Protein AF-A0A6J4Q8V3-F1 (afdb_monomer)

Foldseek 3Di:
DDLDQDPLLVCCLVPFAQEDEDPDALFKFKFDDVVVQWIKIWGFHADLQAGQAIHIDIGHDSLLSSLLRQLRVCRHGDGNFSSLLCDLQNSCVSSVHDHGPPSSVSNVRNNRRVLRRLQSNVQVVVVVLQDDPCLFDCLDDPPPDAQEEEQEFLLALLSLLFQLVSVVVPYLYAYEYEQAAADDAVDPFSNHPVSLSNSSNSCSVSSGGYHYYYCNVVNCVQQVVCCLVCLLVLHHDDSLLRCLARPDLSVRSVVCRSSVHQAYEYSAQWAWDDDVPDQIDIGGAPAPVRGPVVSNVNHDSSSSVRYDHPCSDDDPVVSLVSCVVVVRPNSPPDDDDDDSVCNVNPVVVVSVVVDPFDKAFEAEPVRHTQGIDRHSSVAHFQDQPPPPGDDPDGKTFQDGDSVRRYTYIYDPVSNDDPDD

InterPro domains:
  IPR002871 NIF system FeS cluster assembly, NifU, N-terminal [PF01592] (5-125)
  IPR002871 NIF system FeS cluster assembly, NifU, N-terminal [cd06664] (5-117)
  IPR004506 tRNA-specific 2-thiouridylase MnmA-like [TIGR00420] (148-414)
  IPR004506 tRNA-specific 2-thiouridylase MnmA-like [cd01998] (149-414)
  IPR014729 Rossmann-like alpha/beta/alpha sandwich fold [G3DSA:3.40.50.620] (140-353)
  IPR023382 tRNA-specific 2-thiouridylase MnmA-like, central domain superfamily [G3DSA:2.30.30.280] (355-415)
  IPR046884 tRNA-specific 2-thiouridylase MnmA-like, central domain [PF20259] (349-411)

pLDDT: mean 89.04, std 12.76, range [35.31, 98.5]

Nearest PDB structures (foldseek):
  2hma-assembly1_A-2  TM=9.034E-01  e=2.120E-25  Streptococcus pneumoniae
  2deu-assembly2_B  TM=9.086E-01  e=7.817E-23  Escherichia coli
  2der-assembly1_A  TM=9.042E-01  e=7.526E-22  Escherichia coli
  2der-assembly2_B  TM=8.588E-01  e=1.237E-21  Escherichia coli
  7c8o-assembly1_A  TM=9.042E-01  e=1.609E-09  Methanothrix thermoacetophila

Structure (mmCIF, N/CA/C/O backbone):
data_AF-A0A6J4Q8V3-F1
#
_entry.id   AF-A0A6J4Q8V3-F1
#
loop_
_atom_site.group_PDB
_atom_site.id
_atom_site.type_symbol
_atom_site.label_atom_id
_atom_site.label_alt_id
_atom_site.label_comp_id
_atom_site.label_asym_id
_atom_site.label_entity_id
_atom_site.label_seq_id
_atom_site.pdbx_PDB_ins_code
_atom_site.Cartn_x
_atom_site.Cartn_y
_atom_site.Cartn_z
_atom_site.occupancy
_atom_site.B_iso_or_equiv
_atom_site.auth_seq_id
_atom_site.auth_comp_id
_atom_site.auth_asym_id
_atom_site.auth_atom_id
_atom_site.pdbx_PDB_model_num
ATOM 1 N N . MET A 1 1 ? 41.429 -2.401 -12.225 1.00 41.97 1 MET A N 1
ATOM 2 C CA . MET A 1 1 ? 40.366 -2.819 -13.163 1.00 41.97 1 MET A CA 1
ATOM 3 C C . MET A 1 1 ? 39.833 -1.542 -13.776 1.00 41.97 1 MET A C 1
ATOM 5 O O . MET A 1 1 ? 39.645 -0.592 -13.038 1.00 41.97 1 MET A O 1
ATOM 9 N N . THR A 1 2 ? 39.798 -1.443 -15.099 1.00 47.50 2 THR A N 1
ATOM 10 C CA . THR A 1 2 ? 39.631 -0.178 -15.829 1.00 47.50 2 THR A CA 1
ATOM 11 C C . THR A 1 2 ? 38.280 0.477 -15.530 1.00 47.50 2 THR A C 1
ATOM 13 O O . THR A 1 2 ? 37.250 -0.107 -15.848 1.00 47.50 2 THR A O 1
ATOM 16 N N . ASP A 1 3 ? 38.299 1.712 -15.013 1.00 60.28 3 ASP A N 1
ATOM 17 C CA . ASP A 1 3 ? 37.157 2.637 -14.811 1.00 60.28 3 ASP A CA 1
ATOM 18 C C . ASP A 1 3 ? 36.464 3.072 -16.125 1.00 60.28 3 ASP A C 1
ATOM 20 O O . ASP A 1 3 ? 35.878 4.150 -16.236 1.00 60.28 3 ASP A O 1
ATOM 24 N N . SER A 1 4 ? 36.565 2.263 -17.177 1.00 78.62 4 SER A N 1
ATOM 25 C CA . SER A 1 4 ? 36.030 2.580 -18.492 1.00 78.62 4 SER A CA 1
ATOM 26 C C . SER A 1 4 ? 34.570 2.173 -18.565 1.00 78.62 4 SER A C 1
ATOM 28 O O . SER A 1 4 ? 34.221 1.019 -18.321 1.00 78.62 4 SER A O 1
ATOM 30 N N . TYR A 1 5 ? 33.724 3.097 -19.010 1.00 86.81 5 TYR A N 1
ATOM 31 C CA . TYR A 1 5 ? 32.396 2.740 -19.485 1.00 86.81 5 TYR A CA 1
ATOM 32 C C . TYR A 1 5 ? 32.496 1.753 -20.650 1.00 86.81 5 TYR A C 1
ATOM 34 O O . TYR A 1 5 ? 33.409 1.829 -21.478 1.00 86.81 5 TYR A O 1
ATOM 42 N N . ASN A 1 6 ? 31.547 0.824 -20.710 1.00 89.12 6 ASN A N 1
ATOM 43 C CA . ASN A 1 6 ? 31.413 -0.068 -21.851 1.00 89.12 6 ASN A CA 1
ATOM 44 C C . ASN A 1 6 ? 30.869 0.694 -23.081 1.00 89.12 6 ASN A C 1
ATOM 46 O O . ASN A 1 6 ? 30.419 1.842 -23.000 1.00 89.12 6 ASN A O 1
ATOM 50 N N . GLN A 1 7 ? 30.910 0.045 -24.244 1.00 92.94 7 GLN A N 1
ATOM 51 C CA . GLN A 1 7 ? 30.561 0.687 -25.511 1.00 92.94 7 GLN A CA 1
ATOM 52 C C . GLN A 1 7 ? 29.092 1.135 -25.578 1.00 92.94 7 GLN A C 1
ATOM 54 O O . GLN A 1 7 ? 28.804 2.180 -26.157 1.00 92.94 7 GLN A O 1
ATOM 59 N N . GLN A 1 8 ? 28.174 0.384 -24.966 1.00 94.00 8 GLN A N 1
ATOM 60 C CA . GLN A 1 8 ? 26.748 0.723 -24.949 1.00 94.00 8 GLN A CA 1
ATOM 61 C C . GLN A 1 8 ? 26.463 1.945 -24.070 1.00 94.00 8 GLN A C 1
ATOM 63 O O . GLN A 1 8 ? 25.718 2.830 -24.487 1.00 94.00 8 GLN A O 1
ATOM 68 N N . VAL A 1 9 ? 27.113 2.069 -22.908 1.00 94.38 9 VAL A N 1
ATOM 69 C CA . VAL A 1 9 ? 27.034 3.284 -22.085 1.00 94.38 9 VAL A CA 1
ATOM 70 C C . VAL A 1 9 ? 27.553 4.497 -22.858 1.00 94.38 9 VAL A C 1
ATOM 72 O O . VAL A 1 9 ? 26.900 5.539 -22.857 1.00 94.38 9 VAL A O 1
ATOM 75 N N . ILE A 1 10 ? 28.686 4.371 -23.559 1.00 94.44 10 ILE A N 1
ATOM 76 C CA . ILE A 1 10 ? 29.242 5.464 -24.375 1.00 94.44 10 ILE A CA 1
ATOM 77 C C . ILE A 1 10 ? 28.278 5.847 -25.506 1.00 94.44 10 ILE A C 1
ATOM 79 O O . ILE A 1 10 ? 28.047 7.033 -25.735 1.00 94.44 10 ILE A O 1
ATOM 83 N N . ASP A 1 11 ? 27.678 4.875 -26.189 1.00 96.44 11 ASP A N 1
ATOM 84 C CA . ASP A 1 11 ? 26.718 5.140 -27.262 1.00 96.44 11 ASP A CA 1
ATOM 85 C C . ASP A 1 11 ? 25.469 5.879 -26.751 1.00 96.44 11 ASP A C 1
ATOM 87 O O . ASP A 1 11 ? 25.066 6.894 -27.326 1.00 96.44 11 ASP A O 1
ATOM 91 N N . HIS A 1 12 ? 24.895 5.443 -25.627 1.00 96.56 12 HIS A N 1
ATOM 92 C CA . HIS A 1 12 ? 23.759 6.124 -25.004 1.00 96.56 12 HIS A CA 1
ATOM 93 C C . HIS A 1 12 ? 24.111 7.504 -24.432 1.00 96.56 12 HIS A C 1
ATOM 95 O O . HIS A 1 12 ? 23.225 8.357 -24.361 1.00 96.56 12 HIS A O 1
ATOM 101 N N . LEU A 1 13 ? 25.370 7.733 -24.048 1.00 93.81 13 LEU A N 1
ATOM 102 C CA . LEU A 1 13 ? 25.872 9.024 -23.576 1.00 93.81 13 LEU A CA 1
ATOM 103 C C . LEU A 1 13 ? 26.074 10.023 -24.723 1.00 93.81 13 LEU A C 1
ATOM 105 O O . LEU A 1 13 ? 25.655 11.172 -24.615 1.00 93.81 13 LEU A O 1
ATOM 109 N N . VAL A 1 14 ? 26.726 9.598 -25.809 1.00 95.12 14 VAL A N 1
ATOM 110 C CA . VAL A 1 14 ? 27.097 10.473 -26.937 1.00 95.12 14 VAL A CA 1
ATOM 111 C C . VAL A 1 14 ? 25.917 10.705 -27.880 1.00 95.12 14 VAL A C 1
ATOM 113 O O . VAL A 1 14 ? 25.798 11.776 -28.474 1.00 95.12 14 VAL A O 1
ATOM 116 N N . ARG A 1 15 ? 25.026 9.718 -28.024 1.00 95.56 15 ARG A N 1
ATOM 117 C CA . ARG A 1 15 ? 23.832 9.789 -28.876 1.00 95.56 15 ARG A CA 1
ATOM 118 C C . ARG A 1 15 ? 22.581 9.474 -28.056 1.00 95.56 15 ARG A C 1
ATOM 120 O O . ARG A 1 15 ? 21.967 8.434 -28.266 1.00 95.56 15 ARG A O 1
ATOM 127 N N . PRO A 1 16 ? 22.184 10.309 -27.089 1.00 95.94 16 PRO A N 1
ATOM 128 C CA . PRO A 1 16 ? 21.067 9.977 -26.215 1.00 95.94 16 PRO A CA 1
ATOM 129 C C . PRO A 1 16 ? 19.729 9.919 -26.978 1.00 95.94 16 PRO A C 1
ATOM 131 O O . PRO A 1 16 ? 19.450 10.747 -27.846 1.00 95.94 16 PRO A O 1
ATOM 134 N N . ARG A 1 17 ? 18.888 8.926 -26.663 1.00 96.69 17 ARG A N 1
ATOM 135 C CA . ARG A 1 17 ? 17.588 8.687 -27.312 1.00 96.69 17 ARG A CA 1
ATOM 136 C C . ARG A 1 17 ? 16.480 9.324 -26.496 1.00 96.69 17 ARG A C 1
ATOM 138 O O . ARG A 1 17 ? 16.480 9.208 -25.284 1.00 96.69 17 ARG A O 1
ATOM 145 N N . ASN A 1 18 ? 15.480 9.910 -27.154 1.00 97.19 18 ASN A N 1
ATOM 146 C CA . ASN A 1 18 ? 14.270 10.438 -26.507 1.00 97.19 18 ASN A CA 1
ATOM 147 C C . ASN A 1 18 ? 14.508 11.571 -25.476 1.00 97.19 18 ASN A C 1
ATOM 149 O O . ASN A 1 18 ? 13.700 11.752 -24.563 1.00 97.19 18 ASN A O 1
ATOM 153 N N . VAL A 1 19 ? 15.583 12.350 -25.614 1.00 96.94 19 VAL A N 1
ATOM 154 C CA . VAL A 1 19 ? 15.839 13.518 -24.751 1.00 96.94 19 VAL A CA 1
ATOM 155 C C . VAL A 1 19 ? 14.747 14.576 -24.931 1.00 96.94 19 VAL A C 1
ATOM 157 O O . VAL A 1 19 ? 14.299 14.830 -26.049 1.00 96.94 19 VAL A O 1
ATOM 160 N N . GLY A 1 20 ? 14.342 15.215 -23.835 1.00 96.12 20 GLY A N 1
ATOM 161 C CA . GLY A 1 20 ? 13.434 16.359 -23.833 1.00 96.12 20 GLY A CA 1
ATOM 162 C C . GLY A 1 20 ? 12.235 16.162 -22.916 1.00 96.12 20 GLY A C 1
ATOM 163 O O . GLY A 1 20 ? 12.258 15.352 -21.992 1.00 96.12 20 GLY A O 1
ATOM 164 N N . GLU A 1 21 ? 11.174 16.916 -23.179 1.00 96.81 21 GLU A N 1
ATOM 165 C CA . GLU A 1 21 ? 9.900 16.809 -22.470 1.00 96.81 21 GLU A CA 1
ATOM 166 C C . GLU A 1 21 ? 8.749 16.770 -23.468 1.00 96.81 21 GLU A C 1
ATOM 168 O O . GLU A 1 21 ? 8.836 17.331 -24.559 1.00 96.81 21 GLU A O 1
ATOM 173 N N . LEU A 1 22 ? 7.676 16.077 -23.096 1.00 96.94 22 LEU A N 1
ATOM 174 C CA . LEU A 1 22 ? 6.410 16.164 -23.812 1.00 96.94 22 LEU A CA 1
ATOM 175 C C . LEU A 1 22 ? 5.692 17.462 -23.431 1.00 96.94 22 LEU A C 1
ATOM 177 O O . LEU A 1 22 ? 5.713 17.857 -22.269 1.00 96.94 22 LEU A O 1
ATOM 181 N N . GLU A 1 23 ? 4.998 18.076 -24.388 1.00 93.81 23 GLU A N 1
ATOM 182 C CA . GLU A 1 23 ? 4.176 19.270 -24.140 1.00 93.81 23 GLU A CA 1
ATOM 183 C C . GLU A 1 23 ? 2.930 18.948 -23.304 1.00 93.81 23 GLU A C 1
ATOM 185 O O . GLU A 1 23 ? 2.570 19.682 -22.389 1.00 93.81 23 GLU A O 1
ATOM 190 N N . THR A 1 24 ? 2.282 17.815 -23.593 1.00 94.81 24 THR A N 1
ATOM 191 C CA . THR A 1 24 ? 1.051 17.367 -22.923 1.00 94.81 24 THR A CA 1
ATOM 192 C C . THR A 1 24 ? 1.205 15.945 -22.370 1.00 94.81 24 THR A C 1
ATOM 194 O O . THR A 1 24 ? 0.586 14.998 -22.872 1.00 94.81 24 THR A O 1
ATOM 197 N N . PRO A 1 25 ? 2.071 15.743 -21.358 1.00 96.94 25 PRO A N 1
ATOM 198 C CA . PRO A 1 25 ? 2.232 14.445 -20.723 1.00 96.94 25 PRO A CA 1
ATOM 199 C C . PRO A 1 25 ? 1.025 14.119 -19.843 1.00 96.94 25 PRO A C 1
ATOM 201 O O . PRO A 1 25 ? 0.468 14.985 -19.168 1.00 96.94 25 PRO A O 1
ATOM 204 N N . ASN A 1 26 ? 0.664 12.839 -19.782 1.00 96.31 26 ASN A N 1
ATOM 205 C CA . ASN A 1 26 ? -0.317 12.336 -18.817 1.00 96.31 26 ASN A CA 1
ATOM 206 C C . ASN A 1 26 ? 0.325 11.489 -17.704 1.00 96.31 26 ASN A C 1
ATOM 208 O O . ASN A 1 26 ? -0.390 10.970 -16.852 1.00 96.31 26 ASN A O 1
ATOM 212 N N . GLY A 1 27 ? 1.659 11.416 -17.665 1.00 97.00 27 GLY A N 1
ATOM 213 C CA . GLY A 1 27 ? 2.468 10.934 -16.547 1.00 97.00 27 GLY A CA 1
ATOM 214 C C . GLY A 1 27 ? 3.758 11.752 -16.445 1.00 97.00 27 GLY A C 1
ATOM 215 O O . GLY A 1 27 ? 4.402 12.024 -17.457 1.00 97.00 27 GLY A O 1
ATOM 216 N N . VAL A 1 28 ? 4.119 12.184 -15.237 1.00 97.62 28 VAL A N 1
ATOM 217 C CA . VAL A 1 28 ? 5.312 13.003 -14.975 1.00 97.62 28 VAL A CA 1
ATOM 218 C C . VAL A 1 28 ? 5.935 12.532 -13.673 1.00 97.62 28 VAL A C 1
ATOM 220 O O . VAL A 1 28 ? 5.229 12.391 -12.678 1.00 97.62 28 VAL A O 1
ATOM 223 N N . GLY A 1 29 ? 7.236 12.268 -13.674 1.00 96.31 29 GLY A N 1
ATOM 224 C CA . GLY A 1 29 ? 7.935 11.763 -12.500 1.00 96.31 29 GLY A CA 1
ATOM 225 C C . GLY A 1 29 ? 9.352 12.288 -12.414 1.00 96.31 29 GLY A C 1
ATOM 226 O O . GLY A 1 29 ? 10.024 12.444 -13.431 1.00 96.31 29 GLY A O 1
ATOM 227 N N . GLU A 1 30 ? 9.790 12.565 -11.192 1.00 95.00 30 GLU A N 1
ATOM 228 C CA . GLU A 1 30 ? 11.101 13.138 -10.909 1.00 95.00 30 GLU A CA 1
ATOM 229 C C . GLU A 1 30 ? 11.740 12.460 -9.697 1.00 95.00 30 GLU A C 1
ATOM 231 O O . GLU A 1 30 ? 11.082 12.192 -8.685 1.00 95.00 30 GLU A O 1
ATOM 236 N N . SER A 1 31 ? 13.027 12.156 -9.797 1.00 92.44 31 SER A N 1
ATOM 237 C CA . SER A 1 31 ? 13.816 11.597 -8.706 1.00 92.44 31 SER A CA 1
ATOM 238 C C . SER A 1 31 ? 15.180 12.263 -8.629 1.00 92.44 31 SER A C 1
ATOM 240 O O . SER A 1 31 ? 15.708 12.704 -9.648 1.00 92.44 31 SER A O 1
ATOM 242 N N . GLY A 1 32 ? 15.737 12.315 -7.421 1.00 85.94 32 GLY A N 1
ATOM 243 C CA . GLY A 1 32 ? 16.961 13.044 -7.105 1.00 85.94 32 GLY A CA 1
ATOM 244 C C . GLY A 1 32 ? 16.719 14.266 -6.229 1.00 85.94 32 GLY A C 1
ATOM 245 O O . GLY A 1 32 ? 15.592 14.538 -5.808 1.00 85.94 32 GLY A O 1
ATOM 246 N N . ASP A 1 33 ? 17.802 14.975 -5.943 1.00 72.19 33 ASP A N 1
ATOM 247 C CA . ASP A 1 33 ? 17.806 16.244 -5.223 1.00 72.19 33 ASP A CA 1
ATOM 248 C C . ASP A 1 33 ? 18.763 17.194 -5.949 1.00 72.19 33 ASP A C 1
ATOM 250 O O . ASP A 1 33 ? 19.909 16.842 -6.238 1.00 72.19 33 ASP A O 1
ATOM 254 N N . ALA A 1 34 ? 18.312 18.412 -6.242 1.00 61.84 34 ALA A N 1
ATOM 255 C CA . ALA A 1 34 ? 19.165 19.424 -6.858 1.00 61.84 34 ALA A CA 1
ATOM 256 C C . ALA A 1 34 ? 20.403 19.731 -5.991 1.00 61.84 34 ALA A C 1
ATOM 258 O O . ALA A 1 34 ? 21.446 20.098 -6.527 1.00 61.84 34 ALA A O 1
ATOM 259 N N . ALA A 1 35 ? 20.314 19.523 -4.671 1.00 58.47 35 ALA A N 1
ATOM 260 C CA . ALA A 1 35 ? 21.432 19.665 -3.745 1.00 58.47 35 ALA A CA 1
ATOM 261 C C . ALA A 1 35 ? 22.488 18.551 -3.879 1.00 58.47 35 ALA A C 1
ATOM 263 O O . ALA A 1 35 ? 23.656 18.797 -3.581 1.00 58.47 35 ALA A O 1
ATOM 264 N N . CYS A 1 36 ? 22.113 17.343 -4.327 1.00 58.34 36 CYS A N 1
ATOM 265 C CA . CYS A 1 36 ? 23.044 16.223 -4.520 1.00 58.34 36 CYS A CA 1
ATOM 266 C C . CYS A 1 36 ? 23.595 16.116 -5.954 1.00 58.34 36 CYS A C 1
ATOM 268 O O . CYS A 1 36 ? 24.473 15.296 -6.203 1.00 58.34 36 CYS A O 1
ATOM 270 N N . GLY A 1 37 ? 23.111 16.953 -6.880 1.00 69.12 37 GLY A N 1
ATOM 271 C CA . GLY A 1 37 ? 23.668 17.142 -8.226 1.00 69.12 37 GLY A CA 1
ATOM 272 C C . GLY A 1 37 ? 23.125 16.213 -9.317 1.00 69.12 37 GLY A C 1
ATOM 273 O O . GLY A 1 37 ? 23.319 16.511 -10.494 1.00 69.12 37 GLY A O 1
ATOM 274 N N . ASP A 1 38 ? 22.413 15.144 -8.950 1.00 82.88 38 ASP A N 1
ATOM 275 C CA . ASP A 1 38 ? 21.788 14.201 -9.880 1.00 82.88 38 ASP A CA 1
ATOM 276 C C . ASP A 1 38 ? 20.254 14.253 -9.765 1.00 82.88 38 ASP A C 1
ATOM 278 O O . ASP A 1 38 ? 19.676 13.902 -8.734 1.00 82.88 38 ASP A O 1
ATOM 282 N N . VAL A 1 39 ? 19.583 14.655 -10.845 1.00 90.62 39 VAL A N 1
ATOM 283 C CA . VAL A 1 39 ? 18.122 14.703 -10.981 1.00 90.62 39 VAL A CA 1
ATOM 284 C C . VAL A 1 39 ? 17.720 14.056 -12.301 1.00 90.62 39 VAL A C 1
ATOM 286 O O . VAL A 1 39 ? 18.217 14.422 -13.367 1.00 90.62 39 VAL A O 1
ATOM 289 N N . ALA A 1 40 ? 16.783 13.114 -12.244 1.00 94.75 40 ALA A N 1
ATOM 290 C CA . ALA A 1 40 ? 16.171 12.490 -13.408 1.00 94.75 40 ALA A CA 1
ATOM 291 C C . ALA A 1 40 ? 14.682 12.813 -13.458 1.00 94.75 40 ALA A C 1
ATOM 293 O O . ALA A 1 40 ? 13.971 12.687 -12.461 1.00 94.75 40 ALA A O 1
ATOM 294 N N . ARG A 1 41 ? 14.195 13.167 -14.643 1.00 96.69 41 ARG A N 1
ATOM 295 C CA . ARG A 1 41 ? 12.800 13.500 -14.899 1.00 96.69 41 ARG A CA 1
ATOM 296 C C . ARG A 1 41 ? 12.301 12.775 -16.138 1.00 96.69 41 ARG A C 1
ATOM 298 O O . ARG A 1 41 ? 12.945 12.818 -17.184 1.00 96.69 41 ARG A O 1
ATOM 305 N N . TYR A 1 42 ? 11.134 12.153 -16.025 1.00 98.12 42 TYR A N 1
ATOM 306 C CA . TYR A 1 42 ? 10.421 11.514 -17.126 1.00 98.12 42 TYR A CA 1
ATOM 307 C C . TYR A 1 42 ? 9.075 12.186 -17.357 1.00 98.12 42 TYR A C 1
ATOM 309 O O . TYR A 1 42 ? 8.324 12.458 -16.419 1.00 98.12 42 TYR A O 1
ATOM 317 N N . THR A 1 43 ? 8.748 12.389 -18.629 1.00 98.50 43 THR A N 1
ATOM 318 C CA . THR A 1 43 ? 7.414 12.770 -19.094 1.00 98.50 43 THR A CA 1
ATOM 319 C C . THR A 1 43 ? 6.934 11.708 -20.076 1.00 98.50 43 THR A C 1
ATOM 321 O O . THR A 1 43 ? 7.662 11.312 -20.989 1.00 98.50 43 THR A O 1
ATOM 324 N N . VAL A 1 44 ? 5.729 11.184 -19.856 1.00 98.38 44 VAL A N 1
ATOM 325 C CA . VAL A 1 44 ? 5.194 10.051 -20.620 1.00 98.38 44 VAL A CA 1
ATOM 326 C C . VAL A 1 44 ? 3.781 10.319 -21.128 1.00 98.38 44 VAL A C 1
ATOM 328 O O . VAL A 1 44 ? 3.005 11.057 -20.508 1.00 98.38 44 VAL A O 1
ATOM 331 N N . ARG A 1 45 ? 3.452 9.688 -22.259 1.00 98.12 45 ARG A N 1
ATOM 332 C CA . ARG A 1 45 ? 2.095 9.578 -22.799 1.00 98.12 45 ARG A CA 1
ATOM 333 C C . ARG A 1 45 ? 1.673 8.118 -22.770 1.00 98.12 45 ARG A C 1
ATOM 335 O O . ARG A 1 45 ? 2.265 7.274 -23.444 1.00 98.12 45 ARG A O 1
ATOM 342 N N . ILE A 1 46 ? 0.670 7.838 -21.950 1.00 96.88 46 ILE A N 1
ATOM 343 C CA . ILE A 1 46 ? 0.104 6.512 -21.732 1.00 96.88 46 ILE A CA 1
ATOM 344 C C . ILE A 1 46 ? -1.288 6.458 -22.350 1.00 96.88 46 ILE A C 1
ATOM 346 O O . ILE A 1 46 ? -2.157 7.241 -21.971 1.00 96.88 46 ILE A O 1
ATOM 350 N N . GLU A 1 47 ? -1.499 5.522 -23.270 1.00 95.19 47 GLU A N 1
ATOM 351 C CA . GLU A 1 47 ? -2.776 5.296 -23.958 1.00 95.19 47 GLU A CA 1
ATOM 352 C C . GLU A 1 47 ? -2.971 3.788 -24.138 1.00 95.19 47 GLU A C 1
ATOM 354 O O . GLU A 1 47 ? -2.015 3.080 -24.465 1.00 95.19 47 GLU A O 1
ATOM 359 N N . ASP A 1 48 ? -4.183 3.286 -23.894 1.00 91.75 48 ASP A N 1
ATOM 360 C CA . ASP A 1 48 ? -4.540 1.861 -24.005 1.00 91.75 48 ASP A CA 1
ATOM 361 C C . ASP A 1 48 ? -3.580 0.916 -23.258 1.00 91.75 48 ASP A C 1
ATOM 363 O O . ASP A 1 48 ? -3.138 -0.111 -23.782 1.00 91.75 48 ASP A O 1
ATOM 367 N N . ASN A 1 49 ? -3.202 1.283 -22.028 1.00 92.69 49 ASN A N 1
ATOM 368 C CA . ASN A 1 49 ? -2.208 0.565 -21.223 1.00 92.69 49 ASN A CA 1
ATOM 369 C C . ASN A 1 49 ? -0.839 0.403 -21.903 1.00 92.69 49 ASN A C 1
ATOM 371 O O . ASN A 1 49 ? -0.141 -0.582 -21.645 1.00 92.69 49 ASN A O 1
ATOM 375 N N . ARG A 1 50 ? -0.425 1.352 -22.751 1.00 97.12 50 ARG A N 1
ATOM 376 C CA . ARG A 1 50 ? 0.899 1.380 -23.389 1.00 97.12 50 ARG A CA 1
ATOM 377 C C . ARG A 1 50 ? 1.595 2.719 -23.202 1.00 97.12 50 ARG A C 1
ATOM 379 O O . ARG A 1 50 ? 0.962 3.764 -23.302 1.00 97.12 50 ARG A O 1
ATOM 386 N N . LEU A 1 51 ? 2.914 2.689 -23.012 1.00 97.19 51 LEU A N 1
ATOM 387 C CA . LEU A 1 51 ? 3.766 3.884 -23.030 1.00 97.19 51 LEU A CA 1
ATOM 388 C C . LEU A 1 51 ? 4.033 4.309 -24.478 1.00 97.19 51 LEU A C 1
ATOM 390 O O . LEU A 1 51 ? 5.046 3.929 -25.062 1.00 97.19 51 LEU A O 1
ATOM 394 N N . ARG A 1 52 ? 3.118 5.066 -25.089 1.00 97.38 52 ARG A N 1
ATOM 395 C CA . ARG A 1 52 ? 3.233 5.508 -26.491 1.00 97.38 52 ARG A CA 1
ATOM 396 C C . ARG A 1 52 ? 4.456 6.386 -26.709 1.00 97.38 52 ARG A C 1
ATOM 398 O O . ARG A 1 52 ? 5.214 6.190 -27.661 1.00 97.38 52 ARG A O 1
ATOM 405 N N . GLU A 1 53 ? 4.669 7.314 -25.787 1.00 97.69 53 GLU A N 1
ATOM 406 C CA . GLU A 1 53 ? 5.801 8.224 -25.823 1.00 97.69 53 GLU A CA 1
ATOM 407 C C . GLU A 1 53 ? 6.444 8.338 -24.453 1.00 97.69 53 GLU A C 1
ATOM 409 O O . GLU A 1 53 ? 5.777 8.372 -23.419 1.00 97.69 53 GLU A O 1
ATOM 414 N N . VAL A 1 54 ? 7.768 8.408 -24.479 1.00 98.19 54 VAL A N 1
ATOM 415 C CA . VAL A 1 54 ? 8.621 8.579 -23.313 1.00 98.19 54 VAL A CA 1
ATOM 416 C C . VAL A 1 54 ? 9.638 9.639 -23.696 1.00 98.19 54 VAL A C 1
ATOM 418 O O . VAL A 1 54 ? 10.255 9.557 -24.764 1.00 98.19 54 VAL A O 1
ATOM 421 N N . ARG A 1 55 ? 9.768 10.663 -22.861 1.00 98.31 55 ARG A N 1
ATOM 422 C CA . ARG A 1 55 ? 10.817 11.673 -22.941 1.00 98.31 55 ARG A CA 1
ATOM 423 C C . ARG A 1 55 ? 11.452 11.831 -21.576 1.00 98.31 55 ARG A C 1
ATOM 425 O O . ARG A 1 55 ? 10.766 11.694 -20.559 1.00 98.31 55 ARG A O 1
ATOM 432 N N . TYR A 1 56 ? 12.747 12.102 -21.560 1.00 97.31 56 TYR A N 1
ATOM 433 C CA . TYR A 1 56 ? 13.485 12.244 -20.316 1.00 97.31 56 TYR A CA 1
ATOM 434 C C . TYR A 1 56 ? 14.431 13.445 -20.347 1.00 97.31 56 TYR A C 1
ATOM 436 O O . TYR A 1 56 ? 14.965 13.827 -21.392 1.00 97.31 56 TYR A O 1
ATOM 444 N N . LYS A 1 57 ? 14.657 14.017 -19.168 1.00 95.50 57 LYS A N 1
ATOM 445 C CA . LYS A 1 57 ? 15.732 14.966 -18.889 1.00 95.50 57 LYS A CA 1
ATOM 446 C C . LYS A 1 57 ? 16.490 14.472 -17.673 1.00 95.50 57 LYS A C 1
ATOM 448 O O . LYS A 1 57 ? 15.888 14.068 -16.682 1.00 95.50 57 LYS A O 1
ATOM 453 N N . VAL A 1 58 ? 17.808 14.509 -17.757 1.00 91.94 58 VAL A N 1
ATOM 454 C CA . VAL A 1 58 ? 18.694 14.181 -16.646 1.00 91.94 58 VAL A CA 1
ATOM 455 C C . VAL A 1 58 ? 19.700 15.307 -16.511 1.00 91.94 58 VAL A C 1
ATOM 457 O O . VAL A 1 58 ? 20.328 15.699 -17.493 1.00 91.94 58 VAL A O 1
ATOM 460 N N . TYR A 1 59 ? 19.850 15.795 -15.290 1.00 87.00 59 TYR A N 1
ATOM 461 C CA . TYR A 1 59 ? 20.923 16.683 -14.875 1.00 87.00 59 TYR A CA 1
ATOM 462 C C . TYR A 1 59 ? 21.769 15.875 -13.911 1.00 87.00 59 TYR A C 1
ATOM 464 O O . TYR A 1 59 ? 21.292 15.559 -12.830 1.00 87.00 59 TYR A O 1
ATOM 472 N N . GLY A 1 60 ? 22.949 15.433 -14.331 1.00 81.94 60 GLY A N 1
ATOM 473 C CA . GLY A 1 60 ? 23.702 14.480 -13.535 1.00 81.94 60 GLY A CA 1
ATOM 474 C C . GLY A 1 60 ? 24.906 13.887 -14.248 1.00 81.94 60 GLY A C 1
ATOM 475 O O . GLY A 1 60 ? 25.301 14.342 -15.324 1.00 81.94 60 GLY A O 1
ATOM 476 N N . CYS A 1 61 ? 25.495 12.856 -13.650 1.00 87.50 61 CYS A N 1
ATOM 477 C CA . CYS A 1 61 ? 26.683 12.203 -14.179 1.00 87.50 61 CYS A CA 1
ATOM 478 C C . CYS A 1 61 ? 26.428 11.487 -15.522 1.00 87.50 61 CYS A C 1
ATOM 480 O O . CYS A 1 61 ? 25.297 11.176 -15.901 1.00 87.50 61 CYS A O 1
ATOM 482 N N . ALA A 1 62 ? 27.510 11.175 -16.244 1.00 90.62 62 ALA A N 1
ATOM 483 C CA . ALA A 1 62 ? 27.450 10.484 -17.535 1.00 90.62 62 ALA A CA 1
ATOM 484 C C . ALA A 1 62 ? 26.650 9.166 -17.481 1.00 90.62 62 ALA A C 1
ATOM 486 O O . ALA A 1 62 ? 25.872 8.871 -18.390 1.00 90.62 62 ALA A O 1
ATOM 487 N N . ALA A 1 63 ? 26.779 8.411 -16.385 1.00 91.69 63 ALA A N 1
ATOM 488 C CA . ALA A 1 63 ? 26.010 7.192 -16.166 1.00 91.69 63 ALA A CA 1
ATOM 489 C C . ALA A 1 63 ? 24.497 7.462 -16.076 1.00 91.69 63 ALA A C 1
ATOM 491 O O . ALA A 1 63 ? 23.718 6.702 -16.645 1.00 91.69 63 ALA A O 1
ATOM 492 N N . CYS A 1 64 ? 24.069 8.560 -15.440 1.00 92.06 64 CYS A N 1
ATOM 493 C CA . CYS A 1 64 ? 22.658 8.954 -15.361 1.00 92.06 64 CYS A CA 1
ATOM 494 C C . CYS A 1 64 ? 22.084 9.285 -16.748 1.00 92.06 64 CYS A C 1
ATOM 496 O O . CYS A 1 64 ? 20.969 8.871 -17.069 1.00 92.06 64 CYS A O 1
ATOM 498 N N . ILE A 1 65 ? 22.843 9.997 -17.590 1.00 94.25 65 ILE A N 1
ATOM 499 C CA . ILE A 1 65 ? 22.412 10.344 -18.956 1.00 94.25 65 ILE A CA 1
ATOM 500 C C . ILE A 1 65 ? 22.234 9.077 -19.797 1.00 94.25 65 ILE A C 1
ATOM 502 O O . ILE A 1 65 ? 21.192 8.911 -20.441 1.00 94.25 65 ILE A O 1
ATOM 506 N N . ALA A 1 66 ? 23.222 8.178 -19.760 1.00 96.06 66 ALA A N 1
ATOM 507 C CA . ALA A 1 66 ? 23.187 6.922 -20.499 1.00 96.06 66 ALA A CA 1
ATOM 508 C C . ALA A 1 66 ? 22.068 5.993 -20.003 1.00 96.06 66 ALA A C 1
ATOM 510 O O . ALA A 1 66 ? 21.298 5.474 -20.808 1.00 96.06 66 ALA A O 1
ATOM 511 N N . ALA A 1 67 ? 21.915 5.845 -18.684 1.00 96.69 67 ALA A N 1
ATOM 512 C CA . ALA A 1 67 ? 20.845 5.054 -18.083 1.00 96.69 67 ALA A CA 1
ATOM 513 C C . ALA A 1 67 ? 19.457 5.609 -18.428 1.00 96.69 67 ALA A C 1
ATOM 515 O O . ALA A 1 67 ? 18.544 4.840 -18.721 1.00 96.69 67 ALA A O 1
ATOM 516 N N . GLY A 1 68 ? 19.294 6.936 -18.448 1.00 97.06 68 GLY A N 1
ATOM 517 C CA . GLY A 1 68 ? 18.036 7.563 -18.845 1.00 97.06 68 GLY A CA 1
ATOM 518 C C . GLY A 1 68 ? 17.690 7.312 -20.317 1.00 97.06 68 GLY A C 1
ATOM 519 O O . GLY A 1 68 ? 16.562 6.947 -20.650 1.00 97.06 68 GLY A O 1
ATOM 520 N N . SER A 1 69 ? 18.694 7.419 -21.189 1.00 98.00 69 SER A N 1
ATOM 521 C CA . SER A 1 69 ? 18.589 7.107 -22.617 1.00 98.00 69 SER A CA 1
ATOM 522 C C . SER A 1 69 ? 18.149 5.653 -22.827 1.00 98.00 69 SER A C 1
ATOM 524 O O . SER A 1 69 ? 17.114 5.411 -23.451 1.00 98.00 69 SER A O 1
ATOM 526 N N . ALA A 1 70 ? 18.873 4.701 -22.230 1.00 98.19 70 ALA A N 1
ATOM 527 C CA . ALA A 1 70 ? 18.605 3.269 -22.349 1.00 98.19 70 ALA A CA 1
ATOM 528 C C . ALA A 1 70 ? 17.233 2.878 -21.786 1.00 98.19 70 ALA A C 1
ATOM 530 O O . ALA A 1 70 ? 16.460 2.194 -22.458 1.00 98.19 70 ALA A O 1
ATOM 531 N N . LEU A 1 71 ? 16.871 3.372 -20.597 1.00 98.44 71 LEU A N 1
ATOM 532 C CA . LEU A 1 71 ? 15.566 3.088 -20.003 1.00 98.44 71 LEU A CA 1
ATOM 533 C C . LEU A 1 71 ? 14.425 3.618 -20.880 1.00 98.44 71 LEU A C 1
ATOM 535 O O . LEU A 1 71 ? 13.439 2.911 -21.092 1.00 98.44 71 LEU A O 1
ATOM 539 N N . SER A 1 72 ? 14.560 4.831 -21.428 1.00 98.25 72 SER A N 1
ATOM 540 C CA . SER A 1 72 ? 13.533 5.415 -22.296 1.00 98.25 72 SER A CA 1
ATOM 541 C C . SER A 1 72 ? 13.276 4.576 -23.555 1.00 98.25 72 SER A C 1
ATOM 543 O O . SER A 1 72 ? 12.128 4.441 -23.977 1.00 98.25 72 SER A O 1
ATOM 545 N N . GLU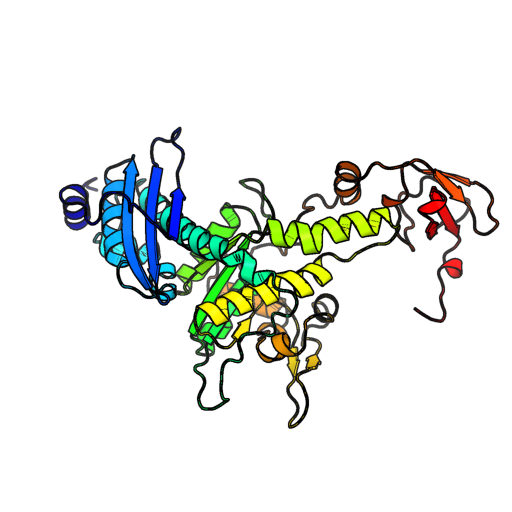 A 1 73 ? 14.325 3.993 -24.137 1.00 97.69 73 GLU A N 1
ATOM 546 C CA . GLU A 1 73 ? 14.233 3.101 -25.292 1.00 97.69 73 GLU A CA 1
ATOM 547 C C . GLU A 1 73 ? 13.638 1.747 -24.906 1.00 97.69 73 GLU A C 1
ATOM 549 O O . GLU A 1 73 ? 12.725 1.271 -25.580 1.00 97.69 73 GLU A O 1
ATOM 554 N N . LEU A 1 74 ? 14.074 1.175 -23.777 1.00 97.38 74 LEU A N 1
ATOM 555 C CA . LEU A 1 74 ? 13.551 -0.089 -23.268 1.00 97.38 74 LEU A CA 1
ATOM 556 C C . LEU A 1 74 ? 12.036 -0.054 -23.078 1.00 97.38 74 LEU A C 1
ATOM 558 O O . LEU A 1 74 ? 11.370 -1.029 -23.415 1.00 97.38 74 LEU A O 1
ATOM 562 N N . VAL A 1 75 ? 11.482 1.025 -22.519 1.00 98.25 75 VAL A N 1
ATOM 563 C CA . VAL A 1 75 ? 10.069 1.053 -22.103 1.00 98.25 75 VAL A CA 1
ATOM 564 C C . VAL A 1 75 ? 9.110 1.614 -23.151 1.00 98.25 75 VAL A C 1
ATOM 566 O O . VAL A 1 75 ? 7.903 1.371 -23.062 1.00 98.25 75 VAL A O 1
ATOM 569 N N . ARG A 1 76 ? 9.606 2.344 -24.155 1.00 97.75 76 ARG A N 1
ATOM 570 C CA . ARG A 1 76 ? 8.760 2.950 -25.190 1.00 97.75 76 ARG A CA 1
ATOM 571 C C . ARG A 1 76 ? 8.025 1.873 -25.999 1.00 97.75 76 ARG A C 1
ATOM 573 O O . ARG A 1 76 ? 8.603 0.892 -26.444 1.00 97.75 76 ARG A O 1
ATOM 580 N N . GLY A 1 77 ? 6.721 2.059 -26.186 1.00 97.12 77 GLY A N 1
ATOM 581 C CA . GLY A 1 77 ? 5.821 1.150 -26.905 1.00 97.12 77 GLY A CA 1
ATOM 582 C C . GLY A 1 77 ? 5.337 -0.069 -26.104 1.00 97.12 77 GLY A C 1
ATOM 583 O O . GLY A 1 77 ? 4.357 -0.713 -26.505 1.00 97.12 77 GLY A O 1
ATOM 584 N N . ARG A 1 78 ? 5.966 -0.375 -24.961 1.00 97.94 78 ARG A N 1
ATOM 585 C CA . ARG A 1 78 ? 5.597 -1.517 -24.111 1.00 97.94 78 ARG A CA 1
ATOM 586 C C . ARG A 1 78 ? 4.256 -1.315 -23.417 1.00 97.94 78 ARG A C 1
ATOM 588 O O . ARG A 1 78 ? 3.808 -0.182 -23.207 1.00 97.94 78 ARG A O 1
ATOM 595 N N . ARG A 1 79 ? 3.619 -2.425 -23.031 1.00 97.31 79 ARG A N 1
ATOM 596 C CA . ARG A 1 79 ? 2.465 -2.373 -22.123 1.00 97.31 79 ARG A CA 1
ATOM 597 C C . ARG A 1 79 ? 2.912 -1.919 -20.733 1.00 97.31 79 ARG A C 1
ATOM 599 O O . ARG A 1 79 ? 4.048 -2.170 -20.339 1.00 97.31 79 ARG A O 1
ATOM 606 N N . LEU A 1 80 ? 2.019 -1.297 -19.965 1.00 96.88 80 LEU A N 1
ATOM 607 C CA . LEU A 1 80 ? 2.355 -0.776 -18.635 1.00 96.88 80 LEU A CA 1
ATOM 608 C C . LEU A 1 80 ? 2.961 -1.835 -17.702 1.00 96.88 80 LEU A C 1
ATOM 610 O O . LEU A 1 80 ? 4.002 -1.536 -17.121 1.00 96.88 80 LEU A O 1
ATOM 614 N N . PRO A 1 81 ? 2.415 -3.065 -17.576 1.00 97.38 81 PRO A N 1
ATOM 615 C CA . PRO A 1 81 ? 3.061 -4.090 -16.759 1.00 97.38 81 PRO A CA 1
ATOM 616 C C . PRO A 1 81 ? 4.464 -4.444 -17.271 1.00 97.38 81 PRO A C 1
ATOM 618 O O . PRO A 1 81 ? 5.399 -4.557 -16.497 1.00 97.38 81 PRO A O 1
ATOM 621 N N . GLU A 1 82 ? 4.673 -4.544 -18.582 1.00 97.81 82 GLU A N 1
ATOM 622 C CA . GLU A 1 82 ? 5.996 -4.861 -19.139 1.00 97.81 82 GLU A CA 1
ATOM 623 C C . GLU A 1 82 ? 7.031 -3.767 -18.847 1.00 97.81 82 GLU A C 1
ATOM 625 O O . GLU A 1 82 ? 8.193 -4.081 -18.596 1.00 97.81 82 GLU A O 1
ATOM 630 N N . ALA A 1 83 ? 6.615 -2.499 -18.871 1.00 97.88 83 ALA A N 1
ATOM 631 C CA . ALA A 1 83 ? 7.463 -1.366 -18.522 1.00 97.88 83 ALA A CA 1
ATOM 632 C C . ALA A 1 83 ? 7.746 -1.295 -17.014 1.00 97.88 83 ALA A C 1
ATOM 634 O O . ALA A 1 83 ? 8.889 -1.107 -16.615 1.00 97.88 83 ALA A O 1
ATOM 635 N N . ALA A 1 84 ? 6.729 -1.515 -16.178 1.00 97.88 84 ALA A N 1
ATOM 636 C CA . ALA A 1 84 ? 6.844 -1.520 -14.718 1.00 97.88 84 ALA A CA 1
ATOM 637 C C . ALA A 1 84 ? 7.625 -2.726 -14.156 1.00 97.88 84 ALA A C 1
ATOM 639 O O . ALA A 1 84 ? 7.959 -2.747 -12.970 1.00 97.88 84 ALA A O 1
ATOM 640 N N . ARG A 1 85 ? 7.891 -3.744 -14.986 1.00 98.00 85 ARG A N 1
ATOM 641 C CA . ARG A 1 85 ? 8.745 -4.900 -14.666 1.00 98.00 85 ARG A CA 1
ATOM 642 C C . ARG A 1 85 ? 10.229 -4.628 -14.887 1.00 98.00 85 ARG A C 1
ATOM 644 O O . ARG A 1 85 ? 11.030 -5.367 -14.331 1.00 98.00 85 ARG A O 1
ATOM 651 N N . VAL A 1 86 ? 10.587 -3.628 -15.702 1.00 98.00 86 VAL A N 1
ATOM 652 C CA . VAL A 1 86 ? 11.992 -3.346 -16.032 1.00 98.00 86 VAL A CA 1
ATOM 653 C C . VAL A 1 86 ? 12.756 -3.071 -14.742 1.00 98.00 86 VAL A C 1
ATOM 655 O O . VAL A 1 86 ? 12.503 -2.088 -14.046 1.00 98.00 86 VAL A O 1
ATOM 658 N N . SER A 1 87 ? 13.665 -3.984 -14.424 1.00 96.56 87 SER A N 1
ATOM 659 C CA . SER A 1 87 ? 14.455 -3.977 -13.203 1.00 96.56 87 SER A CA 1
ATOM 660 C C . SER A 1 87 ? 15.788 -3.260 -13.403 1.00 96.56 87 SER A C 1
ATOM 662 O O . SER A 1 87 ? 16.192 -2.931 -14.523 1.00 96.56 87 SER A O 1
ATOM 664 N N . LYS A 1 88 ? 16.523 -3.069 -12.302 1.00 95.00 88 LYS A N 1
ATOM 665 C CA . LYS A 1 88 ? 17.914 -2.607 -12.353 1.00 95.00 88 LYS A CA 1
ATOM 666 C C . LYS A 1 88 ? 18.778 -3.523 -13.231 1.00 95.00 88 LYS A C 1
ATOM 668 O O . LYS A 1 88 ? 19.518 -3.018 -14.065 1.00 95.00 88 LYS A O 1
ATOM 673 N N . ALA A 1 89 ? 18.608 -4.840 -13.100 1.00 94.94 89 ALA A N 1
ATOM 674 C CA . ALA A 1 89 ? 19.363 -5.832 -13.862 1.00 94.94 89 ALA A CA 1
ATOM 675 C C . ALA A 1 89 ? 19.049 -5.788 -15.369 1.00 94.94 89 ALA A C 1
ATOM 677 O O . ALA A 1 89 ? 19.954 -5.918 -16.189 1.00 94.94 89 ALA A O 1
ATOM 678 N N . ASP A 1 90 ? 17.786 -5.554 -15.748 1.00 96.75 90 ASP A N 1
ATOM 679 C CA . ASP A 1 90 ? 17.407 -5.387 -17.160 1.00 96.75 90 ASP A CA 1
ATOM 680 C C . ASP A 1 90 ? 18.060 -4.136 -17.764 1.00 96.75 90 ASP A C 1
ATOM 682 O O . ASP A 1 90 ? 18.559 -4.164 -18.890 1.00 96.75 90 ASP A O 1
ATOM 686 N N . LEU A 1 91 ? 18.076 -3.034 -17.005 1.00 96.81 91 LEU A N 1
ATOM 687 C CA . LEU A 1 91 ? 18.697 -1.786 -17.434 1.00 96.81 91 LEU A CA 1
ATOM 688 C C . LEU A 1 91 ? 20.224 -1.924 -17.533 1.00 96.81 91 LEU A C 1
ATOM 690 O O . LEU A 1 91 ? 20.800 -1.524 -18.541 1.00 96.81 91 LEU A O 1
ATOM 694 N N . GLU A 1 92 ? 20.873 -2.554 -16.552 1.00 95.81 92 GLU A N 1
ATOM 695 C CA . GLU A 1 92 ? 22.301 -2.910 -16.611 1.00 95.81 92 GLU A CA 1
ATOM 696 C C . GLU A 1 92 ? 22.613 -3.772 -17.836 1.00 95.81 92 GLU A C 1
ATOM 698 O O . GLU A 1 92 ? 23.536 -3.477 -18.592 1.00 95.81 92 GLU A O 1
ATOM 703 N N . SER A 1 93 ? 21.803 -4.799 -18.098 1.00 96.19 93 SER A N 1
ATOM 704 C CA . SER A 1 93 ? 21.974 -5.651 -19.275 1.00 96.19 93 SER A CA 1
ATOM 705 C C . SER A 1 93 ? 21.833 -4.866 -20.581 1.00 96.19 93 SER A C 1
ATOM 707 O O . SER A 1 93 ? 22.643 -5.058 -21.487 1.00 96.19 93 SER A O 1
ATOM 709 N N . SER A 1 94 ? 20.874 -3.937 -20.674 1.00 96.19 94 SER A N 1
ATOM 710 C CA . SER A 1 94 ? 20.712 -3.079 -21.859 1.00 96.19 94 SER A CA 1
ATOM 711 C C . SER A 1 94 ? 21.887 -2.131 -22.090 1.00 96.19 94 SER A C 1
ATOM 713 O O . SER A 1 94 ? 22.191 -1.777 -23.227 1.00 96.19 94 SER A O 1
ATOM 715 N N . LEU A 1 95 ? 22.570 -1.762 -21.008 1.00 96.38 95 LEU A N 1
ATOM 716 C CA . LEU A 1 95 ? 23.781 -0.964 -21.030 1.00 96.38 95 LEU A CA 1
ATOM 717 C C . LEU A 1 95 ? 25.033 -1.811 -21.251 1.00 96.38 95 LEU A C 1
ATOM 719 O O . LEU A 1 95 ? 26.105 -1.233 -21.260 1.00 96.38 95 LEU A O 1
ATOM 723 N N . GLY A 1 96 ? 24.945 -3.131 -21.427 1.00 94.62 96 GLY A N 1
ATOM 724 C CA . GLY A 1 96 ? 26.103 -3.989 -21.706 1.00 94.62 96 GLY A CA 1
ATOM 725 C C . GLY A 1 96 ? 26.819 -4.540 -20.488 1.00 94.62 96 GLY A C 1
ATOM 726 O O . GLY A 1 96 ? 27.973 -4.956 -20.598 1.00 94.62 96 GLY A O 1
ATOM 727 N N . GLY A 1 97 ? 26.162 -4.532 -19.330 1.00 93.12 97 GLY A N 1
ATOM 728 C CA . GLY A 1 97 ? 26.688 -5.073 -18.083 1.00 93.12 97 GLY A CA 1
ATOM 729 C C . GLY A 1 97 ? 26.720 -4.046 -16.948 1.00 93.12 97 GLY A C 1
ATOM 730 O O . GLY A 1 97 ? 26.117 -2.975 -17.055 1.00 93.12 97 GLY A O 1
ATOM 731 N N . PRO A 1 98 ? 27.398 -4.378 -15.836 1.00 91.50 98 PRO A N 1
ATOM 732 C CA . PRO A 1 98 ? 27.456 -3.507 -14.671 1.00 91.50 98 PRO A CA 1
ATOM 733 C C . PRO A 1 98 ? 28.142 -2.179 -15.002 1.00 91.50 98 PRO A C 1
ATOM 735 O O . PRO A 1 98 ? 29.088 -2.116 -15.793 1.00 91.50 98 PRO A O 1
ATOM 738 N N . LEU A 1 99 ? 27.658 -1.112 -14.370 1.00 89.31 99 LEU A N 1
ATOM 739 C CA . LEU A 1 99 ? 28.316 0.190 -14.401 1.00 89.31 99 LEU A CA 1
ATOM 740 C C . LEU A 1 99 ? 29.608 0.167 -13.561 1.00 89.31 99 LEU A C 1
ATOM 742 O O . LEU A 1 99 ? 29.746 -0.698 -12.695 1.00 89.31 99 LEU A O 1
ATOM 746 N N . PRO A 1 100 ? 30.540 1.117 -13.780 1.00 88.62 100 PRO A N 1
ATOM 747 C CA . PRO A 1 100 ? 31.691 1.295 -12.899 1.00 88.62 100 PRO A CA 1
ATOM 748 C C . PRO A 1 100 ? 31.277 1.477 -11.434 1.00 88.62 100 PRO A C 1
ATOM 750 O O . PRO A 1 100 ? 30.203 2.018 -11.148 1.00 88.62 100 PRO A O 1
ATOM 753 N N . GLU A 1 101 ? 32.154 1.062 -10.523 1.00 85.62 101 GLU A N 1
ATOM 754 C CA . GLU A 1 101 ? 31.909 1.086 -9.080 1.00 85.62 101 GLU A CA 1
ATOM 755 C C . GLU A 1 101 ? 31.473 2.485 -8.602 1.00 85.62 101 GLU A C 1
ATOM 757 O O . GLU A 1 101 ? 32.053 3.513 -8.965 1.00 85.62 101 GLU A O 1
ATOM 762 N N . GLY A 1 102 ? 30.396 2.538 -7.815 1.00 83.19 102 GLY A N 1
ATOM 763 C CA . GLY A 1 102 ? 29.834 3.778 -7.275 1.00 83.19 102 GLY A CA 1
ATOM 764 C C . GLY A 1 102 ? 28.896 4.531 -8.228 1.00 83.19 102 GLY A C 1
ATOM 765 O O . GLY A 1 102 ? 28.348 5.575 -7.855 1.00 83.19 102 GLY A O 1
ATOM 766 N N . LYS A 1 103 ? 28.666 4.035 -9.453 1.00 87.06 103 LYS A N 1
ATOM 767 C CA . LYS A 1 103 ? 27.732 4.629 -10.434 1.00 87.06 103 LYS A CA 1
ATOM 768 C C . LYS A 1 103 ? 26.377 3.930 -10.507 1.00 87.06 103 LYS A C 1
ATOM 770 O O . LYS A 1 103 ? 25.508 4.354 -11.264 1.00 87.06 103 LYS A O 1
ATOM 775 N N . GLU A 1 104 ? 26.139 2.915 -9.688 1.00 86.50 104 GLU A N 1
ATOM 776 C CA . GLU A 1 104 ? 24.906 2.125 -9.689 1.00 86.50 104 GLU A CA 1
ATOM 777 C C . GLU A 1 104 ? 23.670 2.934 -9.277 1.00 86.50 104 GLU A C 1
ATOM 779 O O . GLU A 1 104 ? 22.549 2.604 -9.672 1.00 86.50 104 GLU A O 1
ATOM 784 N N . HIS A 1 105 ? 23.867 4.007 -8.504 1.00 87.88 105 HIS A N 1
ATOM 785 C CA . HIS A 1 105 ? 22.800 4.921 -8.094 1.00 87.88 105 HIS A CA 1
ATOM 786 C C . HIS A 1 105 ? 22.070 5.540 -9.300 1.00 87.88 105 HIS A C 1
ATOM 788 O O . HIS A 1 105 ? 20.872 5.805 -9.207 1.00 87.88 105 HIS A O 1
ATOM 794 N N . ALA A 1 106 ? 22.755 5.700 -10.441 1.00 91.12 106 ALA A N 1
ATOM 795 C CA . ALA A 1 106 ? 22.190 6.235 -11.677 1.00 91.12 106 ALA A CA 1
ATOM 796 C C . ALA A 1 106 ? 20.977 5.428 -12.160 1.00 91.12 106 ALA A C 1
ATOM 798 O O . ALA A 1 106 ? 19.977 5.994 -12.598 1.00 91.12 106 ALA A O 1
ATOM 799 N N . LEU A 1 107 ? 21.045 4.101 -12.033 1.00 93.88 107 LEU A N 1
ATOM 800 C CA . LEU A 1 107 ? 19.992 3.179 -12.457 1.00 93.88 107 LEU A CA 1
ATOM 801 C C . LEU A 1 107 ? 18.761 3.326 -11.563 1.00 93.88 107 LEU A C 1
ATOM 803 O O . LEU A 1 107 ? 17.639 3.459 -12.051 1.00 93.88 107 LEU A O 1
ATOM 807 N N . THR A 1 108 ? 18.986 3.357 -10.248 1.00 91.56 108 THR A N 1
ATOM 808 C CA . THR A 1 108 ? 17.931 3.562 -9.250 1.00 91.56 108 THR A CA 1
ATOM 809 C C . THR A 1 108 ? 17.229 4.897 -9.466 1.00 91.56 108 THR A C 1
ATOM 811 O O . THR A 1 108 ? 16.001 4.947 -9.430 1.00 91.56 108 THR A O 1
ATOM 814 N N . LEU A 1 109 ? 17.995 5.958 -9.735 1.00 92.56 109 LEU A N 1
ATOM 815 C CA . LEU A 1 109 ? 17.488 7.307 -9.963 1.00 92.56 109 LEU A CA 1
ATOM 816 C C . LEU A 1 109 ? 16.525 7.363 -11.158 1.00 92.56 109 LEU A C 1
ATOM 818 O O . LEU A 1 109 ? 15.396 7.841 -11.026 1.00 92.56 109 LEU A O 1
ATOM 822 N N . VAL A 1 110 ? 16.941 6.848 -12.321 1.00 95.62 110 VAL A N 1
ATOM 823 C CA . VAL A 1 110 ? 16.116 6.911 -13.539 1.00 95.62 110 VAL A CA 1
ATOM 824 C C . VAL A 1 110 ? 14.903 5.983 -13.468 1.00 95.62 110 VAL A C 1
ATOM 826 O O . VAL A 1 110 ? 13.819 6.377 -13.902 1.00 95.62 110 VAL A O 1
ATOM 829 N N . LEU A 1 111 ? 15.046 4.793 -12.871 1.00 96.25 111 LEU A N 1
ATOM 830 C CA . LEU A 1 111 ? 13.924 3.880 -12.633 1.00 96.25 111 LEU A CA 1
ATOM 831 C C . LEU A 1 111 ? 12.901 4.511 -11.691 1.00 96.25 111 LEU A C 1
ATOM 833 O O . LEU A 1 111 ? 11.699 4.450 -11.946 1.00 96.25 111 LEU A O 1
ATOM 837 N N . ASP A 1 112 ? 13.359 5.158 -10.623 1.00 94.94 112 ASP A N 1
ATOM 838 C CA . ASP A 1 112 ? 12.463 5.816 -9.684 1.00 94.94 112 ASP A CA 1
ATOM 839 C C . ASP A 1 112 ? 11.691 6.976 -10.323 1.00 94.94 112 ASP A C 1
ATOM 841 O O . ASP A 1 112 ? 10.478 7.086 -10.137 1.00 94.94 112 ASP A O 1
ATOM 845 N N . ALA A 1 113 ? 12.355 7.788 -11.148 1.00 96.12 113 ALA A N 1
ATOM 846 C CA . ALA A 1 113 ? 11.694 8.848 -11.902 1.00 96.12 113 ALA A CA 1
ATOM 847 C C . ALA A 1 113 ? 10.630 8.295 -12.873 1.00 96.12 113 ALA A C 1
ATOM 849 O O . ALA A 1 113 ? 9.523 8.835 -12.937 1.00 96.12 113 ALA A O 1
ATOM 850 N N . LEU A 1 114 ? 10.905 7.183 -13.569 1.00 97.88 114 LEU A N 1
ATOM 851 C CA . LEU A 1 114 ? 9.910 6.514 -14.415 1.00 97.88 114 LEU A CA 1
ATOM 852 C C . LEU A 1 114 ? 8.722 5.990 -13.593 1.00 97.88 114 LEU A C 1
ATOM 854 O O . LEU A 1 114 ? 7.573 6.260 -13.939 1.00 97.88 114 LEU A O 1
ATOM 858 N N . HIS A 1 115 ? 8.966 5.274 -12.492 1.00 97.38 115 HIS A N 1
ATOM 859 C CA . HIS A 1 115 ? 7.892 4.737 -11.647 1.00 97.38 115 HIS A CA 1
ATOM 860 C C . HIS A 1 115 ? 7.029 5.846 -11.032 1.00 97.38 115 HIS A C 1
ATOM 862 O O . HIS A 1 115 ? 5.812 5.687 -10.944 1.00 97.38 115 HIS A O 1
ATOM 868 N N . LYS A 1 116 ? 7.614 6.997 -10.683 1.00 96.12 116 LYS A N 1
ATOM 869 C CA . LYS A 1 116 ? 6.854 8.186 -10.272 1.00 96.12 116 LYS A CA 1
ATOM 870 C C . LYS A 1 116 ? 6.000 8.760 -11.401 1.00 96.12 116 LYS A C 1
ATOM 872 O O . LYS A 1 116 ? 4.904 9.245 -11.136 1.00 96.12 116 LYS A O 1
ATOM 877 N N . ALA A 1 117 ? 6.445 8.666 -12.656 1.00 97.62 117 ALA A N 1
ATOM 878 C CA . ALA A 1 117 ? 5.640 9.079 -13.803 1.00 97.62 117 ALA A CA 1
ATOM 879 C C . ALA A 1 117 ? 4.422 8.165 -14.000 1.00 97.62 117 ALA A C 1
ATOM 881 O O . ALA A 1 117 ? 3.326 8.659 -14.280 1.00 97.62 117 ALA A O 1
ATOM 882 N N . LEU A 1 118 ? 4.597 6.855 -13.786 1.00 97.06 118 LEU A N 1
ATOM 883 C CA . LEU A 1 118 ? 3.504 5.878 -13.767 1.00 97.06 118 LEU A CA 1
ATOM 884 C C . LEU A 1 118 ? 2.545 6.130 -12.593 1.00 97.06 118 LEU A C 1
ATOM 886 O O . LEU A 1 118 ? 1.332 6.129 -12.779 1.00 97.06 118 LEU A O 1
ATOM 890 N N . GLU A 1 119 ? 3.075 6.401 -11.398 1.00 95.06 119 GLU A N 1
ATOM 891 C CA . GLU A 1 119 ? 2.275 6.784 -10.230 1.00 95.06 119 GLU A CA 1
ATOM 892 C C . GLU A 1 119 ? 1.444 8.049 -10.518 1.00 95.06 119 GLU A C 1
ATOM 894 O O . GLU A 1 119 ? 0.241 8.075 -10.260 1.00 95.06 119 GLU A O 1
ATOM 899 N N . HIS A 1 120 ? 2.053 9.091 -11.090 1.00 94.88 120 HIS A N 1
ATOM 900 C CA . HIS A 1 120 ? 1.351 10.325 -11.442 1.00 94.88 120 HIS A CA 1
ATOM 901 C C . HIS A 1 120 ? 0.205 10.077 -12.429 1.00 94.88 120 HIS A C 1
ATOM 903 O O . HIS A 1 120 ? -0.871 10.649 -12.261 1.00 94.88 120 HIS A O 1
ATOM 909 N N . HIS A 1 121 ? 0.404 9.206 -13.421 1.00 94.81 121 HIS A N 1
ATOM 910 C CA . HIS A 1 121 ? -0.654 8.824 -14.357 1.00 94.81 121 HIS A CA 1
ATOM 911 C C . HIS A 1 121 ? -1.875 8.239 -13.641 1.00 94.81 121 HIS A C 1
ATOM 913 O O . HIS A 1 121 ? -2.996 8.700 -13.860 1.00 94.81 121 HIS A O 1
ATOM 919 N N . TRP A 1 122 ? -1.658 7.285 -12.734 1.00 91.62 122 TRP A N 1
ATOM 920 C CA . TRP A 1 122 ? -2.749 6.675 -11.976 1.00 91.62 122 TRP A CA 1
ATOM 921 C C . TRP A 1 122 ? -3.433 7.653 -11.024 1.00 91.62 122 TRP A C 1
ATOM 923 O O . TRP A 1 122 ? -4.656 7.646 -10.906 1.00 91.62 122 TRP A O 1
ATOM 933 N N . ASN A 1 123 ? -2.671 8.546 -10.392 1.00 86.19 123 ASN A N 1
ATOM 934 C CA . ASN A 1 123 ? -3.224 9.535 -9.467 1.00 86.19 123 ASN A CA 1
ATOM 935 C C . ASN A 1 123 ? -4.196 10.503 -10.155 1.00 86.19 123 ASN A C 1
ATOM 937 O O . ASN A 1 123 ? -5.169 10.932 -9.542 1.00 86.19 123 ASN A O 1
ATOM 941 N N . ARG A 1 124 ? -3.992 10.812 -11.442 1.00 84.50 124 ARG A N 1
ATOM 942 C CA . ARG A 1 124 ? -4.935 11.637 -12.221 1.00 84.50 124 ARG A CA 1
ATOM 943 C C . ARG A 1 124 ? -6.295 10.968 -12.414 1.00 84.50 124 ARG A C 1
ATOM 945 O O . ARG A 1 124 ? -7.284 11.659 -12.627 1.00 84.50 124 ARG A O 1
ATOM 952 N N . GLN A 1 125 ? -6.339 9.642 -12.336 1.00 77.75 125 GLN A N 1
ATOM 953 C CA . GLN A 1 125 ? -7.558 8.840 -12.422 1.00 77.75 125 GLN A CA 1
ATOM 954 C C . GLN A 1 125 ? -8.095 8.457 -11.034 1.00 77.75 125 GLN A C 1
ATOM 956 O O . GLN A 1 125 ? -9.109 7.771 -10.938 1.00 77.75 125 GLN A O 1
ATOM 961 N N . ALA A 1 126 ? -7.462 8.916 -9.945 1.00 69.75 126 ALA A N 1
ATOM 962 C CA . ALA A 1 126 ? -7.847 8.550 -8.583 1.00 69.75 126 ALA A CA 1
ATOM 963 C C . ALA A 1 126 ? -9.282 8.954 -8.227 1.00 69.75 126 ALA A C 1
ATOM 965 O O . ALA A 1 126 ? -9.909 8.276 -7.419 1.00 69.75 126 ALA A O 1
ATOM 966 N N . GLY A 1 127 ? -9.831 9.997 -8.865 1.00 64.94 127 GLY A N 1
ATOM 967 C CA . GLY A 1 127 ? -11.236 10.392 -8.723 1.00 64.94 127 GLY A CA 1
ATOM 968 C C . GLY A 1 127 ? -12.226 9.269 -9.049 1.00 64.94 127 GLY A C 1
ATOM 969 O O . GLY A 1 127 ? -13.275 9.175 -8.418 1.00 64.94 127 GLY A O 1
ATOM 970 N N . GLU A 1 128 ? -11.877 8.359 -9.955 1.00 67.25 128 GLU A N 1
ATOM 971 C CA . GLU A 1 128 ? -12.729 7.219 -10.298 1.00 67.25 128 GLU A CA 1
ATOM 972 C C . GLU A 1 128 ? -12.728 6.124 -9.227 1.00 67.25 128 GLU A C 1
ATOM 974 O O . GLU A 1 128 ? -13.702 5.388 -9.096 1.00 67.25 128 GLU A O 1
ATOM 979 N N . MET A 1 129 ? -11.684 6.064 -8.393 1.00 70.44 129 MET A N 1
ATOM 980 C CA . MET A 1 129 ? -11.650 5.187 -7.217 1.00 70.44 129 MET A CA 1
ATOM 981 C C . MET A 1 129 ? -12.641 5.646 -6.133 1.00 70.44 129 MET A C 1
ATOM 983 O O . MET A 1 129 ? -12.866 4.931 -5.159 1.00 70.44 129 MET A O 1
ATOM 987 N N . LEU A 1 130 ? -13.190 6.863 -6.258 1.00 57.53 130 LEU A N 1
ATOM 988 C CA . LEU A 1 130 ? -14.011 7.519 -5.239 1.00 57.53 130 LEU A CA 1
ATOM 989 C C . LEU A 1 130 ? -15.514 7.391 -5.469 1.00 57.53 130 LEU A C 1
ATOM 991 O O . LEU A 1 130 ? -16.270 7.761 -4.567 1.00 57.53 130 LEU A O 1
ATOM 995 N N . VAL A 1 131 ? -15.936 6.925 -6.648 1.00 52.06 131 VAL A N 1
ATOM 996 C CA . VAL A 1 131 ? -17.349 6.878 -7.035 1.00 52.06 131 VAL A CA 1
ATOM 997 C C . VAL A 1 131 ? -18.087 5.923 -6.099 1.00 52.06 131 VAL A C 1
ATOM 999 O O . VAL A 1 131 ? -17.814 4.721 -6.062 1.00 52.06 131 VAL A O 1
ATOM 1002 N N . GLU A 1 132 ? -18.999 6.477 -5.297 1.00 51.97 132 GLU A N 1
ATOM 1003 C CA . GLU A 1 132 ? -19.888 5.695 -4.440 1.00 51.97 132 GLU A CA 1
ATOM 1004 C C . GLU A 1 132 ? -20.696 4.748 -5.324 1.00 51.97 132 GLU A C 1
ATOM 1006 O O . GLU A 1 132 ? -21.419 5.186 -6.214 1.00 51.97 132 GLU A O 1
ATOM 1011 N N . GLY A 1 133 ? -20.505 3.443 -5.126 1.00 49.97 133 GLY A N 1
ATOM 1012 C CA . GLY A 1 133 ? -21.086 2.427 -6.000 1.00 49.97 133 GLY A CA 1
ATOM 1013 C C . GLY A 1 133 ? -20.156 1.894 -7.090 1.00 49.97 133 GLY A C 1
ATOM 1014 O O . GLY A 1 133 ? -20.662 1.305 -8.042 1.00 49.97 133 GLY A O 1
ATOM 1015 N N . TYR A 1 134 ? -18.825 2.031 -6.970 1.00 53.78 134 TYR A N 1
ATOM 1016 C CA . TYR A 1 134 ? -17.902 1.212 -7.765 1.00 53.78 134 TYR A CA 1
ATOM 1017 C C . TYR A 1 134 ? -18.187 -0.278 -7.520 1.00 53.78 134 TYR A C 1
ATOM 1019 O O . TYR A 1 134 ? -17.694 -0.882 -6.566 1.00 53.78 134 TYR A O 1
ATOM 1027 N N . ALA A 1 135 ? -19.014 -0.859 -8.385 1.00 50.91 135 ALA A N 1
ATOM 1028 C CA . ALA A 1 135 ? -19.450 -2.250 -8.346 1.00 50.91 135 ALA A CA 1
ATOM 1029 C C . ALA A 1 135 ? -18.439 -3.199 -9.021 1.00 50.91 135 ALA A C 1
ATOM 1031 O O . ALA A 1 135 ? -18.754 -4.361 -9.268 1.00 50.91 135 ALA A O 1
ATOM 1032 N N . GLY A 1 136 ? -17.227 -2.705 -9.315 1.00 53.47 136 GLY A N 1
ATOM 1033 C CA . GLY A 1 136 ? -16.321 -3.319 -10.280 1.00 53.47 136 GLY A CA 1
ATOM 1034 C C . GLY A 1 136 ? -16.827 -3.104 -11.706 1.00 53.47 136 GLY A C 1
ATOM 1035 O O . GLY A 1 136 ? -18.032 -3.024 -11.950 1.00 53.47 136 GLY A O 1
ATOM 1036 N N . GLY A 1 137 ? -15.919 -3.006 -12.676 1.00 49.81 137 GLY A N 1
ATOM 1037 C CA . GLY A 1 137 ? -16.332 -3.221 -14.059 1.00 49.81 137 GLY A CA 1
ATOM 1038 C C . GLY A 1 137 ? -16.937 -4.622 -14.168 1.00 49.81 137 GLY A C 1
ATOM 1039 O O . GLY A 1 137 ? -16.385 -5.574 -13.612 1.00 49.81 137 GLY A O 1
ATOM 1040 N N . SER A 1 138 ? -18.067 -4.766 -14.865 1.00 42.97 138 SER A N 1
ATOM 1041 C CA . SER A 1 138 ? -18.611 -6.068 -15.255 1.00 42.97 138 SER A CA 1
ATOM 1042 C C . SER A 1 138 ? -17.657 -6.721 -16.258 1.00 42.97 138 SER A C 1
ATOM 1044 O O . SER A 1 138 ? -17.899 -6.751 -17.461 1.00 42.97 138 SER A O 1
ATOM 1046 N N . GLY A 1 139 ? -16.518 -7.216 -15.771 1.00 42.22 139 GLY A N 1
ATOM 1047 C CA . GLY A 1 139 ? -15.603 -8.022 -16.560 1.00 42.22 139 GLY A CA 1
ATOM 1048 C C . GLY A 1 139 ? -16.370 -9.253 -17.028 1.00 42.22 139 GLY A C 1
ATOM 1049 O O . GLY A 1 139 ? -16.703 -10.110 -16.206 1.00 42.22 139 GLY A O 1
ATOM 1050 N N . GLY A 1 140 ? -16.705 -9.275 -18.317 1.00 37.03 140 GLY A N 1
ATOM 1051 C CA . GLY A 1 140 ? -17.627 -10.224 -18.925 1.00 37.03 140 GLY A CA 1
ATOM 1052 C C . GLY A 1 140 ? -17.260 -11.692 -18.711 1.00 37.03 140 GLY A C 1
ATOM 1053 O O . GLY A 1 140 ? -16.093 -12.030 -18.557 1.00 37.03 140 GLY A O 1
ATOM 1054 N N . GLY A 1 141 ? -18.305 -12.528 -18.719 1.00 37.84 141 GLY A N 1
ATOM 1055 C CA . GLY A 1 141 ? -18.322 -13.943 -19.111 1.00 37.84 141 GLY A CA 1
ATOM 1056 C C . GLY A 1 141 ? -17.215 -14.860 -18.581 1.00 37.84 141 GLY A C 1
ATOM 1057 O O . GLY A 1 141 ? -16.062 -14.784 -18.982 1.00 37.84 141 GLY A O 1
ATOM 1058 N N . THR A 1 142 ? -17.608 -15.852 -17.788 1.00 37.75 142 THR A N 1
ATOM 1059 C CA . THR A 1 142 ? -16.797 -16.940 -17.209 1.00 37.75 142 THR A CA 1
ATOM 1060 C C . THR A 1 142 ? -16.178 -17.933 -18.211 1.00 37.75 142 THR A C 1
ATOM 1062 O O . THR A 1 142 ? -15.782 -19.027 -17.818 1.00 37.75 142 THR A O 1
ATOM 1065 N N . ASN A 1 143 ? -16.020 -17.587 -19.490 1.00 35.31 143 ASN A N 1
ATOM 1066 C CA . ASN A 1 143 ? -15.412 -18.487 -20.472 1.00 35.31 143 ASN A CA 1
ATOM 1067 C C . ASN A 1 143 ? -13.910 -18.207 -20.643 1.00 35.31 143 ASN A C 1
ATOM 1069 O O . ASN A 1 143 ? -13.512 -17.312 -21.382 1.00 35.31 143 ASN A O 1
ATOM 1073 N N . GLY A 1 144 ? -13.077 -19.017 -19.976 1.00 43.84 144 GLY A N 1
ATOM 1074 C CA . GLY A 1 144 ? -11.647 -19.155 -20.287 1.00 43.84 144 GLY A CA 1
ATOM 1075 C C . GLY A 1 144 ? -10.725 -18.041 -19.781 1.00 43.84 144 GLY A C 1
ATOM 1076 O O . GLY A 1 144 ? -9.708 -17.766 -20.418 1.00 43.84 144 GLY A O 1
ATOM 1077 N N . ARG A 1 145 ? -11.063 -17.390 -18.658 1.00 54.16 145 ARG A N 1
ATOM 1078 C CA . ARG A 1 145 ? -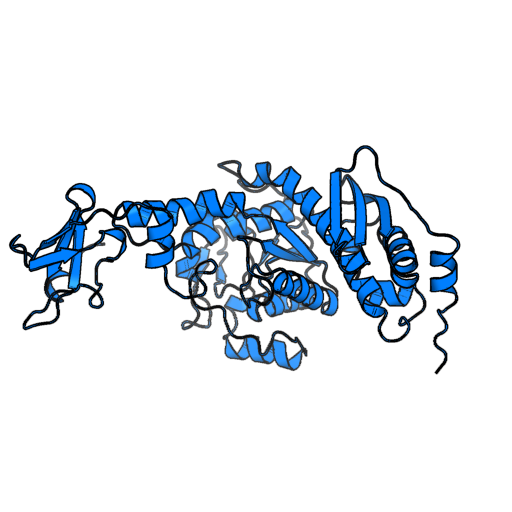10.253 -16.311 -18.066 1.00 54.16 145 ARG A CA 1
ATOM 1079 C C . ARG A 1 145 ? -8.806 -16.745 -17.816 1.00 54.16 145 ARG A C 1
ATOM 1081 O O . ARG A 1 145 ? -8.542 -17.769 -17.185 1.00 54.16 145 ARG A O 1
ATOM 1088 N N . LYS A 1 146 ? -7.860 -15.931 -18.288 1.00 63.81 146 LYS A N 1
ATOM 1089 C CA . LYS A 1 146 ? -6.447 -16.046 -17.917 1.00 63.81 146 LYS A CA 1
ATOM 1090 C C . LYS A 1 146 ? -6.320 -15.844 -16.407 1.00 63.81 146 LYS A C 1
ATOM 1092 O O . LYS A 1 146 ? -6.799 -14.841 -15.889 1.00 63.81 146 LYS A O 1
ATOM 1097 N N . LYS A 1 147 ? -5.612 -16.739 -15.711 1.00 88.94 147 LYS A N 1
ATOM 1098 C CA . LYS A 1 147 ? -5.235 -16.540 -14.303 1.00 88.94 147 LYS A CA 1
ATOM 1099 C C . LYS A 1 147 ? -4.418 -15.251 -14.194 1.00 88.94 147 LYS A C 1
ATOM 1101 O O . LYS A 1 147 ? -3.248 -15.251 -14.545 1.00 88.94 147 LYS A O 1
ATOM 1106 N N . SER A 1 148 ? -5.028 -14.147 -13.777 1.00 96.25 148 SER A N 1
ATOM 1107 C CA . SER A 1 148 ? -4.394 -12.826 -13.766 1.00 96.25 148 SER A CA 1
ATOM 1108 C C . SER A 1 148 ? -4.825 -12.037 -12.533 1.00 96.25 148 SER A C 1
ATOM 1110 O O . SER A 1 148 ? -5.986 -12.105 -12.129 1.00 96.25 148 SER A O 1
ATOM 1112 N N . VAL A 1 149 ? -3.888 -11.356 -11.868 1.00 97.44 149 VAL A N 1
ATOM 1113 C CA . VAL A 1 149 ? -4.135 -10.827 -10.517 1.00 97.44 149 VAL A CA 1
ATOM 1114 C C . VAL A 1 149 ? -3.321 -9.578 -10.199 1.00 97.44 149 VAL A C 1
ATOM 1116 O O . VAL A 1 149 ? -2.133 -9.504 -10.507 1.00 97.44 149 VAL A O 1
ATOM 1119 N N . VAL A 1 150 ? -3.946 -8.618 -9.516 1.00 98.12 150 VAL A N 1
ATOM 1120 C CA . VAL A 1 150 ? -3.245 -7.525 -8.829 1.00 98.12 150 VAL A CA 1
ATOM 1121 C C . VAL A 1 150 ? -3.002 -7.907 -7.370 1.00 98.12 150 VAL A C 1
ATOM 1123 O O . VAL A 1 150 ? -3.945 -7.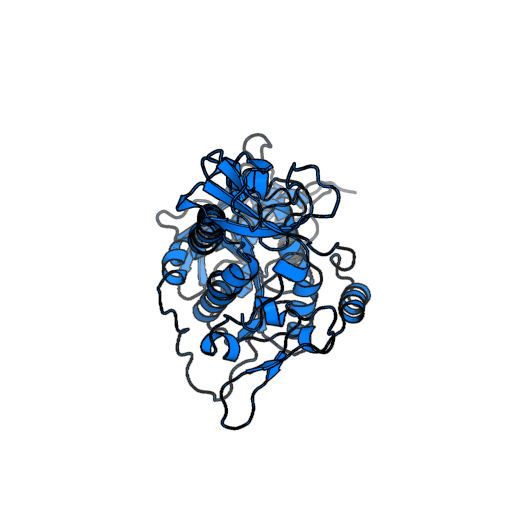988 -6.587 1.00 98.12 150 VAL A O 1
ATOM 1126 N N . ALA A 1 151 ? -1.747 -8.115 -6.980 1.00 98.00 151 ALA A N 1
ATOM 1127 C CA . ALA A 1 151 ? -1.346 -8.422 -5.610 1.00 98.00 151 ALA A CA 1
ATOM 1128 C C . ALA A 1 151 ? -0.874 -7.160 -4.866 1.00 98.00 151 ALA A C 1
ATOM 1130 O O . ALA A 1 151 ? 0.103 -6.514 -5.252 1.00 98.00 151 ALA A O 1
ATOM 1131 N N . ALA A 1 152 ? -1.544 -6.812 -3.767 1.00 95.81 152 ALA A N 1
ATOM 1132 C CA . ALA A 1 152 ? -1.129 -5.704 -2.914 1.00 95.81 152 ALA A CA 1
ATOM 1133 C C . ALA A 1 152 ? 0.128 -6.074 -2.104 1.00 95.81 152 ALA A C 1
ATOM 1135 O O . ALA A 1 152 ? 0.116 -7.041 -1.341 1.00 95.81 152 ALA A O 1
ATOM 1136 N N . MET A 1 153 ? 1.186 -5.270 -2.233 1.00 92.50 153 MET A N 1
ATOM 1137 C CA . MET A 1 153 ? 2.480 -5.424 -1.567 1.00 92.50 153 MET A CA 1
ATOM 1138 C C . MET A 1 153 ? 2.756 -4.270 -0.601 1.00 92.50 153 MET A C 1
ATOM 1140 O O . MET A 1 153 ? 2.975 -3.132 -1.015 1.00 92.50 153 MET A O 1
ATOM 1144 N N . SER A 1 154 ? 2.778 -4.573 0.699 1.00 83.56 154 SER A N 1
ATOM 1145 C CA . SER A 1 154 ? 3.041 -3.604 1.775 1.00 83.56 154 SER A CA 1
ATOM 1146 C C . SER A 1 154 ? 4.520 -3.493 2.161 1.00 83.56 154 SER A C 1
ATOM 1148 O O . SER A 1 154 ? 4.852 -2.720 3.054 1.00 83.56 154 SER A O 1
ATOM 1150 N N . GLY A 1 155 ? 5.395 -4.289 1.533 1.00 81.44 155 GLY A N 1
ATOM 1151 C CA . GLY A 1 155 ? 6.808 -4.428 1.909 1.00 81.44 155 GLY A CA 1
ATOM 1152 C C . GLY A 1 155 ? 7.061 -5.449 3.028 1.00 81.44 155 GLY A C 1
ATOM 1153 O O . GLY A 1 155 ? 8.206 -5.662 3.409 1.00 81.44 155 GLY A O 1
ATOM 1154 N N . GLY A 1 156 ? 6.010 -6.098 3.544 1.00 89.25 156 GLY A N 1
ATOM 1155 C CA . GLY A 1 156 ? 6.117 -7.180 4.526 1.00 89.25 156 GLY A CA 1
ATOM 1156 C C . GLY A 1 156 ? 6.157 -8.576 3.896 1.00 89.25 156 GLY A C 1
ATOM 1157 O O . GLY A 1 156 ? 5.710 -8.772 2.759 1.00 89.25 156 GLY A O 1
ATOM 1158 N N . VAL A 1 157 ? 6.626 -9.551 4.685 1.00 93.44 157 VAL A N 1
ATOM 1159 C CA . VAL A 1 157 ? 6.786 -10.964 4.292 1.00 93.44 157 VAL A CA 1
ATOM 1160 C C . VAL A 1 157 ? 5.514 -11.571 3.691 1.00 93.44 157 VAL A C 1
ATOM 1162 O O . VAL A 1 157 ? 5.569 -12.156 2.614 1.00 93.44 157 VAL A O 1
ATOM 1165 N N . ASP A 1 158 ? 4.357 -11.337 4.312 1.00 95.00 158 ASP A N 1
ATOM 1166 C CA . ASP A 1 158 ? 3.074 -11.925 3.901 1.00 95.00 158 ASP A CA 1
ATOM 1167 C C . ASP A 1 158 ? 2.702 -11.537 2.472 1.00 95.00 158 ASP A C 1
ATOM 1169 O O . ASP A 1 158 ? 2.334 -12.364 1.637 1.00 95.00 158 ASP A O 1
ATOM 1173 N N . SER A 1 159 ? 2.850 -10.253 2.162 1.00 94.94 159 SER A N 1
ATOM 1174 C CA . SER A 1 159 ? 2.489 -9.716 0.856 1.00 94.94 159 SER A CA 1
ATOM 1175 C C . SER A 1 159 ? 3.449 -10.148 -0.258 1.00 94.94 159 SER A C 1
ATOM 1177 O O . SER A 1 159 ? 3.020 -10.370 -1.389 1.00 94.94 159 SER A O 1
ATOM 1179 N N . ALA A 1 160 ? 4.732 -10.337 0.063 1.00 95.94 160 ALA A N 1
ATOM 1180 C CA . ALA A 1 160 ? 5.713 -10.850 -0.886 1.00 95.94 160 ALA A CA 1
ATOM 1181 C C . ALA A 1 160 ? 5.493 -12.342 -1.173 1.00 95.94 160 ALA A C 1
ATOM 1183 O O . ALA A 1 160 ? 5.449 -12.738 -2.335 1.00 95.94 160 ALA A O 1
ATOM 1184 N N . VAL A 1 161 ? 5.272 -13.154 -0.132 1.00 97.25 161 VAL A N 1
ATOM 1185 C CA . VAL A 1 161 ? 4.971 -14.586 -0.287 1.00 97.25 161 VAL A CA 1
ATOM 1186 C C . VAL A 1 161 ? 3.649 -14.786 -1.026 1.00 97.25 161 VAL A C 1
ATOM 1188 O O . VAL A 1 161 ? 3.565 -15.647 -1.891 1.00 97.25 161 VAL A O 1
ATOM 1191 N N . THR A 1 162 ? 2.648 -13.938 -0.785 1.00 98.12 162 THR A N 1
ATOM 1192 C CA . THR A 1 162 ? 1.396 -13.916 -1.562 1.00 98.12 162 THR A CA 1
ATOM 1193 C C . THR A 1 162 ? 1.657 -13.775 -3.061 1.00 98.12 162 THR A C 1
ATOM 1195 O O . THR A 1 162 ? 1.163 -14.579 -3.851 1.00 98.12 162 THR A O 1
ATOM 1198 N N . ALA A 1 163 ? 2.442 -12.770 -3.464 1.00 98.00 163 ALA A N 1
ATOM 1199 C CA . ALA A 1 163 ? 2.767 -12.543 -4.870 1.00 98.00 163 ALA A CA 1
ATOM 1200 C C . ALA A 1 163 ? 3.580 -13.707 -5.466 1.00 98.00 163 ALA A C 1
ATOM 1202 O O . ALA A 1 163 ? 3.316 -14.121 -6.597 1.00 98.00 163 ALA A O 1
ATOM 1203 N N . LEU A 1 164 ? 4.520 -14.265 -4.695 1.00 97.69 164 LEU A N 1
ATOM 1204 C CA . LEU A 1 164 ? 5.320 -15.419 -5.102 1.00 97.69 164 LEU A CA 1
ATOM 1205 C C . LEU A 1 164 ? 4.458 -16.667 -5.332 1.00 97.69 164 LEU A C 1
ATOM 1207 O O . LEU A 1 164 ? 4.547 -17.274 -6.395 1.00 97.69 164 LEU A O 1
ATOM 1211 N N . LEU A 1 165 ? 3.595 -17.022 -4.376 1.00 98.00 165 LEU A N 1
ATOM 1212 C CA . LEU A 1 165 ? 2.719 -18.193 -4.468 1.00 98.00 165 LEU A CA 1
ATOM 1213 C C . LEU A 1 165 ? 1.765 -18.093 -5.662 1.00 98.00 165 LEU A C 1
ATOM 1215 O O . LEU A 1 165 ? 1.560 -19.072 -6.374 1.00 98.00 165 LEU A O 1
ATOM 1219 N N . LEU A 1 166 ? 1.216 -16.905 -5.930 1.00 97.88 166 LEU A N 1
ATOM 1220 C CA . LEU A 1 166 ? 0.363 -16.682 -7.102 1.00 97.88 166 LEU A CA 1
ATOM 1221 C C . LEU A 1 166 ? 1.138 -16.850 -8.410 1.00 97.88 166 LEU A C 1
ATOM 1223 O O . LEU A 1 166 ? 0.644 -17.493 -9.337 1.00 97.88 166 LEU A O 1
ATOM 1227 N N . LYS A 1 167 ? 2.365 -16.324 -8.479 1.00 97.25 167 LYS A N 1
ATOM 1228 C CA . LYS A 1 167 ? 3.243 -16.523 -9.636 1.00 97.25 167 LYS A CA 1
ATOM 1229 C C . LYS A 1 167 ? 3.524 -18.014 -9.858 1.00 97.25 167 LYS A C 1
ATOM 1231 O O . LYS A 1 167 ? 3.405 -18.493 -10.981 1.00 97.25 167 LYS A O 1
ATOM 1236 N N . GLU A 1 168 ? 3.853 -18.754 -8.801 1.00 96.12 168 GLU A N 1
ATOM 1237 C CA . GLU A 1 168 ? 4.110 -20.203 -8.857 1.00 96.12 168 GLU A CA 1
ATOM 1238 C C . GLU A 1 168 ? 2.862 -21.008 -9.246 1.00 96.12 168 GLU A C 1
ATOM 1240 O O . GLU A 1 168 ? 2.964 -21.996 -9.968 1.00 96.12 168 GLU A O 1
ATOM 1245 N N . ALA A 1 169 ? 1.672 -20.539 -8.861 1.00 95.81 169 ALA A N 1
ATOM 1246 C CA . ALA A 1 169 ? 0.387 -21.101 -9.278 1.00 95.81 169 ALA A CA 1
ATOM 1247 C C . ALA A 1 169 ? -0.013 -20.754 -10.734 1.00 95.81 169 ALA A C 1
ATOM 1249 O O . ALA A 1 169 ? -1.106 -21.129 -11.184 1.00 95.81 169 ALA A O 1
ATOM 1250 N N . GLY A 1 170 ? 0.855 -20.047 -11.468 1.00 95.50 170 GLY A N 1
ATOM 1251 C CA . GLY 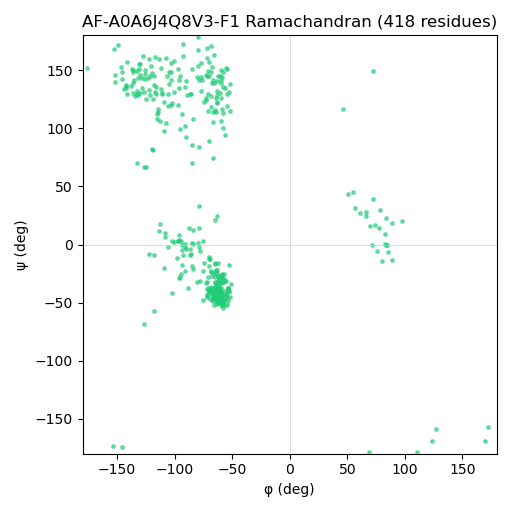A 1 170 ? 0.693 -19.717 -12.883 1.00 95.50 170 GLY A CA 1
ATOM 1252 C C . GLY A 1 170 ? -0.160 -18.479 -13.159 1.00 95.50 170 GLY A C 1
ATOM 1253 O O . GLY A 1 170 ? -0.729 -18.382 -14.245 1.00 95.50 170 GLY A O 1
ATOM 1254 N N . TYR A 1 171 ? -0.296 -17.561 -12.196 1.00 97.00 171 TYR A N 1
ATOM 1255 C CA . TYR A 1 171 ? -0.968 -16.285 -12.437 1.00 97.00 171 TYR A CA 1
ATOM 1256 C C . TYR A 1 171 ? -0.053 -15.281 -13.158 1.00 97.00 171 TYR A C 1
ATOM 1258 O O . TYR A 1 171 ? 1.121 -15.126 -12.820 1.00 97.00 171 TYR A O 1
ATOM 1266 N N . ASP A 1 172 ? -0.633 -14.508 -14.075 1.00 96.19 172 ASP A N 1
ATOM 1267 C CA . ASP A 1 172 ? -0.104 -13.234 -14.560 1.00 96.19 172 ASP A CA 1
ATOM 1268 C C . ASP A 1 172 ? -0.238 -12.199 -13.420 1.00 96.19 172 ASP A C 1
ATOM 1270 O O . ASP A 1 172 ? -1.273 -11.541 -13.266 1.00 96.19 172 ASP A O 1
ATOM 1274 N N . VAL A 1 173 ? 0.787 -12.102 -12.564 1.00 98.25 173 VAL A N 1
ATOM 1275 C CA . VAL A 1 173 ? 0.774 -11.244 -11.366 1.00 98.25 173 VAL A CA 1
ATOM 1276 C C . VAL A 1 173 ? 1.283 -9.837 -11.679 1.00 98.25 173 VAL A C 1
ATOM 1278 O O . VAL A 1 173 ? 2.394 -9.659 -12.177 1.00 98.25 173 VAL A O 1
ATOM 1281 N N . VAL A 1 174 ? 0.507 -8.826 -11.291 1.00 98.44 174 VAL A N 1
ATOM 1282 C CA . VAL A 1 174 ? 0.944 -7.433 -11.161 1.00 98.44 174 VAL A CA 1
ATOM 1283 C C . VAL A 1 174 ? 0.950 -7.041 -9.694 1.00 98.44 174 VAL A C 1
ATOM 1285 O O . VAL A 1 174 ? -0.009 -7.309 -8.983 1.00 98.44 174 VAL A O 1
ATOM 1288 N N . THR A 1 175 ? 2.011 -6.397 -9.218 1.00 98.38 175 THR A N 1
ATOM 1289 C CA . THR A 1 175 ? 2.112 -5.989 -7.812 1.00 98.38 175 THR A CA 1
ATOM 1290 C C . THR A 1 175 ? 1.850 -4.497 -7.649 1.00 98.38 175 THR A C 1
ATOM 1292 O O . THR A 1 175 ? 2.127 -3.700 -8.549 1.00 98.38 175 THR A O 1
ATOM 1295 N N . VAL A 1 176 ? 1.284 -4.102 -6.508 1.00 97.31 176 VAL A N 1
ATOM 1296 C CA . VAL A 1 176 ? 0.983 -2.696 -6.218 1.00 97.31 176 VAL A CA 1
ATOM 1297 C C . VAL A 1 176 ? 1.233 -2.344 -4.758 1.00 97.31 176 VAL A C 1
ATOM 1299 O O . VAL A 1 176 ? 0.796 -3.054 -3.857 1.00 97.31 176 VAL A O 1
ATOM 1302 N N . THR A 1 177 ? 1.891 -1.215 -4.512 1.00 95.12 177 THR A N 1
ATOM 1303 C CA . THR A 1 177 ? 2.006 -0.615 -3.177 1.00 95.12 177 THR A CA 1
ATOM 1304 C C . THR A 1 177 ? 1.086 0.597 -3.058 1.00 95.12 177 THR A C 1
ATOM 1306 O O . THR A 1 177 ? 0.984 1.418 -3.971 1.00 95.12 177 THR A O 1
ATOM 1309 N N . PHE A 1 178 ? 0.410 0.725 -1.917 1.00 92.25 178 PHE A N 1
ATOM 1310 C CA . PHE A 1 178 ? -0.478 1.849 -1.628 1.00 92.25 178 PHE A CA 1
ATOM 1311 C C . PHE A 1 178 ? 0.197 2.827 -0.675 1.00 92.25 178 PHE A C 1
ATOM 1313 O O . PHE A 1 178 ? 0.520 2.470 0.457 1.00 92.25 178 PHE A O 1
ATOM 1320 N N . ARG A 1 179 ? 0.365 4.078 -1.106 1.00 89.69 179 ARG A N 1
ATOM 1321 C CA . ARG A 1 179 ? 0.877 5.153 -0.253 1.00 89.69 179 ARG A CA 1
ATOM 1322 C C . ARG A 1 179 ? -0.299 5.859 0.420 1.00 89.69 179 ARG A C 1
ATOM 1324 O O . ARG A 1 179 ? -1.005 6.631 -0.226 1.00 89.69 179 ARG A O 1
ATOM 1331 N N . LEU A 1 180 ? -0.530 5.549 1.697 1.00 87.12 180 LEU A N 1
ATOM 1332 C CA . LEU A 1 180 ? -1.723 5.972 2.450 1.00 87.12 180 LEU A CA 1
ATOM 1333 C C . LEU A 1 180 ? -1.517 7.251 3.271 1.00 87.12 180 LEU A C 1
ATOM 1335 O O . LEU A 1 180 ? -2.467 7.986 3.511 1.00 87.12 180 LEU A O 1
ATOM 1339 N N . HIS A 1 181 ? -0.292 7.530 3.707 1.00 79.56 181 HIS A N 1
ATOM 1340 C CA . HIS A 1 181 ? 0.066 8.754 4.423 1.00 79.56 181 HIS A CA 1
ATOM 1341 C C . HIS A 1 181 ? 1.520 9.128 4.118 1.00 79.56 181 HIS A C 1
ATOM 1343 O O . HIS A 1 181 ? 2.245 8.371 3.467 1.00 79.56 181 HIS A O 1
ATOM 1349 N N . ASP A 1 182 ? 1.945 10.311 4.551 1.00 71.81 182 ASP A N 1
ATOM 1350 C CA . ASP A 1 182 ? 3.359 10.675 4.564 1.00 71.81 182 ASP A CA 1
ATOM 1351 C C . ASP A 1 182 ? 4.078 9.870 5.651 1.00 71.81 182 ASP A C 1
ATOM 1353 O O . ASP A 1 182 ? 3.749 9.972 6.832 1.00 71.81 182 ASP A O 1
ATOM 1357 N N . GLY A 1 183 ? 4.999 8.999 5.239 1.00 58.97 183 GLY A N 1
ATOM 1358 C CA . GLY A 1 183 ? 5.959 8.354 6.129 1.00 58.97 183 GLY A CA 1
ATOM 1359 C C . GLY A 1 183 ? 7.273 9.130 6.127 1.00 58.97 183 GLY A C 1
ATOM 1360 O O . GLY A 1 183 ? 7.684 9.652 5.090 1.00 58.97 183 GLY A O 1
ATOM 1361 N N . GLU A 1 184 ? 7.949 9.194 7.269 1.00 55.41 184 GLU A N 1
ATOM 1362 C CA . GLU A 1 184 ? 9.277 9.809 7.355 1.00 55.41 184 GLU A CA 1
ATOM 1363 C C . GLU A 1 184 ? 10.324 8.935 6.637 1.00 55.41 184 GLU A C 1
ATOM 1365 O O . GLU A 1 184 ? 10.233 7.700 6.661 1.00 55.41 184 GLU A O 1
ATOM 1370 N N . ARG A 1 185 ? 11.323 9.554 5.988 1.00 52.47 185 ARG A N 1
ATOM 1371 C CA . ARG A 1 185 ? 12.474 8.823 5.417 1.00 52.47 185 ARG A CA 1
ATOM 1372 C C . ARG A 1 185 ? 13.213 8.079 6.532 1.00 52.47 185 ARG A C 1
ATOM 1374 O O . ARG A 1 185 ? 13.363 8.611 7.627 1.00 52.47 185 ARG A O 1
ATOM 1381 N N . GLY A 1 186 ? 13.646 6.849 6.269 1.00 43.12 186 GLY A N 1
ATOM 1382 C CA . GLY A 1 186 ? 14.256 5.977 7.276 1.00 43.12 186 GLY A CA 1
ATOM 1383 C C . GLY A 1 186 ? 13.267 5.335 8.259 1.00 43.12 186 GLY A C 1
ATOM 1384 O O . GLY A 1 186 ? 13.668 4.475 9.045 1.00 43.12 186 GLY A O 1
ATOM 1385 N N . SER A 1 187 ? 11.973 5.683 8.215 1.00 52.47 187 SER A N 1
ATOM 1386 C CA . SER A 1 187 ? 10.961 4.977 9.005 1.00 52.47 187 SER A CA 1
ATOM 1387 C C . SER A 1 187 ? 10.624 3.620 8.376 1.00 52.47 187 SER A C 1
ATOM 1389 O O . SER A 1 187 ? 10.488 3.486 7.158 1.00 52.47 187 SER A O 1
ATOM 1391 N N . ARG A 1 188 ? 10.424 2.603 9.224 1.00 51.41 188 ARG A N 1
ATOM 1392 C CA . ARG A 1 188 ? 9.935 1.267 8.824 1.00 51.41 188 ARG A CA 1
ATOM 1393 C C . ARG A 1 188 ? 8.414 1.223 8.603 1.00 51.41 188 ARG A C 1
ATOM 1395 O O . ARG A 1 188 ? 7.830 0.143 8.562 1.00 51.41 188 ARG A O 1
ATOM 1402 N N . SER A 1 189 ? 7.751 2.380 8.503 1.00 57.16 189 SER A N 1
ATOM 1403 C CA . SER A 1 189 ? 6.327 2.423 8.166 1.00 57.16 189 SER A CA 1
ATOM 1404 C C . SER A 1 189 ? 6.128 1.949 6.729 1.00 57.16 189 SER A C 1
ATOM 1406 O O . SER A 1 189 ? 6.866 2.352 5.832 1.00 57.16 189 SER A O 1
ATOM 1408 N N . CYS A 1 190 ? 5.075 1.158 6.498 1.00 54.09 190 CYS A N 1
ATOM 1409 C CA . CYS A 1 190 ? 4.687 0.654 5.176 1.00 54.09 190 CYS A CA 1
ATOM 1410 C C . CYS A 1 190 ? 4.535 1.740 4.089 1.00 54.09 190 CYS A C 1
ATOM 1412 O O . CYS A 1 190 ? 4.530 1.424 2.903 1.00 54.09 190 CYS A O 1
ATOM 1414 N N . CYS A 1 191 ? 4.401 3.012 4.485 1.00 57.41 191 CYS A N 1
ATOM 1415 C CA . CYS A 1 191 ? 4.219 4.156 3.593 1.00 57.41 191 CYS A CA 1
ATOM 1416 C C . CYS A 1 191 ? 5.489 5.004 3.377 1.00 57.41 191 CYS A C 1
ATOM 1418 O O . CYS A 1 191 ? 5.408 6.032 2.700 1.00 57.41 191 CYS A O 1
ATOM 1420 N N . SER A 1 192 ? 6.647 4.628 3.940 1.00 70.88 192 SER A N 1
ATOM 1421 C CA . SER A 1 192 ? 7.893 5.373 3.720 1.00 70.88 192 SER A CA 1
ATOM 1422 C C . SER A 1 192 ? 8.415 5.195 2.284 1.00 70.88 192 SER A C 1
ATOM 1424 O O . SER A 1 192 ? 8.204 4.136 1.683 1.00 70.88 192 SER A O 1
ATOM 1426 N N . PRO A 1 193 ? 9.113 6.198 1.709 1.00 76.06 193 PRO A N 1
ATOM 1427 C CA . PRO A 1 193 ? 9.729 6.067 0.386 1.00 76.06 193 PRO A CA 1
ATOM 1428 C C . PRO A 1 193 ? 10.632 4.832 0.271 1.00 76.06 193 PRO A C 1
ATOM 1430 O O . PRO A 1 193 ? 10.570 4.117 -0.726 1.00 76.06 193 PRO A O 1
ATOM 1433 N N . ASP A 1 194 ? 11.397 4.538 1.325 1.00 78.56 194 ASP A N 1
ATOM 1434 C CA . ASP A 1 194 ? 12.299 3.385 1.381 1.00 78.56 194 ASP A CA 1
ATOM 1435 C C . ASP A 1 194 ? 11.531 2.058 1.313 1.00 78.56 194 ASP A C 1
ATOM 1437 O O . ASP A 1 194 ? 11.942 1.139 0.606 1.00 78.56 194 ASP A O 1
ATOM 1441 N N . THR A 1 195 ? 10.367 1.969 1.967 1.00 80.38 195 THR A N 1
ATOM 1442 C CA . THR A 1 195 ? 9.525 0.765 1.915 1.00 80.38 195 THR A CA 1
ATOM 1443 C C . THR A 1 195 ? 8.908 0.551 0.533 1.00 80.38 195 THR A C 1
ATOM 1445 O O . THR A 1 195 ? 8.827 -0.586 0.069 1.00 80.38 195 THR A O 1
ATOM 1448 N N . VAL A 1 196 ? 8.521 1.624 -0.166 1.00 86.62 196 VAL A N 1
ATOM 1449 C CA . VAL A 1 196 ? 8.026 1.532 -1.552 1.00 86.62 196 VAL A CA 1
ATOM 1450 C C . VAL A 1 196 ? 9.129 1.028 -2.486 1.00 86.62 196 VAL A C 1
ATOM 1452 O O . VAL A 1 196 ? 8.889 0.121 -3.286 1.00 86.62 196 VAL A O 1
ATOM 1455 N N . LEU A 1 197 ? 10.344 1.573 -2.364 1.00 88.19 197 LEU A N 1
ATOM 1456 C CA . LEU A 1 197 ? 11.506 1.128 -3.138 1.00 88.19 197 LEU A CA 1
ATOM 1457 C C . LEU A 1 197 ? 11.851 -0.336 -2.846 1.00 88.19 197 LEU A C 1
ATOM 1459 O O . LEU A 1 197 ? 12.101 -1.101 -3.774 1.00 88.19 197 LEU A O 1
ATOM 1463 N N . PHE A 1 198 ? 11.808 -0.738 -1.577 1.00 89.19 198 PHE A N 1
ATOM 1464 C CA . PHE A 1 198 ? 12.065 -2.112 -1.159 1.00 89.19 198 PHE A CA 1
ATOM 1465 C C . PHE A 1 198 ? 11.001 -3.097 -1.667 1.00 89.19 198 PHE A C 1
ATOM 1467 O O . PHE A 1 198 ? 11.339 -4.183 -2.142 1.00 89.19 198 PHE A O 1
ATOM 1474 N N . ALA A 1 199 ? 9.718 -2.720 -1.637 1.00 92.50 199 ALA A N 1
ATOM 1475 C CA . ALA A 1 199 ? 8.640 -3.523 -2.211 1.00 92.50 199 ALA A CA 1
ATOM 1476 C C . ALA A 1 199 ? 8.801 -3.684 -3.732 1.00 92.50 199 ALA A C 1
ATOM 1478 O O . ALA A 1 199 ? 8.633 -4.791 -4.247 1.00 92.50 199 ALA A O 1
ATOM 1479 N N . ARG A 1 200 ? 9.190 -2.608 -4.434 1.00 94.50 200 ARG A N 1
ATOM 1480 C CA . ARG A 1 200 ? 9.505 -2.637 -5.868 1.00 94.50 200 ARG A CA 1
ATOM 1481 C C . ARG A 1 200 ? 10.679 -3.565 -6.173 1.00 94.50 200 ARG A C 1
ATOM 1483 O O . ARG A 1 200 ? 10.546 -4.424 -7.036 1.00 94.50 200 ARG A O 1
ATOM 1490 N N . ASP A 1 201 ? 11.791 -3.432 -5.449 1.00 92.69 201 ASP A N 1
ATOM 1491 C CA . ASP A 1 201 ? 12.965 -4.302 -5.616 1.00 92.69 201 ASP A CA 1
ATOM 1492 C C . ASP A 1 201 ? 12.608 -5.774 -5.366 1.00 92.69 201 ASP A C 1
ATOM 1494 O O . ASP A 1 201 ? 12.957 -6.649 -6.156 1.00 92.69 201 ASP A O 1
ATOM 1498 N N . THR A 1 202 ? 11.820 -6.046 -4.322 1.00 94.44 202 THR A N 1
ATOM 1499 C CA . THR A 1 202 ? 11.329 -7.397 -4.015 1.00 94.44 202 THR A CA 1
ATOM 1500 C C . THR A 1 202 ? 10.490 -7.960 -5.168 1.00 94.44 202 THR A C 1
ATOM 1502 O O . THR A 1 202 ? 10.709 -9.096 -5.588 1.00 94.44 202 THR A O 1
ATOM 1505 N N . ALA A 1 203 ? 9.568 -7.171 -5.730 1.00 96.69 203 ALA A N 1
ATOM 1506 C CA . ALA A 1 203 ? 8.777 -7.572 -6.893 1.00 96.69 203 ALA A CA 1
ATOM 1507 C C . ALA A 1 203 ? 9.656 -7.830 -8.130 1.00 96.69 203 ALA A C 1
ATOM 1509 O O . ALA A 1 203 ? 9.514 -8.864 -8.783 1.00 96.69 203 ALA A O 1
ATOM 1510 N N . HIS A 1 204 ? 10.611 -6.943 -8.415 1.00 95.94 204 HIS A N 1
ATOM 1511 C CA . HIS A 1 204 ? 11.535 -7.065 -9.546 1.00 95.94 204 HIS A CA 1
ATOM 1512 C C . HIS A 1 204 ? 12.438 -8.297 -9.442 1.00 95.94 204 HIS A C 1
ATOM 1514 O O . HIS A 1 204 ? 12.616 -8.990 -10.440 1.00 95.94 204 HIS A O 1
ATOM 1520 N N . ARG A 1 205 ? 12.929 -8.649 -8.246 1.00 93.62 205 ARG A N 1
ATOM 1521 C CA . ARG A 1 205 ? 13.669 -9.907 -8.009 1.00 93.62 205 ARG A CA 1
ATOM 1522 C C . ARG A 1 205 ? 12.819 -11.147 -8.268 1.00 93.62 205 ARG A C 1
ATOM 1524 O O . ARG A 1 205 ? 13.330 -12.162 -8.730 1.00 93.62 205 ARG A O 1
ATOM 1531 N N . MET A 1 206 ? 11.511 -11.056 -8.029 1.00 94.94 206 MET A N 1
ATOM 1532 C CA . MET A 1 206 ? 10.550 -12.088 -8.421 1.00 94.94 206 MET A CA 1
ATOM 1533 C C . MET A 1 206 ? 10.169 -12.006 -9.908 1.00 94.94 206 MET A C 1
ATOM 1535 O O . MET A 1 206 ? 9.355 -12.804 -10.366 1.00 94.94 206 MET A O 1
ATOM 1539 N N . GLY A 1 207 ? 10.727 -11.081 -10.691 1.00 95.69 207 GLY A N 1
ATOM 1540 C CA . GLY A 1 207 ? 10.372 -10.860 -12.094 1.00 95.69 207 GLY A CA 1
ATOM 1541 C C . GLY A 1 207 ? 8.950 -10.330 -12.289 1.00 95.69 207 GLY A C 1
ATOM 1542 O O . GLY A 1 207 ? 8.362 -10.557 -13.345 1.00 95.69 207 GLY A O 1
ATOM 1543 N N . LEU A 1 208 ? 8.380 -9.671 -11.277 1.00 97.94 208 LEU A N 1
ATOM 1544 C CA . LEU A 1 208 ? 7.016 -9.156 -11.286 1.00 97.94 208 LEU A CA 1
ATOM 1545 C C . LEU A 1 208 ? 7.001 -7.639 -11.509 1.00 97.94 208 LEU A C 1
ATOM 1547 O O . LEU A 1 208 ? 7.838 -6.927 -10.953 1.00 97.94 208 LEU A O 1
ATOM 1551 N N . PRO A 1 209 ? 6.042 -7.114 -12.286 1.00 98.12 209 PRO A N 1
ATOM 1552 C CA . PRO A 1 209 ? 5.838 -5.680 -12.397 1.00 98.12 209 PRO A CA 1
ATOM 1553 C C . PRO A 1 209 ? 5.307 -5.078 -11.101 1.00 98.12 209 PRO A C 1
ATOM 1555 O O . PRO A 1 209 ? 4.544 -5.723 -10.379 1.00 98.12 209 PRO A O 1
ATOM 1558 N N . HIS A 1 210 ? 5.673 -3.822 -10.841 1.00 98.00 210 HIS A N 1
ATOM 1559 C CA . HIS A 1 210 ? 5.274 -3.095 -9.636 1.00 98.00 210 HIS A CA 1
ATOM 1560 C C . HIS A 1 210 ? 4.759 -1.686 -9.939 1.00 98.00 210 HIS A C 1
ATOM 1562 O O . HIS A 1 210 ? 5.422 -0.897 -10.613 1.00 98.00 210 HIS A O 1
ATOM 1568 N N . PHE A 1 211 ? 3.590 -1.354 -9.394 1.00 96.94 211 PHE A N 1
ATOM 1569 C CA . PHE A 1 211 ? 3.029 -0.005 -9.397 1.00 96.94 211 PHE A CA 1
ATOM 1570 C C . PHE A 1 211 ? 2.949 0.580 -7.988 1.00 96.94 211 PHE A C 1
ATOM 1572 O O . PHE A 1 211 ? 2.898 -0.129 -6.986 1.00 96.94 211 PHE A O 1
ATOM 1579 N N . THR A 1 212 ? 2.868 1.905 -7.911 1.00 94.81 212 THR A N 1
ATOM 1580 C CA . THR A 1 212 ? 2.520 2.621 -6.680 1.00 94.81 212 THR A CA 1
ATOM 1581 C C . THR A 1 212 ? 1.289 3.475 -6.944 1.00 94.81 212 THR A C 1
ATOM 1583 O O . THR A 1 212 ? 1.244 4.174 -7.955 1.00 94.81 212 THR A O 1
ATOM 1586 N N . LEU A 1 213 ? 0.303 3.418 -6.047 1.00 92.88 213 LEU A N 1
ATOM 1587 C CA . LEU A 1 213 ? -0.850 4.320 -6.058 1.00 92.88 213 LEU A CA 1
ATOM 1588 C C . LEU A 1 213 ? -0.774 5.263 -4.859 1.00 92.88 213 LEU A C 1
ATOM 1590 O O . LEU A 1 213 ? -0.635 4.811 -3.717 1.00 92.88 213 LEU A O 1
ATOM 1594 N N . ASN A 1 214 ? -0.906 6.567 -5.105 1.00 90.88 214 ASN A N 1
ATOM 1595 C CA . ASN A 1 214 ? -1.042 7.546 -4.036 1.00 90.88 214 ASN A CA 1
ATOM 1596 C C . ASN A 1 214 ? -2.505 7.630 -3.609 1.00 90.88 214 ASN A C 1
ATOM 1598 O O . ASN A 1 214 ? -3.338 8.181 -4.323 1.00 90.88 214 ASN A O 1
ATOM 1602 N N . LEU A 1 215 ? -2.811 7.110 -2.425 1.00 90.50 215 LEU A N 1
ATOM 1603 C CA . LEU A 1 215 ? -4.169 7.085 -1.887 1.00 90.50 215 LEU A CA 1
ATOM 1604 C C . LEU A 1 215 ? -4.313 7.982 -0.655 1.00 90.50 215 LEU A C 1
ATOM 1606 O O . LEU A 1 215 ? -5.274 7.820 0.089 1.00 90.50 215 LEU A O 1
ATOM 1610 N N . LYS A 1 216 ? -3.386 8.922 -0.421 1.00 89.38 216 LYS A N 1
ATOM 1611 C CA . LYS A 1 216 ? -3.387 9.785 0.774 1.00 89.38 216 LYS A CA 1
ATOM 1612 C C . LYS A 1 216 ? -4.702 10.523 0.984 1.00 89.38 216 LYS A C 1
ATOM 1614 O O . LYS A 1 216 ? -5.255 10.493 2.076 1.00 89.38 216 LYS A O 1
ATOM 1619 N N . GLU A 1 217 ? -5.222 11.155 -0.064 1.00 88.06 217 GLU A N 1
ATOM 1620 C CA . GLU A 1 217 ? -6.475 11.911 0.022 1.00 88.06 217 GLU A CA 1
ATOM 1621 C C . GLU A 1 217 ? -7.674 10.994 0.301 1.00 88.06 217 GLU A C 1
ATOM 1623 O O . GLU A 1 217 ? -8.513 11.285 1.156 1.00 88.06 217 GLU A O 1
ATOM 1628 N N . LEU A 1 218 ? -7.729 9.845 -0.379 1.00 87.81 218 LEU A N 1
ATOM 1629 C CA . LEU A 1 218 ? -8.765 8.837 -0.168 1.00 87.81 218 LEU A CA 1
ATOM 1630 C C . LEU A 1 218 ? -8.718 8.282 1.262 1.00 87.81 218 LEU A C 1
ATOM 1632 O O . LEU A 1 218 ? -9.750 8.185 1.928 1.00 87.81 218 LEU A O 1
ATOM 1636 N N . PHE A 1 219 ? -7.521 7.955 1.741 1.00 90.44 219 PHE A N 1
ATOM 1637 C CA . PHE A 1 219 ? -7.283 7.441 3.080 1.00 90.44 219 PHE A CA 1
ATOM 1638 C C . PHE A 1 219 ? -7.633 8.472 4.158 1.00 90.44 219 PHE A C 1
ATOM 1640 O O . PHE A 1 219 ? -8.336 8.135 5.113 1.00 90.44 219 PHE A O 1
ATOM 1647 N N . ASP A 1 220 ? -7.235 9.736 3.987 1.00 90.38 220 ASP A N 1
ATOM 1648 C CA . ASP A 1 220 ? -7.623 10.806 4.906 1.00 90.38 220 ASP A CA 1
ATOM 1649 C C . ASP A 1 220 ? -9.149 10.928 4.986 1.00 90.38 220 ASP A C 1
ATOM 1651 O O . ASP A 1 220 ? -9.725 10.915 6.077 1.00 90.38 220 ASP A O 1
ATOM 1655 N N . ARG A 1 221 ? -9.823 10.950 3.830 1.00 88.94 221 ARG A N 1
ATOM 1656 C CA . ARG A 1 221 ? -11.273 11.135 3.765 1.00 88.94 221 ARG A CA 1
ATOM 1657 C C . ARG A 1 221 ? -12.071 9.965 4.333 1.00 88.94 221 ARG A C 1
ATOM 1659 O O . ARG A 1 221 ? -13.022 10.208 5.069 1.00 88.94 221 ARG A O 1
ATOM 1666 N N . ARG A 1 222 ? -11.745 8.724 3.958 1.00 88.81 222 ARG A N 1
ATOM 1667 C CA . ARG A 1 222 ? -12.546 7.536 4.316 1.00 88.81 222 ARG A CA 1
ATOM 1668 C C . ARG A 1 222 ? -12.107 6.876 5.623 1.00 88.81 222 ARG A C 1
ATOM 1670 O O . ARG A 1 222 ? -12.916 6.189 6.230 1.00 88.81 222 ARG A O 1
ATOM 1677 N N . VAL A 1 223 ? -10.862 7.083 6.061 1.00 92.56 223 VAL A N 1
ATOM 1678 C CA . VAL A 1 223 ? -10.309 6.410 7.247 1.00 92.56 223 VAL A CA 1
ATOM 1679 C C . VAL A 1 223 ? -9.935 7.409 8.333 1.00 92.56 223 VAL A C 1
ATOM 1681 O O . VAL A 1 223 ? -10.445 7.310 9.444 1.00 92.56 223 VAL A O 1
ATOM 1684 N N . MET A 1 224 ? -9.071 8.390 8.049 1.00 91.88 224 MET A N 1
ATOM 1685 C CA . MET A 1 224 ? -8.532 9.252 9.113 1.00 91.88 224 MET A CA 1
ATOM 1686 C C . MET A 1 224 ? -9.589 10.197 9.693 1.00 91.88 224 MET A C 1
ATOM 1688 O O . MET A 1 224 ? -9.635 10.381 10.909 1.00 91.88 224 MET A O 1
ATOM 1692 N N . LYS A 1 225 ? -10.450 10.786 8.855 1.00 92.31 225 LYS A N 1
ATOM 1693 C CA . LYS A 1 225 ? -11.544 11.657 9.317 1.00 92.31 225 LYS A CA 1
ATOM 1694 C C . LYS A 1 225 ? -12.582 10.897 10.134 1.00 92.31 225 LYS A C 1
ATOM 1696 O O . LYS A 1 225 ? -12.981 11.395 11.182 1.00 92.31 225 LYS A O 1
ATOM 1701 N N . ASP A 1 226 ? -12.968 9.697 9.703 1.00 92.81 226 ASP A N 1
ATOM 1702 C CA . ASP A 1 226 ? -13.881 8.839 10.470 1.00 92.81 226 ASP A CA 1
ATOM 1703 C C . ASP A 1 226 ? -13.259 8.399 11.802 1.00 92.81 226 ASP A C 1
ATOM 1705 O O . ASP A 1 226 ? -13.900 8.489 12.847 1.00 92.81 226 ASP A O 1
ATOM 1709 N N . PHE A 1 227 ? -11.976 8.024 11.790 1.00 94.12 227 PHE A N 1
ATOM 1710 C CA . PHE A 1 227 ? -11.235 7.672 12.998 1.00 94.12 227 PHE A CA 1
ATOM 1711 C C . PHE A 1 227 ? -11.275 8.810 14.029 1.00 94.12 227 PHE A C 1
ATOM 1713 O O . PHE A 1 227 ? -11.679 8.624 15.176 1.00 94.12 227 PHE A O 1
ATOM 1720 N N . VAL A 1 228 ? -10.918 10.023 13.606 1.00 93.12 228 VAL A N 1
ATOM 1721 C CA . VAL A 1 228 ? -10.912 11.209 14.471 1.00 93.12 228 VAL A CA 1
ATOM 1722 C C . VAL A 1 228 ? -12.328 11.590 14.919 1.00 93.12 228 VAL A C 1
ATOM 1724 O O . VAL A 1 228 ? -12.546 11.870 16.099 1.00 93.12 228 VAL A O 1
ATOM 1727 N N . GLY A 1 229 ? -13.295 11.579 13.999 1.00 93.25 229 GLY A N 1
ATOM 1728 C CA . GLY A 1 229 ? -14.692 11.911 14.279 1.00 93.25 229 GLY A CA 1
ATOM 1729 C C . GLY A 1 229 ? -15.350 10.933 15.252 1.00 93.25 229 GLY A C 1
ATOM 1730 O O . GLY A 1 229 ? -16.092 11.353 16.138 1.00 93.25 229 GLY A O 1
ATOM 1731 N N . SER A 1 230 ? -15.030 9.643 15.155 1.00 93.69 230 SER A N 1
ATOM 1732 C CA . SER A 1 230 ? -15.539 8.616 16.063 1.00 93.69 230 SER A CA 1
ATOM 1733 C C . SER A 1 230 ? -15.033 8.807 17.490 1.00 93.69 230 SER A C 1
ATOM 1735 O O . SER A 1 230 ? -15.856 8.797 18.404 1.00 93.69 230 SER A O 1
ATOM 1737 N N . TYR A 1 231 ? -13.744 9.106 17.688 1.00 92.75 231 TYR A N 1
ATOM 1738 C CA . TYR A 1 231 ? -13.234 9.467 19.018 1.00 92.75 231 TYR A CA 1
ATOM 1739 C C . TYR A 1 231 ? -13.856 10.759 19.554 1.00 92.75 231 TYR A C 1
ATOM 1741 O O . TYR A 1 231 ? -14.203 10.830 20.733 1.00 92.75 231 TYR A O 1
ATOM 1749 N N . ALA A 1 232 ? -14.048 11.775 18.705 1.00 89.88 232 ALA A N 1
ATOM 1750 C CA . ALA A 1 232 ? -14.744 13.002 19.100 1.00 89.88 232 ALA A CA 1
ATOM 1751 C C . ALA A 1 232 ? -16.195 12.729 19.548 1.00 89.88 232 ALA A C 1
ATOM 1753 O O . ALA A 1 232 ? -16.703 13.402 20.445 1.00 89.88 232 ALA A O 1
ATOM 1754 N N . ALA A 1 233 ? -16.827 11.707 18.968 1.00 91.62 233 ALA A N 1
ATOM 1755 C CA . ALA A 1 233 ? -18.141 11.195 19.340 1.00 91.62 233 ALA A CA 1
ATOM 1756 C C . ALA A 1 233 ? -18.103 10.123 20.451 1.00 91.62 233 ALA A C 1
ATOM 1758 O O . ALA A 1 233 ? -19.108 9.451 20.669 1.00 91.62 233 ALA A O 1
ATOM 1759 N N . GLY A 1 234 ? -16.983 9.950 21.165 1.00 90.94 234 GLY A N 1
ATOM 1760 C CA . GLY A 1 234 ? -16.868 9.016 22.296 1.00 90.94 234 GLY A CA 1
ATOM 1761 C C . GLY A 1 234 ? -16.907 7.536 21.919 1.00 90.94 234 GLY A C 1
ATOM 1762 O O . GLY A 1 234 ? -17.134 6.693 22.782 1.00 90.94 234 GLY A O 1
ATOM 1763 N N . ARG A 1 235 ? -16.703 7.215 20.639 1.00 93.56 235 ARG A N 1
ATOM 1764 C CA . ARG A 1 235 ? -16.616 5.848 20.119 1.00 93.56 235 ARG A CA 1
ATOM 1765 C C . ARG A 1 235 ? -15.159 5.479 19.861 1.00 93.56 235 ARG A C 1
ATOM 1767 O O . ARG A 1 235 ? -14.336 6.345 19.575 1.00 93.56 235 ARG A O 1
ATOM 1774 N N . THR A 1 236 ? -14.867 4.183 19.871 1.00 93.19 236 THR A N 1
ATOM 1775 C CA . THR A 1 236 ? -13.527 3.656 19.578 1.00 93.19 236 THR A CA 1
ATOM 1776 C C . THR A 1 236 ? -13.537 2.941 18.226 1.00 93.19 236 THR A C 1
ATOM 1778 O O . THR A 1 236 ? -13.978 1.795 18.145 1.00 93.19 236 THR A O 1
ATOM 1781 N N . PRO A 1 237 ? -13.106 3.606 17.141 1.00 93.69 237 PRO A N 1
ATOM 1782 C CA . PRO A 1 237 ? -13.117 3.041 15.795 1.00 93.69 237 PRO A CA 1
ATOM 1783 C C . PRO A 1 237 ? -11.975 2.040 15.577 1.00 93.69 237 PRO A C 1
ATOM 1785 O O . PRO A 1 237 ? -10.910 2.141 16.185 1.00 93.69 237 PRO A O 1
ATOM 1788 N N . ASN A 1 238 ? -12.153 1.131 14.615 1.00 93.44 238 ASN A N 1
ATOM 1789 C CA . ASN A 1 238 ? -11.064 0.323 14.068 1.00 93.44 238 ASN A CA 1
ATOM 1790 C C . ASN A 1 238 ? -10.721 0.810 12.644 1.00 93.44 238 ASN A C 1
ATOM 1792 O O . ASN A 1 238 ? -11.459 0.512 11.700 1.00 93.44 238 ASN A O 1
ATOM 1796 N N . PRO A 1 239 ? -9.606 1.540 12.447 1.00 93.19 239 PRO A N 1
ATOM 1797 C CA . PRO A 1 239 ? -9.275 2.111 11.144 1.00 93.19 239 PRO A CA 1
ATOM 1798 C C . PRO A 1 239 ? -8.907 1.048 10.098 1.00 93.19 239 PRO A C 1
ATOM 1800 O O . PRO A 1 239 ? -9.051 1.299 8.903 1.00 93.19 239 PRO A O 1
ATOM 1803 N N . CYS A 1 240 ? -8.463 -0.145 10.511 1.00 92.44 240 CYS A N 1
ATOM 1804 C CA . CYS A 1 240 ? -8.128 -1.231 9.589 1.00 92.44 240 CYS A CA 1
ATOM 1805 C C . CYS A 1 240 ? -9.379 -1.797 8.904 1.00 92.44 240 CYS A C 1
ATOM 1807 O O . CYS A 1 240 ? -9.335 -2.063 7.704 1.00 92.44 240 CYS A O 1
ATOM 1809 N N . VAL A 1 241 ? -10.493 -1.903 9.640 1.00 93.44 241 VAL A N 1
ATOM 1810 C CA . VAL A 1 241 ? -11.805 -2.318 9.110 1.00 93.44 241 VAL A CA 1
ATOM 1811 C C . VAL A 1 241 ? -12.245 -1.360 7.997 1.00 93.44 241 VAL A C 1
ATOM 1813 O O . VAL A 1 241 ? -12.500 -1.793 6.875 1.00 93.44 241 VAL A O 1
ATOM 1816 N N . SER A 1 242 ? -12.233 -0.050 8.266 1.00 90.88 242 SER A N 1
ATOM 1817 C CA . SER A 1 242 ? -12.587 0.982 7.275 1.00 90.88 242 SER A CA 1
ATOM 1818 C C . SER A 1 242 ? -11.616 1.011 6.083 1.00 90.88 242 SER A C 1
ATOM 1820 O O . SER A 1 242 ? -12.030 1.087 4.926 1.00 90.88 242 SER A O 1
ATOM 1822 N N . CYS A 1 243 ? -10.310 0.876 6.331 1.00 91.75 243 CYS A N 1
ATOM 1823 C CA . CYS A 1 243 ? -9.297 0.862 5.275 1.00 91.75 243 CYS A CA 1
ATOM 1824 C C . CYS A 1 243 ? -9.470 -0.318 4.304 1.00 91.75 243 CYS A C 1
ATOM 1826 O O . CYS A 1 243 ? -9.356 -0.139 3.088 1.00 91.75 243 CYS A O 1
ATOM 1828 N N . ASN A 1 244 ? -9.767 -1.514 4.817 1.00 91.38 244 ASN A N 1
ATOM 1829 C CA . ASN A 1 244 ? -10.075 -2.668 3.976 1.00 91.38 244 ASN A CA 1
ATOM 1830 C C . ASN A 1 244 ? -11.396 -2.457 3.220 1.00 91.38 244 ASN A C 1
ATOM 1832 O O . ASN A 1 244 ? -11.424 -2.635 2.004 1.00 91.38 244 ASN A O 1
ATOM 1836 N N . ALA A 1 245 ? -12.446 -1.996 3.902 1.00 86.25 245 ALA A N 1
ATOM 1837 C CA . ALA A 1 245 ? -13.763 -1.782 3.303 1.00 86.25 245 ALA A CA 1
ATOM 1838 C C . ALA A 1 245 ? -13.762 -0.753 2.165 1.00 86.25 245 ALA A C 1
ATOM 1840 O O . ALA A 1 245 ? -14.459 -0.933 1.174 1.00 86.25 245 ALA A O 1
ATOM 1841 N N . HIS A 1 246 ? -13.004 0.338 2.310 1.00 86.56 246 HIS A N 1
ATOM 1842 C CA . HIS A 1 246 ? -13.192 1.538 1.486 1.00 86.56 246 HIS A CA 1
ATOM 1843 C C . HIS A 1 246 ? -11.960 1.977 0.695 1.00 86.56 246 HIS A C 1
ATOM 1845 O O . HIS A 1 246 ? -12.067 2.895 -0.115 1.00 86.56 246 HIS A O 1
ATOM 1851 N N . VAL A 1 247 ? -10.789 1.372 0.926 1.00 90.12 247 VAL A N 1
ATOM 1852 C CA . VAL A 1 247 ? -9.534 1.820 0.300 1.00 90.12 247 VAL A CA 1
ATOM 1853 C C . VAL A 1 247 ? -8.823 0.681 -0.421 1.00 90.12 247 VAL A C 1
ATOM 1855 O O . VAL A 1 247 ? -8.750 0.696 -1.646 1.00 90.12 247 VAL A O 1
ATOM 1858 N N . LYS A 1 248 ? -8.297 -0.316 0.303 1.00 91.19 248 LYS A N 1
ATOM 1859 C CA . LYS A 1 248 ? -7.344 -1.288 -0.271 1.00 91.19 248 LYS A CA 1
ATOM 1860 C C . LYS A 1 248 ? -7.946 -2.137 -1.390 1.00 91.19 248 LYS A C 1
ATOM 1862 O O . LYS A 1 248 ? -7.358 -2.229 -2.464 1.00 91.19 248 LYS A O 1
ATOM 1867 N N . PHE A 1 249 ? -9.106 -2.746 -1.145 1.00 91.00 249 PHE A N 1
ATOM 1868 C CA . PHE A 1 249 ? -9.740 -3.645 -2.114 1.00 91.00 249 PHE A CA 1
ATOM 1869 C C . PHE A 1 249 ? -10.279 -2.883 -3.326 1.00 91.00 249 PHE A C 1
ATOM 1871 O O . PHE A 1 249 ? -10.101 -3.329 -4.457 1.00 91.00 249 PHE A O 1
ATOM 1878 N N . HIS A 1 250 ? -10.848 -1.696 -3.106 1.00 89.94 250 HIS A N 1
ATOM 1879 C CA . HIS A 1 250 ? -11.289 -0.819 -4.189 1.00 89.94 250 HIS A CA 1
ATOM 1880 C C . HIS A 1 250 ? -10.118 -0.353 -5.062 1.00 89.94 250 HIS A C 1
ATOM 1882 O O . HIS A 1 250 ? -10.204 -0.445 -6.281 1.00 89.94 250 HIS A O 1
ATOM 1888 N N . ALA A 1 251 ? -9.001 0.076 -4.468 1.00 91.56 251 ALA A N 1
ATOM 1889 C CA . ALA A 1 251 ? -7.827 0.512 -5.222 1.00 91.56 251 ALA A CA 1
ATOM 1890 C C . ALA A 1 251 ? -7.164 -0.637 -6.002 1.00 91.56 251 ALA A C 1
ATOM 1892 O O . ALA A 1 251 ? -6.776 -0.454 -7.157 1.00 91.56 251 ALA A O 1
ATOM 1893 N N . ALA A 1 252 ? -7.071 -1.832 -5.405 1.00 92.81 252 ALA A N 1
ATOM 1894 C CA . ALA A 1 252 ? -6.590 -3.023 -6.106 1.00 92.81 252 ALA A CA 1
ATOM 1895 C C . ALA A 1 252 ? -7.504 -3.382 -7.288 1.00 92.81 252 ALA A C 1
ATOM 1897 O O . ALA A 1 252 ? -7.013 -3.630 -8.387 1.00 92.81 252 ALA A O 1
ATOM 1898 N N . SER A 1 253 ? -8.826 -3.363 -7.076 1.00 91.62 253 SER A N 1
ATOM 1899 C CA . SER A 1 253 ? -9.813 -3.681 -8.113 1.00 91.62 253 SER A CA 1
ATOM 1900 C C . SER A 1 253 ? -9.830 -2.642 -9.227 1.00 91.62 253 SER A C 1
ATOM 1902 O O . SER A 1 253 ? -9.959 -3.016 -10.387 1.00 91.62 253 SER A O 1
ATOM 1904 N N . PHE A 1 254 ? -9.658 -1.361 -8.896 1.00 91.69 254 PHE A N 1
ATOM 1905 C CA . PHE A 1 254 ? -9.501 -0.292 -9.877 1.00 91.69 254 PHE A CA 1
ATOM 1906 C C . PHE A 1 254 ? -8.305 -0.565 -10.790 1.00 91.69 254 PHE A C 1
ATOM 1908 O O . PHE A 1 254 ? -8.443 -0.558 -12.011 1.00 91.69 254 PHE A O 1
ATOM 1915 N N . LEU A 1 255 ? -7.134 -0.855 -10.214 1.00 93.44 255 LEU A N 1
ATOM 1916 C CA . LEU A 1 255 ? -5.946 -1.144 -11.013 1.00 93.44 255 LEU A CA 1
ATOM 1917 C C . LEU A 1 255 ? -6.125 -2.420 -11.847 1.00 93.44 255 LEU A C 1
ATOM 1919 O O . LEU A 1 255 ? -5.705 -2.449 -13.002 1.00 93.44 255 LEU A O 1
ATOM 1923 N N . ALA A 1 256 ? -6.769 -3.448 -11.287 1.00 93.75 256 ALA A N 1
ATOM 1924 C CA . ALA A 1 256 ? -7.085 -4.672 -12.013 1.00 93.75 256 ALA A CA 1
ATOM 1925 C C . ALA A 1 256 ? -7.960 -4.370 -13.237 1.00 93.75 256 ALA A C 1
ATOM 1927 O O . ALA A 1 256 ? -7.582 -4.723 -14.350 1.00 93.75 256 ALA A O 1
ATOM 1928 N N . ASP A 1 257 ? -9.047 -3.617 -13.066 1.00 91.50 257 ASP A N 1
ATOM 1929 C CA . ASP A 1 257 ? -9.955 -3.256 -14.160 1.00 91.50 257 ASP A CA 1
ATOM 1930 C C . ASP A 1 257 ? -9.260 -2.392 -15.215 1.00 91.50 257 ASP A C 1
ATOM 1932 O O . ASP A 1 257 ? -9.392 -2.648 -16.413 1.00 91.50 257 ASP A O 1
ATOM 1936 N N . ARG A 1 258 ? -8.439 -1.424 -14.790 1.00 91.56 258 ARG A N 1
ATOM 1937 C CA . ARG A 1 258 ? -7.661 -0.590 -15.712 1.00 91.56 258 ARG A CA 1
ATOM 1938 C C . ARG A 1 258 ? -6.665 -1.388 -16.531 1.00 91.56 258 ARG A C 1
ATOM 1940 O O . ARG A 1 258 ? -6.494 -1.080 -17.704 1.00 91.56 258 ARG A O 1
ATOM 1947 N N . LEU A 1 259 ? -6.033 -2.405 -15.952 1.00 92.88 259 LEU A N 1
ATOM 1948 C CA . LEU A 1 259 ? -5.070 -3.262 -16.645 1.00 92.88 259 LEU A CA 1
ATOM 1949 C C . LEU A 1 259 ? -5.721 -4.438 -17.394 1.00 92.88 259 LEU A C 1
ATOM 1951 O O . LEU A 1 259 ? -5.031 -5.103 -18.174 1.00 92.88 259 LEU A O 1
ATOM 1955 N N . GLY A 1 260 ? -7.021 -4.676 -17.192 1.00 92.31 260 GLY A N 1
ATOM 1956 C CA . GLY A 1 260 ? -7.746 -5.825 -17.736 1.00 92.31 260 GLY A CA 1
ATOM 1957 C C . GLY A 1 260 ? -7.382 -7.147 -17.052 1.00 92.31 260 GLY A C 1
ATOM 1958 O O . GLY A 1 260 ? -7.206 -8.151 -17.735 1.00 92.31 260 GLY A O 1
ATOM 1959 N N . LEU A 1 261 ? -7.200 -7.125 -15.729 1.00 93.69 261 LEU A N 1
ATOM 1960 C CA . LEU A 1 261 ? -6.896 -8.279 -14.880 1.00 93.69 261 LEU A CA 1
ATOM 1961 C C . LEU A 1 261 ? -8.135 -8.707 -14.088 1.00 93.69 261 LEU A C 1
ATOM 1963 O O . LEU A 1 261 ? -8.963 -7.885 -13.688 1.00 93.69 261 LEU A O 1
ATOM 1967 N N . ASP A 1 262 ? -8.239 -10.003 -13.819 1.00 92.31 262 ASP A N 1
ATOM 1968 C CA . ASP A 1 262 ? -9.474 -10.591 -13.300 1.00 92.31 262 ASP A CA 1
ATOM 1969 C C . ASP A 1 262 ? -9.567 -10.556 -11.772 1.00 92.31 262 ASP A C 1
ATOM 1971 O O . ASP A 1 262 ? -10.642 -10.288 -11.228 1.00 92.31 262 ASP A O 1
ATOM 1975 N N . HIS A 1 263 ? -8.445 -10.759 -11.080 1.00 95.31 263 HIS A N 1
ATOM 1976 C CA . HIS A 1 263 ? -8.424 -10.947 -9.631 1.00 95.31 263 HIS A CA 1
ATOM 1977 C C . HIS A 1 263 ? -7.652 -9.863 -8.876 1.00 95.31 263 HIS A C 1
ATOM 1979 O O . HIS A 1 263 ? -6.785 -9.169 -9.414 1.00 95.31 263 HIS A O 1
ATOM 1985 N N . VAL A 1 264 ? -7.924 -9.776 -7.576 1.00 95.94 264 VAL A N 1
ATOM 1986 C CA . VAL A 1 264 ? -7.130 -9.021 -6.603 1.00 95.94 264 VAL A CA 1
ATOM 1987 C C . VAL A 1 264 ? -6.639 -9.958 -5.512 1.00 95.94 264 VAL A C 1
ATOM 1989 O O . VAL A 1 264 ? -7.340 -10.886 -5.127 1.00 95.94 264 VAL A O 1
ATOM 1992 N N . ALA A 1 265 ? -5.443 -9.725 -4.989 1.00 97.25 265 ALA A N 1
ATOM 1993 C CA . ALA A 1 265 ? -4.897 -10.519 -3.902 1.00 97.25 265 ALA A CA 1
ATOM 1994 C C . ALA A 1 265 ? -4.250 -9.652 -2.834 1.00 97.25 265 ALA A C 1
ATOM 1996 O O . ALA A 1 265 ? -3.682 -8.592 -3.103 1.00 97.25 265 ALA A O 1
ATOM 1997 N N . THR A 1 266 ? -4.312 -10.134 -1.599 1.00 95.88 266 THR A N 1
ATOM 1998 C CA . THR A 1 266 ? -3.644 -9.506 -0.459 1.00 95.88 266 THR A CA 1
ATOM 1999 C C . THR A 1 266 ? -3.075 -10.587 0.451 1.00 95.88 266 THR A C 1
ATOM 2001 O O . THR A 1 266 ? -3.579 -11.708 0.465 1.00 95.88 266 THR A O 1
ATOM 2004 N N . GLY A 1 267 ? -2.066 -10.239 1.249 1.00 95.44 267 GLY A N 1
ATOM 2005 C CA . GLY A 1 267 ? -1.494 -11.142 2.252 1.00 95.44 267 GLY A CA 1
ATOM 2006 C C . GLY A 1 267 ? -2.314 -11.258 3.533 1.00 95.44 267 GLY A C 1
ATOM 2007 O O . GLY A 1 267 ? -1.723 -11.371 4.601 1.00 95.44 267 GLY A O 1
ATOM 2008 N N . HIS A 1 268 ? -3.644 -11.162 3.454 1.00 96.50 268 HIS A N 1
ATOM 2009 C CA . HIS A 1 268 ? -4.484 -11.409 4.620 1.00 96.50 268 HIS A CA 1
ATOM 2010 C C . HIS A 1 268 ? -4.682 -12.911 4.848 1.00 96.50 268 HIS A C 1
ATOM 2012 O O . HIS A 1 268 ? -4.849 -13.682 3.902 1.00 96.50 268 HIS A O 1
ATOM 2018 N N . TYR A 1 269 ? -4.729 -13.301 6.117 1.00 97.56 269 TYR A N 1
ATOM 2019 C CA . TYR A 1 269 ? -5.059 -14.649 6.565 1.00 97.56 269 TYR A CA 1
ATOM 2020 C C . TYR A 1 269 ? -6.581 -14.792 6.668 1.00 97.56 269 TYR A C 1
ATOM 2022 O O . TYR A 1 269 ? -7.194 -14.572 7.715 1.00 97.56 269 TYR A O 1
ATOM 2030 N N . ALA A 1 270 ? -7.193 -15.123 5.537 1.00 97.75 270 ALA A N 1
ATOM 2031 C CA . ALA A 1 270 ? -8.609 -15.434 5.383 1.00 97.75 270 ALA A CA 1
ATOM 2032 C C . ALA A 1 270 ? -8.779 -16.377 4.187 1.00 97.75 270 ALA A C 1
ATOM 2034 O O . ALA A 1 270 ? -7.846 -16.561 3.412 1.00 97.75 270 ALA A O 1
ATOM 2035 N N . ARG A 1 271 ? -9.959 -16.967 4.018 1.00 96.81 271 ARG A N 1
ATOM 2036 C CA . ARG A 1 271 ? -10.299 -17.787 2.850 1.00 96.81 271 ARG A CA 1
ATOM 2037 C C . ARG A 1 271 ? -11.575 -17.275 2.202 1.00 96.81 271 ARG A C 1
ATOM 2039 O O . ARG A 1 271 ? -12.438 -16.722 2.884 1.00 96.81 271 ARG A O 1
ATOM 2046 N N . VAL A 1 272 ? -11.680 -17.466 0.893 1.00 94.06 272 VAL A N 1
ATOM 2047 C CA . VAL A 1 272 ? -12.931 -17.284 0.149 1.00 94.06 272 VAL A CA 1
ATOM 2048 C C . VAL A 1 272 ? -13.452 -18.671 -0.188 1.00 94.06 272 VAL A C 1
ATOM 2050 O O . VAL A 1 272 ? -12.692 -19.500 -0.681 1.00 94.06 272 VAL A O 1
ATOM 2053 N N . VAL A 1 273 ? -14.719 -18.926 0.122 1.00 91.88 273 VAL A N 1
ATOM 2054 C CA . VAL A 1 273 ? -15.392 -20.197 -0.154 1.00 91.88 273 VAL A CA 1
ATOM 2055 C C . VAL A 1 273 ? -16.517 -19.936 -1.142 1.00 91.88 273 VAL A C 1
ATOM 2057 O O . VAL A 1 273 ? -17.332 -19.028 -0.949 1.00 91.88 273 VAL A O 1
ATOM 2060 N N . GLU A 1 274 ? -16.538 -20.731 -2.204 1.00 87.94 274 GLU A N 1
ATOM 2061 C CA . GLU A 1 274 ? -17.579 -20.716 -3.225 1.00 87.94 274 GLU A CA 1
ATOM 2062 C C . GLU A 1 274 ? -18.308 -22.058 -3.180 1.00 87.94 274 GLU A C 1
ATOM 2064 O O . GLU A 1 274 ? -17.752 -23.084 -3.571 1.00 87.94 274 GLU A O 1
ATOM 2069 N N . GLU A 1 275 ? -19.543 -22.054 -2.681 1.00 86.38 275 GLU A N 1
ATOM 2070 C CA . GLU A 1 275 ? -20.412 -23.229 -2.723 1.00 86.38 275 GLU A CA 1
ATOM 2071 C C . GLU A 1 275 ? -21.240 -23.208 -4.021 1.00 86.38 275 GLU A C 1
ATOM 2073 O O . GLU A 1 275 ? -21.683 -22.134 -4.452 1.00 86.38 275 GLU A O 1
ATOM 2078 N N . PRO A 1 276 ? -21.468 -24.359 -4.682 1.00 84.25 276 PRO A N 1
ATOM 2079 C CA . PRO A 1 276 ? -22.228 -24.410 -5.926 1.00 84.25 276 PRO A CA 1
ATOM 2080 C C . PRO A 1 276 ? -23.619 -23.773 -5.796 1.00 84.25 276 PRO A C 1
ATOM 2082 O O . PRO A 1 276 ? -24.465 -24.239 -5.041 1.00 84.25 276 PRO A O 1
ATOM 2085 N N . GLY A 1 277 ? -23.874 -22.725 -6.583 1.00 81.81 277 GLY A N 1
ATOM 2086 C CA . GLY A 1 277 ? -25.160 -22.018 -6.590 1.00 81.81 277 GLY A CA 1
ATOM 2087 C C . GLY A 1 277 ? -25.328 -20.968 -5.487 1.00 81.81 277 GLY A C 1
ATOM 2088 O O . GLY A 1 277 ? -26.363 -20.303 -5.458 1.00 81.81 277 GLY A O 1
ATOM 2089 N N . GLU A 1 278 ? -24.327 -20.766 -4.627 1.00 82.88 278 GLU A N 1
ATOM 2090 C CA . GLU A 1 278 ? -24.357 -19.750 -3.576 1.00 82.88 278 GLU A CA 1
ATOM 2091 C C . GLU A 1 278 ? -23.435 -18.562 -3.876 1.00 82.88 278 GLU A C 1
ATOM 2093 O O . GLU A 1 278 ? -22.516 -18.613 -4.694 1.00 82.88 278 GLU A O 1
ATOM 2098 N N . ALA A 1 279 ? -23.697 -17.444 -3.197 1.00 82.81 279 ALA A N 1
ATOM 2099 C CA . ALA A 1 279 ? -22.795 -16.303 -3.232 1.00 82.81 279 ALA A CA 1
ATOM 2100 C C . ALA A 1 279 ? -21.518 -16.614 -2.443 1.00 82.81 279 ALA A C 1
ATOM 2102 O O . ALA A 1 279 ? -21.584 -17.224 -1.379 1.00 82.81 279 ALA A O 1
ATOM 2103 N N . VAL A 1 280 ? -20.383 -16.092 -2.912 1.00 90.19 280 VAL A N 1
ATOM 2104 C CA . VAL A 1 280 ? -19.093 -16.242 -2.229 1.00 90.19 280 VAL A CA 1
ATOM 2105 C C . VAL A 1 280 ? -19.171 -15.822 -0.758 1.00 90.19 280 VAL A C 1
ATOM 2107 O O . VAL A 1 280 ? -19.784 -14.803 -0.404 1.00 90.19 280 VAL A O 1
ATOM 2110 N N . THR A 1 281 ? -18.529 -16.606 0.101 1.00 93.12 281 THR A N 1
ATOM 2111 C CA . THR A 1 281 ? -18.458 -16.364 1.543 1.00 93.12 281 THR A CA 1
ATOM 2112 C C . THR A 1 281 ? -17.012 -16.261 2.009 1.00 93.12 281 THR A C 1
ATOM 2114 O O . THR A 1 281 ? -16.076 -16.687 1.332 1.00 93.12 281 THR A O 1
ATOM 2117 N N . MET A 1 282 ? -16.819 -15.636 3.169 1.00 95.00 282 MET A N 1
ATOM 2118 C CA . MET A 1 282 ? -15.516 -15.530 3.813 1.00 95.00 282 MET A CA 1
ATOM 2119 C C . MET A 1 282 ? -15.414 -16.571 4.921 1.00 95.00 282 MET A C 1
ATOM 2121 O O . MET A 1 282 ? -16.304 -16.666 5.764 1.00 95.00 282 MET A O 1
ATOM 2125 N N . ALA A 1 283 ? -14.313 -17.312 4.944 1.00 96.00 283 ALA A N 1
ATOM 2126 C CA . ALA A 1 283 ? -14.023 -18.305 5.965 1.00 96.00 283 ALA A CA 1
ATOM 2127 C C . ALA A 1 283 ? -12.726 -17.973 6.708 1.00 96.00 283 ALA A C 1
ATOM 2129 O O . ALA A 1 283 ? -11.814 -17.331 6.176 1.0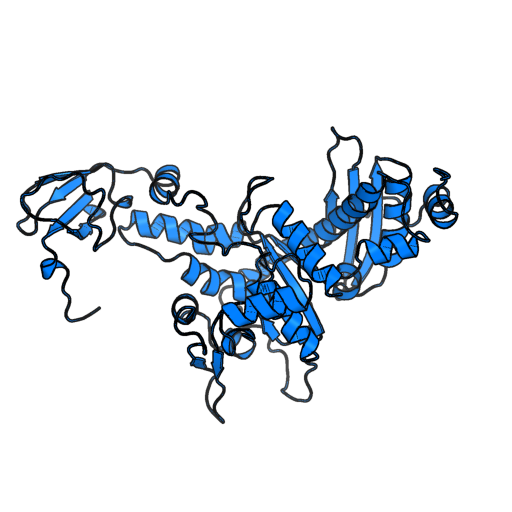0 96.00 283 ALA A O 1
ATOM 2130 N N . ARG A 1 284 ? -12.639 -18.440 7.957 1.00 97.88 284 ARG A N 1
ATOM 2131 C CA . ARG A 1 284 ? -11.423 -18.332 8.774 1.00 97.88 284 ARG A CA 1
ATOM 2132 C C . ARG A 1 284 ? -10.261 -19.072 8.109 1.00 97.88 284 ARG A C 1
ATOM 2134 O O . ARG A 1 284 ? -10.512 -20.121 7.508 1.00 97.88 284 ARG A O 1
ATOM 2141 N N . PRO A 1 285 ? -9.017 -18.579 8.216 1.00 98.00 285 PRO A N 1
ATOM 2142 C CA . PRO A 1 285 ? -7.841 -19.285 7.709 1.00 98.00 285 PRO A CA 1
ATOM 2143 C C . PRO A 1 285 ? -7.552 -20.561 8.514 1.00 98.00 285 PRO A C 1
ATOM 2145 O O . PRO A 1 285 ? -8.127 -20.785 9.580 1.00 98.00 285 PRO A O 1
ATOM 2148 N N . VAL A 1 286 ? -6.615 -21.375 8.025 1.00 97.69 286 VAL A N 1
ATOM 2149 C CA . VAL A 1 286 ? -6.067 -22.534 8.754 1.00 97.69 286 VAL A CA 1
ATOM 2150 C C . VAL A 1 286 ? -5.368 -22.105 10.054 1.00 97.69 286 VAL A C 1
ATOM 2152 O O . VAL A 1 286 ? -5.427 -22.813 11.061 1.00 97.69 286 VAL A O 1
ATOM 2155 N N . ASP A 1 287 ? -4.730 -20.932 10.062 1.00 97.50 287 ASP A N 1
ATOM 2156 C CA . ASP A 1 287 ? -4.073 -20.361 11.240 1.00 97.50 287 ASP A CA 1
ATOM 2157 C C . ASP A 1 287 ? -5.022 -19.485 12.064 1.00 97.50 287 ASP A C 1
ATOM 2159 O O . ASP A 1 287 ? -5.147 -18.278 11.845 1.00 97.50 287 ASP A O 1
ATOM 2163 N N . ALA A 1 288 ? -5.678 -20.090 13.053 1.00 96.12 288 ALA A N 1
ATOM 2164 C CA . ALA A 1 288 ? -6.611 -19.385 13.929 1.00 96.12 288 ALA A CA 1
ATOM 2165 C C . ALA A 1 288 ? -5.967 -18.220 14.709 1.00 96.12 288 ALA A C 1
ATOM 2167 O O . ALA A 1 288 ? -6.655 -17.252 15.025 1.00 96.12 288 ALA A O 1
ATOM 2168 N N . ALA A 1 289 ? -4.661 -18.275 15.004 1.00 95.00 289 ALA A N 1
ATOM 2169 C CA . ALA A 1 289 ? -3.965 -17.211 15.734 1.00 95.00 289 ALA A CA 1
ATOM 2170 C C . ALA A 1 289 ? -3.714 -15.965 14.869 1.00 95.00 289 ALA A C 1
ATOM 2172 O O . ALA A 1 289 ? -3.415 -14.889 15.392 1.00 95.00 289 ALA A O 1
ATOM 2173 N N . LYS A 1 290 ? -3.833 -16.108 13.547 1.00 95.06 290 LYS A N 1
ATOM 2174 C CA . LYS A 1 290 ? -3.672 -15.030 12.571 1.00 95.06 290 LYS A CA 1
ATOM 2175 C C . LYS A 1 290 ? -4.966 -14.686 11.844 1.00 95.06 290 LYS A C 1
ATOM 2177 O O . LYS A 1 290 ? -4.907 -13.930 10.886 1.00 95.06 290 LYS A O 1
ATOM 2182 N N . ASP A 1 291 ? -6.117 -15.182 12.299 1.00 96.88 291 ASP A N 1
ATOM 2183 C CA . ASP A 1 291 ? -7.421 -14.910 11.688 1.00 96.88 291 ASP A CA 1
ATOM 2184 C C . ASP A 1 291 ? -7.678 -13.405 11.507 1.00 96.88 291 ASP A C 1
ATOM 2186 O O . ASP A 1 291 ? -7.804 -12.642 12.467 1.00 96.88 291 ASP A O 1
ATOM 2190 N N . GLN A 1 292 ? -7.765 -12.981 10.246 1.00 96.12 292 GLN A N 1
ATOM 2191 C CA . GLN A 1 292 ? -8.015 -11.596 9.857 1.00 96.12 292 GLN A CA 1
ATOM 2192 C C . GLN A 1 292 ? -9.418 -11.384 9.279 1.00 96.12 292 GLN A C 1
ATOM 2194 O O . GLN A 1 292 ? -9.721 -10.287 8.810 1.00 96.12 292 GLN A O 1
ATOM 2199 N N . THR A 1 293 ? -10.315 -12.371 9.365 1.00 96.81 293 THR A N 1
ATOM 2200 C CA . THR A 1 293 ? -11.713 -12.212 8.923 1.00 96.81 293 THR A CA 1
ATOM 2201 C C . THR A 1 293 ? -12.426 -11.066 9.650 1.00 96.81 293 THR A C 1
ATOM 2203 O O . THR A 1 293 ? -13.195 -10.327 9.035 1.00 96.81 293 THR A O 1
ATOM 2206 N N . TYR A 1 294 ? -12.082 -10.806 10.918 1.00 95.38 294 TYR A N 1
ATOM 2207 C CA . TYR A 1 294 ? -12.605 -9.667 11.684 1.00 95.38 294 TYR A CA 1
ATOM 2208 C C . TYR A 1 294 ? -12.299 -8.300 11.052 1.00 95.38 294 TYR A C 1
ATOM 2210 O O . TYR A 1 294 ? -13.101 -7.384 11.165 1.00 95.38 294 TYR A O 1
ATOM 2218 N N . VAL A 1 295 ? -11.163 -8.110 10.375 1.00 95.00 295 VAL A N 1
ATOM 2219 C CA . VAL A 1 295 ? -10.869 -6.819 9.712 1.00 95.00 295 VAL A CA 1
ATOM 2220 C C . VAL A 1 295 ? -11.358 -6.765 8.265 1.00 95.00 295 VAL A C 1
ATOM 2222 O O . VAL A 1 295 ? -11.164 -5.753 7.590 1.00 95.00 295 VAL A O 1
ATOM 2225 N N . LEU A 1 296 ? -11.976 -7.847 7.791 1.00 95.69 296 LEU A N 1
ATOM 2226 C CA . LEU A 1 296 ? -12.431 -8.033 6.417 1.00 95.69 296 LEU A CA 1
ATOM 2227 C C . LEU A 1 296 ? -13.953 -8.208 6.301 1.00 95.69 296 LEU A C 1
ATOM 2229 O O . LEU A 1 296 ? -14.470 -8.127 5.192 1.00 95.69 296 LEU A O 1
ATOM 2233 N N . TRP A 1 297 ? -14.689 -8.358 7.409 1.00 93.19 297 TRP A N 1
ATOM 2234 C CA . TRP A 1 297 ? -16.150 -8.523 7.392 1.00 93.19 297 TRP A CA 1
ATOM 2235 C C . TRP A 1 297 ? -16.937 -7.480 6.568 1.00 93.19 297 TRP A C 1
ATOM 2237 O O . TRP A 1 297 ? -17.943 -7.877 5.980 1.00 93.19 297 TRP A O 1
ATOM 2247 N N . PRO A 1 298 ? -16.539 -6.188 6.460 1.00 91.56 298 PRO A N 1
ATOM 2248 C CA . PRO A 1 298 ? -17.299 -5.223 5.663 1.00 91.56 298 PRO A CA 1
ATOM 2249 C C . PRO A 1 298 ? -16.953 -5.258 4.165 1.00 91.56 298 PRO A C 1
ATOM 2251 O O . PRO A 1 298 ? -17.486 -4.447 3.409 1.00 91.56 298 PRO A O 1
ATOM 2254 N N . VAL A 1 299 ? -16.034 -6.126 3.718 1.00 89.94 299 VAL A N 1
ATOM 2255 C CA . VAL A 1 299 ? -15.657 -6.216 2.300 1.00 89.94 299 VAL A CA 1
ATOM 2256 C C . VAL A 1 299 ? -16.880 -6.659 1.478 1.00 89.94 299 VAL A C 1
ATOM 2258 O O . VAL A 1 299 ? -17.433 -7.730 1.736 1.00 89.94 299 VAL A O 1
ATOM 2261 N N . PRO A 1 300 ? -17.316 -5.875 0.472 1.00 87.62 300 PRO A N 1
ATOM 2262 C CA . PRO A 1 300 ? -18.482 -6.213 -0.341 1.00 87.62 300 PRO A CA 1
ATOM 2263 C C . PRO A 1 300 ? -18.329 -7.550 -1.079 1.00 87.62 300 PRO A C 1
ATOM 2265 O O . PRO A 1 300 ? -17.276 -7.823 -1.657 1.00 87.62 300 PRO A O 1
ATOM 2268 N N . LYS A 1 301 ? -19.412 -8.338 -1.168 1.00 87.88 301 LYS A N 1
ATOM 2269 C CA . LYS A 1 301 ? -19.422 -9.644 -1.863 1.00 87.88 301 LYS A CA 1
ATOM 2270 C C . LYS A 1 301 ? -18.918 -9.573 -3.310 1.00 87.88 301 LYS A C 1
ATOM 2272 O O . LYS A 1 301 ? -18.206 -10.469 -3.750 1.00 87.88 301 LYS A O 1
ATOM 2277 N N . GLY A 1 302 ? -19.232 -8.493 -4.033 1.00 85.00 302 GLY A N 1
ATOM 2278 C CA . GLY A 1 302 ? -18.739 -8.278 -5.399 1.00 85.00 302 GLY A CA 1
ATOM 2279 C C . GLY A 1 302 ? -17.209 -8.216 -5.477 1.00 85.00 302 GLY A C 1
ATOM 2280 O O . GLY A 1 302 ? -16.614 -8.873 -6.325 1.00 85.00 302 GLY A O 1
ATOM 2281 N N . LEU A 1 303 ? -16.556 -7.517 -4.542 1.00 87.69 303 LEU A N 1
ATOM 2282 C CA . LEU A 1 303 ? -15.090 -7.494 -4.453 1.00 87.69 303 LEU A CA 1
ATOM 2283 C C . LEU A 1 303 ? -14.536 -8.825 -3.941 1.00 87.69 303 LEU A C 1
ATOM 2285 O O . LEU A 1 303 ? -13.516 -9.300 -4.444 1.00 87.69 303 LEU A O 1
ATOM 2289 N N . LEU A 1 304 ? -15.224 -9.453 -2.983 1.00 90.25 304 LEU A N 1
ATOM 2290 C CA . LEU A 1 304 ? -14.825 -10.748 -2.438 1.00 90.25 304 LEU A CA 1
ATOM 2291 C C . LEU A 1 304 ? -14.773 -11.831 -3.527 1.00 90.25 304 LEU A C 1
ATOM 2293 O O . LEU A 1 304 ? -13.827 -12.607 -3.545 1.00 90.25 304 LEU A O 1
ATOM 2297 N N . SER A 1 305 ? -15.704 -11.813 -4.488 1.00 89.44 305 SER A N 1
ATOM 2298 C CA . SER A 1 305 ? -15.761 -12.790 -5.595 1.00 89.44 305 SER A CA 1
ATOM 2299 C C . SER A 1 305 ? -14.565 -12.737 -6.549 1.00 89.44 305 SER A C 1
ATOM 2301 O O . SER A 1 305 ? -14.312 -13.664 -7.309 1.00 89.44 305 SER A O 1
ATOM 2303 N N . ARG A 1 306 ? -13.800 -11.642 -6.511 1.00 90.06 306 ARG A N 1
ATOM 2304 C CA . ARG A 1 306 ? -12.573 -11.461 -7.297 1.00 90.06 306 ARG A CA 1
ATOM 2305 C C . ARG A 1 306 ? -11.316 -11.576 -6.444 1.00 90.06 306 ARG A C 1
ATOM 2307 O O . ARG A 1 306 ? -10.209 -11.437 -6.962 1.00 90.06 306 ARG A O 1
ATOM 2314 N N . THR A 1 307 ? -11.474 -11.777 -5.142 1.00 93.44 307 THR A N 1
ATOM 2315 C CA . THR A 1 307 ? -10.383 -11.744 -4.179 1.00 93.44 307 THR A CA 1
ATOM 2316 C C . THR A 1 307 ? -9.774 -13.124 -3.994 1.00 93.44 307 THR A C 1
ATOM 2318 O O . THR A 1 307 ? -10.477 -14.108 -3.796 1.00 93.44 307 THR A O 1
ATOM 2321 N N . VAL A 1 308 ? -8.447 -13.177 -3.972 1.00 95.25 308 VAL A N 1
ATOM 2322 C CA . VAL A 1 308 ? -7.672 -14.367 -3.632 1.00 95.25 308 VAL A CA 1
ATOM 2323 C C . VAL A 1 308 ? -6.862 -14.085 -2.367 1.00 95.25 308 VAL A C 1
ATOM 2325 O O . VAL A 1 308 ? -6.170 -13.068 -2.269 1.00 95.25 308 VAL A O 1
ATOM 2328 N N . PHE A 1 309 ? -6.919 -15.003 -1.402 1.00 97.12 309 PHE A N 1
ATOM 2329 C CA . PHE A 1 309 ? -6.134 -14.956 -0.165 1.00 97.12 309 PHE A CA 1
ATOM 2330 C C . PHE A 1 309 ? -5.221 -16.186 -0.071 1.00 97.12 309 PHE A C 1
ATOM 2332 O O . PHE A 1 309 ? -5.564 -17.155 0.606 1.00 97.12 309 PHE A O 1
ATOM 2339 N N . PRO A 1 310 ? -4.051 -16.187 -0.737 1.00 96.88 310 PRO A N 1
ATOM 2340 C CA . PRO A 1 310 ? -3.179 -17.362 -0.772 1.00 96.88 310 PRO A CA 1
ATOM 2341 C C . PRO A 1 310 ? -2.750 -17.849 0.613 1.00 96.88 310 PRO A C 1
ATOM 2343 O O . PRO A 1 310 ? -2.593 -19.044 0.817 1.00 96.88 310 PRO A O 1
ATOM 2346 N N . LEU A 1 311 ? -2.594 -16.935 1.578 1.00 98.00 311 LEU A N 1
ATOM 2347 C CA . LEU A 1 311 ? -2.139 -17.271 2.930 1.00 98.00 311 LEU A CA 1
ATOM 2348 C C . LEU A 1 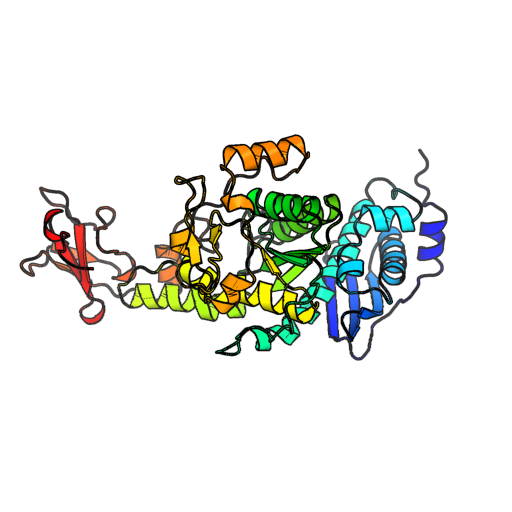311 ? -3.232 -17.891 3.810 1.00 98.00 311 LEU A C 1
ATOM 2350 O O . LEU A 1 311 ? -2.936 -18.326 4.918 1.00 98.00 311 LEU A O 1
ATOM 2354 N N . GLY A 1 312 ? -4.479 -17.959 3.335 1.00 97.38 312 GLY A N 1
ATOM 2355 C CA . GLY A 1 312 ? -5.577 -18.599 4.058 1.00 97.38 312 GLY A CA 1
ATOM 2356 C C . GLY A 1 312 ? -5.341 -20.077 4.373 1.00 97.38 312 GLY A C 1
ATOM 2357 O O . GLY A 1 312 ? -5.886 -20.578 5.355 1.00 97.38 312 GLY A O 1
ATOM 2358 N N . GLU A 1 313 ? -4.502 -20.744 3.578 1.00 97.25 313 GLU A N 1
ATOM 2359 C CA . GLU A 1 313 ? -4.162 -22.167 3.706 1.00 97.25 313 GLU A CA 1
ATOM 2360 C C . GLU A 1 313 ? -2.853 -22.428 4.470 1.00 97.25 313 GLU A C 1
ATOM 2362 O O . GLU A 1 313 ? -2.433 -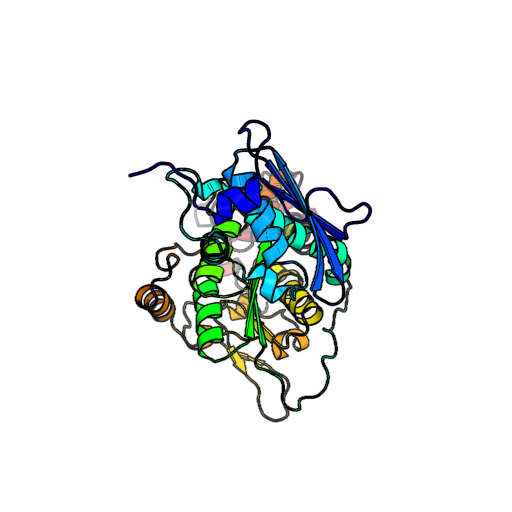23.575 4.593 1.00 97.25 313 GLU A O 1
ATOM 2367 N N . TYR A 1 314 ? -2.195 -21.385 4.986 1.00 98.06 314 TYR A N 1
ATOM 2368 C CA . TYR A 1 314 ? -0.865 -21.493 5.590 1.00 98.06 314 TYR A CA 1
ATOM 2369 C C . TYR A 1 314 ? -0.835 -20.931 7.007 1.00 98.06 314 TYR A C 1
ATOM 2371 O O . TYR A 1 314 ? -1.473 -19.924 7.320 1.00 98.06 314 TYR A O 1
ATOM 2379 N N . ARG A 1 315 ? -0.005 -21.535 7.857 1.00 97.56 315 ARG A N 1
ATOM 2380 C CA . ARG A 1 315 ? 0.404 -20.942 9.133 1.00 97.56 315 ARG A CA 1
ATOM 2381 C C . ARG A 1 315 ? 1.495 -19.907 8.941 1.00 97.56 315 ARG A C 1
ATOM 2383 O O . ARG A 1 315 ? 2.297 -19.984 8.009 1.00 97.56 315 ARG A O 1
ATOM 2390 N N . LYS A 1 316 ? 1.573 -18.940 9.859 1.00 94.38 316 LYS A N 1
ATOM 2391 C CA . LYS A 1 316 ? 2.572 -17.859 9.781 1.00 94.38 316 LYS A CA 1
ATOM 2392 C C . LYS A 1 316 ? 4.009 -18.364 9.671 1.00 94.38 316 LYS A C 1
ATOM 2394 O O . LYS A 1 316 ? 4.808 -17.800 8.926 1.00 94.38 316 LYS A O 1
ATOM 2399 N N . GLU A 1 317 ? 4.336 -19.406 10.422 1.00 94.75 317 GLU A N 1
ATOM 2400 C CA . GLU A 1 317 ? 5.667 -20.015 10.426 1.00 94.75 317 GLU A CA 1
ATOM 2401 C C . GLU A 1 317 ? 6.017 -20.611 9.057 1.00 94.75 317 GLU A C 1
ATOM 2403 O O . GLU A 1 317 ? 7.139 -20.461 8.583 1.00 94.75 317 GLU A O 1
ATOM 2408 N N . GLU A 1 318 ? 5.036 -21.205 8.374 1.00 96.88 318 GLU A N 1
ATOM 2409 C CA . GLU A 1 318 ? 5.207 -21.761 7.030 1.00 96.88 318 GLU A CA 1
ATOM 2410 C C . GLU A 1 318 ? 5.438 -20.651 6.006 1.00 96.88 318 GLU A C 1
ATOM 2412 O O . GLU A 1 318 ? 6.327 -20.768 5.171 1.00 96.88 318 GLU A O 1
ATOM 2417 N N . VAL A 1 319 ? 4.707 -19.536 6.117 1.00 96.56 319 VAL A N 1
ATOM 2418 C CA . VAL A 1 319 ? 4.912 -18.348 5.271 1.00 96.56 319 VAL A CA 1
ATOM 2419 C C . VAL A 1 319 ? 6.328 -17.786 5.435 1.00 96.56 319 VAL A C 1
ATOM 2421 O O . VAL A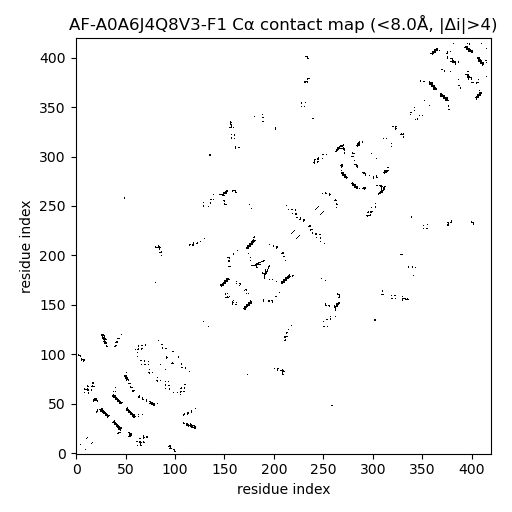 1 319 ? 6.974 -17.461 4.439 1.00 96.56 319 VAL A O 1
ATOM 2424 N N . ARG A 1 320 ? 6.845 -17.703 6.669 1.00 94.69 320 ARG A N 1
ATOM 2425 C CA . ARG A 1 320 ? 8.233 -17.271 6.910 1.00 94.69 320 ARG A CA 1
ATOM 2426 C C . ARG A 1 320 ? 9.242 -18.246 6.312 1.00 94.69 320 ARG A C 1
ATOM 2428 O O . ARG A 1 320 ? 10.140 -17.804 5.604 1.00 94.69 320 ARG A O 1
ATOM 2435 N N . ARG A 1 321 ? 9.048 -19.551 6.515 1.00 96.50 321 ARG A N 1
ATOM 2436 C CA . ARG A 1 321 ? 9.911 -20.590 5.943 1.00 96.50 321 ARG A CA 1
ATOM 2437 C C . ARG A 1 321 ? 9.942 -20.534 4.413 1.00 96.50 321 ARG A C 1
ATOM 2439 O O . ARG A 1 321 ? 11.019 -20.566 3.835 1.00 96.50 321 ARG A O 1
ATOM 2446 N N . ILE A 1 322 ? 8.791 -20.350 3.759 1.00 96.62 322 ILE A N 1
ATOM 2447 C CA . ILE A 1 322 ? 8.718 -20.163 2.299 1.00 96.62 322 ILE A CA 1
ATOM 2448 C C . ILE A 1 322 ? 9.548 -18.946 1.869 1.00 96.62 322 ILE A C 1
ATOM 2450 O O . ILE A 1 322 ? 10.274 -19.014 0.879 1.00 96.62 322 ILE A O 1
ATOM 2454 N N . ALA A 1 323 ? 9.465 -17.829 2.597 1.00 95.12 323 ALA A N 1
ATOM 2455 C CA . ALA A 1 323 ? 10.266 -16.649 2.284 1.00 95.12 323 ALA A CA 1
ATOM 2456 C C . ALA A 1 323 ? 11.777 -16.923 2.400 1.00 95.12 323 ALA A C 1
ATOM 2458 O O . ALA A 1 323 ? 12.536 -16.490 1.533 1.00 95.12 323 ALA A O 1
ATOM 2459 N N . GLU A 1 324 ? 12.206 -17.657 3.430 1.00 95.06 324 GLU A N 1
ATOM 2460 C CA . GLU A 1 324 ? 13.608 -18.042 3.651 1.00 95.06 324 GLU A CA 1
ATOM 2461 C C . GLU A 1 324 ? 14.123 -18.998 2.568 1.00 95.06 324 GLU A C 1
ATOM 2463 O O . GLU A 1 324 ? 15.133 -18.711 1.926 1.00 95.06 324 GLU A O 1
ATOM 2468 N N . GLU A 1 325 ? 13.398 -20.090 2.305 1.00 96.00 325 GLU A N 1
ATOM 2469 C CA . GLU A 1 325 ? 13.750 -21.111 1.304 1.00 96.00 325 GLU A CA 1
ATOM 2470 C C . GLU A 1 325 ? 13.882 -20.526 -0.108 1.00 96.00 325 GLU A C 1
ATOM 2472 O O . GLU A 1 325 ? 14.655 -21.016 -0.932 1.00 96.00 325 GLU A O 1
ATOM 2477 N N . ARG A 1 326 ? 13.140 -19.453 -0.392 1.00 93.94 326 ARG A N 1
ATOM 2478 C CA . ARG A 1 326 ? 13.123 -18.767 -1.692 1.00 93.94 326 ARG A CA 1
ATOM 2479 C C . ARG A 1 326 ? 14.053 -17.558 -1.743 1.00 93.94 326 ARG A C 1
ATOM 2481 O O . ARG A 1 326 ? 14.065 -16.846 -2.745 1.00 93.94 326 ARG A O 1
ATOM 2488 N N . GLY A 1 327 ? 14.816 -17.314 -0.678 1.00 91.50 327 GLY A N 1
ATOM 2489 C CA . GLY A 1 327 ? 15.796 -16.234 -0.608 1.00 91.50 327 GLY A CA 1
ATOM 2490 C C . GLY A 1 327 ? 15.183 -14.832 -0.650 1.00 91.50 327 GLY A C 1
ATOM 2491 O O . GLY A 1 327 ? 15.823 -13.894 -1.129 1.00 91.50 327 GLY A O 1
ATOM 2492 N N . LEU A 1 328 ? 13.943 -14.661 -0.180 1.00 90.75 328 LEU A N 1
ATOM 2493 C CA . LEU A 1 328 ? 13.312 -13.348 -0.109 1.00 90.75 328 LEU A CA 1
ATOM 2494 C C . LEU A 1 328 ? 13.904 -12.538 1.053 1.00 90.75 328 LEU A C 1
ATOM 2496 O O . LEU A 1 328 ? 13.786 -12.918 2.216 1.00 90.75 328 LEU A O 1
ATOM 2500 N N . ALA A 1 329 ? 14.456 -11.358 0.759 1.00 87.00 329 ALA A N 1
ATOM 2501 C CA . ALA A 1 329 ? 15.050 -10.469 1.769 1.00 87.00 329 ALA A CA 1
ATOM 2502 C C . ALA A 1 329 ? 14.069 -10.064 2.894 1.00 87.00 329 ALA A C 1
ATOM 2504 O O . ALA A 1 329 ? 14.484 -9.765 4.012 1.00 87.00 329 ALA A O 1
ATOM 2505 N N . VAL A 1 330 ? 12.761 -10.088 2.610 1.00 86.00 330 VAL A N 1
ATOM 2506 C CA . VAL A 1 330 ? 11.672 -9.799 3.560 1.00 86.00 330 VAL A CA 1
ATOM 2507 C C . VAL A 1 330 ? 11.475 -10.860 4.650 1.00 86.00 330 VAL A C 1
ATOM 2509 O O . VAL A 1 330 ? 10.709 -10.622 5.582 1.00 86.00 330 VAL A O 1
ATOM 2512 N N . ALA A 1 331 ? 12.116 -12.030 4.555 1.00 84.69 331 ALA A N 1
ATOM 2513 C CA . ALA A 1 331 ? 11.913 -13.139 5.493 1.00 84.69 331 ALA A CA 1
ATOM 2514 C C . ALA A 1 331 ? 12.108 -12.725 6.966 1.00 84.69 331 ALA A C 1
ATOM 2516 O O . ALA A 1 331 ? 11.336 -13.114 7.849 1.00 84.69 331 ALA A O 1
ATOM 2517 N N . TYR A 1 332 ? 13.081 -11.844 7.204 1.00 78.19 332 TYR A N 1
ATOM 2518 C CA . TYR A 1 332 ? 13.461 -11.351 8.529 1.00 78.19 332 TYR A CA 1
ATOM 2519 C C . TYR A 1 332 ? 12.780 -10.033 8.914 1.00 78.19 332 TYR A C 1
ATOM 2521 O O . TYR A 1 332 ? 13.050 -9.480 9.981 1.00 78.19 332 TYR A O 1
ATOM 2529 N N . THR A 1 333 ? 11.893 -9.502 8.069 1.00 79.62 333 THR A N 1
ATOM 2530 C CA . THR A 1 333 ? 11.179 -8.263 8.374 1.00 79.62 333 THR A CA 1
ATOM 2531 C C . THR A 1 333 ? 10.198 -8.503 9.536 1.00 79.62 333 THR A C 1
ATOM 2533 O O . THR A 1 333 ? 9.397 -9.452 9.494 1.00 79.62 333 THR A O 1
ATOM 2536 N N . PRO A 1 334 ? 10.241 -7.670 10.596 1.00 77.94 334 PRO A N 1
ATOM 2537 C CA . PRO A 1 334 ? 9.244 -7.706 11.660 1.00 77.94 334 PRO A CA 1
ATOM 2538 C C . PRO A 1 334 ? 7.839 -7.442 11.115 1.00 77.94 334 PRO A C 1
ATOM 2540 O O . PRO A 1 334 ? 7.667 -6.715 10.138 1.00 77.94 334 PRO A O 1
ATOM 2543 N N . GLU A 1 335 ? 6.821 -8.017 11.753 1.00 72.25 335 GLU A N 1
ATOM 2544 C CA . GLU A 1 335 ? 5.438 -7.683 11.404 1.00 72.25 335 GLU A CA 1
ATOM 2545 C C . GLU A 1 335 ? 5.143 -6.228 11.775 1.00 72.25 335 GLU A C 1
ATOM 2547 O O . GLU A 1 335 ? 5.564 -5.751 12.831 1.00 72.25 335 GLU A O 1
ATOM 2552 N N . SER A 1 336 ? 4.384 -5.533 10.928 1.00 69.06 336 SER A N 1
ATOM 2553 C CA . SER A 1 336 ? 3.796 -4.255 11.314 1.00 69.06 336 SER A CA 1
ATOM 2554 C C . SER A 1 336 ? 2.760 -4.512 12.405 1.00 69.06 336 SER A C 1
ATOM 2556 O O . SER A 1 336 ? 1.758 -5.184 12.167 1.00 69.06 336 SER A O 1
ATOM 2558 N N . GLN A 1 337 ? 3.038 -4.003 13.599 1.00 66.56 337 GLN A N 1
ATOM 2559 C CA . GLN A 1 337 ? 2.092 -3.932 14.705 1.00 66.56 337 GLN A CA 1
ATOM 2560 C C . GLN A 1 337 ? 1.536 -2.502 14.772 1.00 66.56 337 GLN A C 1
ATOM 2562 O O . GLN A 1 337 ? 2.155 -1.576 14.246 1.00 66.56 337 GLN A O 1
ATOM 2567 N N . ASP A 1 338 ? 0.369 -2.345 15.395 1.00 72.44 338 ASP A N 1
ATOM 2568 C CA . ASP A 1 338 ? -0.329 -1.066 15.587 1.00 72.44 338 ASP A CA 1
ATOM 2569 C C . ASP A 1 338 ? -0.909 -0.405 14.316 1.00 72.44 338 ASP A C 1
ATOM 2571 O O . ASP A 1 338 ? -0.925 -0.955 13.210 1.00 72.44 338 ASP A O 1
ATOM 2575 N N . ILE A 1 339 ? -1.519 0.769 14.502 1.00 81.81 339 ILE A N 1
ATOM 2576 C CA . ILE A 1 339 ? -2.208 1.524 13.451 1.00 81.81 339 ILE A CA 1
ATOM 2577 C C . ILE A 1 339 ? -1.160 2.132 12.513 1.00 81.81 339 ILE A C 1
ATOM 2579 O O . ILE A 1 339 ? -0.288 2.874 12.952 1.00 81.81 339 ILE A O 1
ATOM 2583 N N . CYS A 1 340 ? -1.276 1.885 11.203 1.00 81.94 340 CYS A N 1
ATOM 2584 C CA . CYS A 1 340 ? -0.219 2.215 10.234 1.00 81.94 340 CYS A CA 1
ATOM 2585 C C . CYS A 1 340 ? 0.233 3.690 10.225 1.00 81.94 340 CYS A C 1
ATOM 2587 O O . CYS A 1 340 ? 1.407 3.957 9.977 1.00 81.94 340 CYS A O 1
ATOM 2589 N N . PHE A 1 341 ? -0.675 4.626 10.524 1.00 84.75 341 PHE A N 1
ATOM 2590 C CA . PHE A 1 341 ? -0.410 6.070 10.579 1.00 84.75 341 PHE A CA 1
ATOM 2591 C C . PHE A 1 341 ? -0.121 6.601 11.997 1.00 84.75 341 PHE A C 1
ATOM 2593 O O . PHE A 1 341 ? -0.054 7.815 12.185 1.00 84.75 341 PHE A O 1
ATOM 2600 N N . ILE A 1 342 ? 0.031 5.716 12.990 1.00 85.06 342 ILE A N 1
ATOM 2601 C CA . ILE A 1 342 ? 0.346 6.033 14.394 1.00 85.06 342 ILE A CA 1
ATOM 2602 C C . ILE A 1 342 ? 1.485 5.104 14.860 1.00 85.06 342 ILE A C 1
ATOM 2604 O O . ILE A 1 342 ? 1.258 4.174 15.635 1.00 85.06 342 ILE A O 1
ATOM 2608 N N . PRO A 1 343 ? 2.714 5.299 14.347 1.00 75.31 343 PRO A N 1
ATOM 2609 C CA . PRO A 1 343 ? 3.821 4.359 14.540 1.00 75.31 343 PRO A CA 1
ATOM 2610 C C . PRO A 1 343 ? 4.370 4.317 15.976 1.00 75.31 343 PRO A C 1
ATOM 2612 O O . PRO A 1 343 ? 5.064 3.370 16.329 1.00 75.31 343 PRO A O 1
ATOM 2615 N N . ASP A 1 344 ? 4.088 5.335 16.791 1.00 80.06 344 ASP A N 1
ATOM 2616 C CA . ASP A 1 344 ? 4.460 5.422 18.209 1.00 80.06 344 ASP A CA 1
ATOM 2617 C C . ASP A 1 344 ? 3.393 4.827 19.149 1.00 80.06 344 ASP A C 1
ATOM 2619 O O . ASP A 1 344 ? 3.586 4.787 20.365 1.00 80.06 344 ASP A O 1
ATOM 2623 N N . GLY A 1 345 ? 2.257 4.387 18.597 1.00 83.25 345 GLY A N 1
ATOM 2624 C CA . GLY A 1 345 ? 1.108 3.891 19.349 1.00 83.25 345 GLY A CA 1
ATOM 2625 C C . GLY A 1 345 ? 0.324 4.970 20.111 1.00 83.25 345 GLY A C 1
ATOM 2626 O O . GLY A 1 345 ? -0.697 4.649 20.729 1.00 83.25 345 GLY A O 1
ATOM 2627 N N . ASP A 1 346 ? 0.725 6.249 20.063 1.00 87.00 346 ASP A N 1
ATOM 2628 C CA . ASP A 1 346 ? 0.054 7.335 20.787 1.00 87.00 346 ASP A CA 1
ATOM 2629 C C . ASP A 1 346 ? -1.133 7.899 19.997 1.00 87.00 346 ASP A C 1
ATOM 2631 O O . ASP A 1 346 ? -1.157 9.041 19.518 1.00 87.00 346 ASP A O 1
ATOM 2635 N N . TYR A 1 347 ? -2.189 7.089 19.893 1.00 88.25 347 TYR A N 1
ATOM 2636 C CA . TYR A 1 347 ? -3.411 7.529 19.225 1.00 88.25 347 TYR A CA 1
ATOM 2637 C C . TYR A 1 347 ? -4.052 8.739 19.918 1.00 88.25 347 TYR A C 1
ATOM 2639 O O . TYR A 1 347 ? -4.695 9.553 19.253 1.00 88.25 347 TYR A O 1
ATOM 2647 N N . ARG A 1 348 ? -3.867 8.895 21.238 1.00 88.56 348 ARG A N 1
ATOM 2648 C CA . ARG A 1 348 ? -4.415 10.030 21.993 1.00 88.56 348 ARG A CA 1
ATOM 2649 C C . ARG A 1 348 ? -3.743 11.321 21.552 1.00 88.56 348 ARG A C 1
ATOM 2651 O O . ARG A 1 348 ? -4.434 12.286 21.226 1.00 88.56 348 ARG A O 1
ATOM 2658 N N . GLY A 1 349 ? -2.412 11.330 21.485 1.00 88.44 349 GLY A N 1
ATOM 2659 C CA . GLY A 1 349 ? -1.637 12.440 20.939 1.00 88.44 349 GLY A CA 1
ATOM 2660 C C . GLY A 1 349 ? -2.037 12.765 19.502 1.00 88.44 349 GLY A C 1
ATOM 2661 O O . GLY A 1 349 ? -2.249 13.933 19.170 1.00 88.44 349 GLY A O 1
ATOM 2662 N N . PHE A 1 350 ? -2.230 11.742 18.666 1.00 88.81 350 PHE A N 1
ATOM 2663 C CA . PHE A 1 350 ? -2.697 11.919 17.290 1.00 88.81 350 PHE A CA 1
ATOM 2664 C C . PHE A 1 350 ? -4.081 12.592 17.207 1.00 88.81 350 PHE A C 1
ATOM 2666 O O . PHE A 1 350 ? -4.246 13.571 16.475 1.00 88.81 350 PHE A O 1
ATOM 2673 N N . VAL A 1 351 ? -5.074 12.116 17.967 1.00 90.62 351 VAL A N 1
ATOM 2674 C CA . VAL A 1 351 ? -6.442 12.666 17.944 1.00 90.62 351 VAL A CA 1
ATOM 2675 C C . VAL A 1 351 ? -6.484 14.082 18.528 1.00 90.62 351 VAL A C 1
ATOM 2677 O O . VAL A 1 351 ? -7.107 14.965 17.939 1.00 90.62 351 VAL A O 1
ATOM 2680 N N . ARG A 1 352 ? -5.771 14.347 19.632 1.00 87.75 352 ARG A N 1
ATOM 2681 C CA . ARG A 1 352 ? -5.717 15.673 20.286 1.00 87.75 352 ARG A CA 1
ATOM 2682 C C . ARG A 1 352 ? -5.112 16.768 19.403 1.00 87.75 352 ARG A C 1
ATOM 2684 O O . ARG A 1 352 ? -5.472 17.930 19.555 1.00 87.75 352 ARG A O 1
ATOM 2691 N N . LYS A 1 353 ? -4.231 16.419 18.458 1.00 88.50 353 LYS A N 1
ATOM 2692 C CA . LYS A 1 353 ? -3.714 17.369 17.452 1.00 88.50 353 LYS A CA 1
ATOM 2693 C C . LYS A 1 353 ? -4.789 17.820 16.455 1.00 88.50 353 LYS A C 1
ATOM 2695 O O . LYS A 1 353 ? -4.636 18.871 15.843 1.00 88.50 353 LYS A O 1
ATOM 2700 N N . LYS A 1 354 ? -5.854 17.032 16.268 1.00 88.44 354 LYS A N 1
ATOM 2701 C CA . LYS A 1 354 ? -6.916 17.270 15.273 1.00 88.44 354 LYS A CA 1
ATOM 2702 C C . LYS A 1 354 ? -8.256 17.682 15.885 1.00 88.44 354 LYS A C 1
ATOM 2704 O O . LYS A 1 354 ? -9.092 18.246 15.186 1.00 88.44 354 LYS A O 1
ATOM 2709 N N . VAL A 1 355 ? -8.471 17.403 17.169 1.00 86.50 355 VAL A N 1
ATOM 2710 C CA . VAL A 1 355 ? -9.708 17.713 17.893 1.00 86.50 355 VAL A CA 1
ATOM 2711 C C . VAL A 1 355 ? -9.371 18.496 19.146 1.00 86.50 355 VAL A C 1
ATOM 2713 O O . VAL A 1 355 ? -8.544 18.077 19.952 1.00 86.50 355 VAL A O 1
ATOM 2716 N N . THR A 1 356 ? -10.074 19.606 19.358 1.00 84.62 356 THR A N 1
ATOM 2717 C CA . THR A 1 356 ? -9.995 20.346 20.616 1.00 84.62 356 THR A CA 1
ATOM 2718 C C . THR A 1 356 ? -10.582 19.503 21.747 1.00 84.62 356 THR A C 1
ATOM 2720 O O . THR A 1 356 ? -11.802 19.359 21.863 1.00 84.62 356 THR A O 1
ATOM 2723 N N . ALA A 1 357 ? -9.714 18.952 22.595 1.00 79.38 357 ALA A N 1
ATOM 2724 C CA . ALA A 1 357 ? -10.127 18.259 23.806 1.00 79.38 357 ALA A CA 1
ATOM 2725 C C . ALA A 1 357 ? -10.818 19.246 24.760 1.00 79.38 357 ALA A C 1
ATOM 2727 O O . ALA A 1 357 ? -10.281 20.309 25.075 1.00 79.38 357 ALA A O 1
ATOM 2728 N N . LYS A 1 358 ? -12.037 18.908 25.192 1.00 87.25 358 LYS A N 1
ATOM 2729 C CA . LYS A 1 358 ? -12.810 19.706 26.148 1.00 87.25 358 LYS A CA 1
ATOM 2730 C C . LYS A 1 358 ? -12.787 19.006 27.507 1.00 87.25 358 LYS A C 1
ATOM 2732 O O . LYS A 1 358 ? -13.297 17.883 27.584 1.00 87.25 358 LYS A O 1
ATOM 2737 N N . PRO A 1 359 ? -12.254 19.652 28.560 1.00 93.50 359 PRO A N 1
ATOM 2738 C CA . PRO A 1 359 ? -12.259 19.081 29.895 1.00 93.50 359 PRO A CA 1
ATOM 2739 C C . PRO A 1 359 ? -13.672 18.770 30.382 1.00 93.50 359 PRO A C 1
ATOM 2741 O O . PRO A 1 359 ? -14.628 19.473 30.039 1.00 93.50 359 PRO A O 1
ATOM 2744 N N . GLY A 1 360 ? -13.775 17.727 31.196 1.00 96.00 360 GLY A N 1
ATOM 2745 C CA . GLY A 1 360 ? -15.041 17.157 31.637 1.00 96.00 360 GLY A CA 1
ATOM 2746 C C . GLY A 1 360 ? -14.939 16.458 32.987 1.00 96.00 360 GLY A C 1
ATOM 2747 O O . GLY A 1 360 ? -13.905 16.544 33.659 1.00 96.00 360 GLY A O 1
ATOM 2748 N N . GLU A 1 361 ? -16.018 15.800 33.392 1.00 98.12 361 GLU A N 1
ATOM 2749 C CA . GLU A 1 361 ? -16.143 15.122 34.685 1.00 98.12 361 GLU A CA 1
ATOM 2750 C C . GLU A 1 361 ? -16.069 13.603 34.533 1.00 98.12 361 GLU A C 1
ATOM 2752 O O . GLU A 1 361 ? -16.563 13.028 33.563 1.00 98.12 361 GLU A O 1
ATOM 2757 N N . ILE A 1 362 ? -15.462 12.948 35.520 1.00 98.19 362 ILE A N 1
ATOM 2758 C CA . ILE A 1 362 ? -15.518 11.497 35.680 1.00 98.19 362 ILE A CA 1
ATOM 2759 C C . ILE A 1 362 ? -16.520 11.204 36.792 1.00 98.19 362 ILE A C 1
ATOM 2761 O O . ILE A 1 362 ? -16.339 11.686 37.912 1.00 98.19 362 ILE A O 1
ATOM 2765 N N . LEU A 1 363 ? -17.554 10.429 36.482 1.00 98.00 363 LEU A N 1
ATOM 2766 C CA . LEU A 1 363 ? -18.643 10.079 37.389 1.00 98.00 363 LEU A CA 1
ATOM 2767 C C . LEU A 1 363 ? -18.598 8.593 37.743 1.00 98.00 363 LEU A C 1
ATOM 2769 O O . LEU A 1 363 ? -18.164 7.780 36.929 1.00 98.00 363 LEU A O 1
ATOM 2773 N N . ASP A 1 364 ? -19.090 8.224 38.921 1.00 96.12 364 ASP A N 1
ATOM 2774 C CA . ASP A 1 364 ? -19.442 6.832 39.200 1.00 96.12 364 ASP A CA 1
ATOM 2775 C C . ASP A 1 364 ? -20.813 6.451 38.608 1.00 96.12 364 ASP A C 1
ATOM 2777 O O . ASP A 1 364 ? -21.520 7.272 38.016 1.00 96.12 364 ASP A O 1
ATOM 2781 N N . THR A 1 365 ? -21.211 5.191 38.784 1.00 93.44 365 THR A N 1
ATOM 2782 C CA . THR A 1 365 ? -22.510 4.665 38.331 1.00 93.44 365 THR A CA 1
ATOM 2783 C C . THR A 1 365 ? -23.719 5.298 39.030 1.00 93.44 365 THR A C 1
ATOM 2785 O O . THR A 1 365 ? -24.837 5.157 38.547 1.00 93.44 365 THR A O 1
ATOM 2788 N N . GLU A 1 366 ? -23.518 5.984 40.158 1.00 94.06 366 GLU A N 1
ATOM 2789 C CA . GLU A 1 366 ? -24.556 6.706 40.908 1.00 94.06 366 GLU A CA 1
ATOM 2790 C C . GLU A 1 366 ? -24.622 8.192 40.498 1.00 94.06 366 GLU A C 1
ATOM 2792 O O . GLU A 1 366 ? -25.451 8.944 41.008 1.00 94.06 366 GLU A O 1
ATOM 2797 N N . GLY A 1 367 ? -23.766 8.626 39.564 1.00 94.31 367 GLY A N 1
ATOM 2798 C CA . GLY A 1 367 ? -23.687 10.003 39.082 1.00 94.31 367 GLY A CA 1
ATOM 2799 C C . GLY A 1 367 ? -22.853 10.932 39.966 1.00 94.31 367 GLY A C 1
ATOM 2800 O O . GLY A 1 367 ? -22.845 12.140 39.728 1.00 94.31 367 GLY A O 1
ATOM 2801 N N . ARG A 1 368 ? -22.134 10.412 40.969 1.00 96.06 368 ARG A N 1
ATOM 2802 C CA . ARG A 1 368 ? -21.252 11.226 41.815 1.00 96.06 368 ARG A CA 1
ATOM 2803 C C . ARG A 1 368 ? -19.958 11.539 41.078 1.00 96.06 368 ARG A C 1
ATOM 2805 O O . ARG A 1 368 ? -19.298 10.638 40.559 1.00 96.06 368 ARG A O 1
ATOM 2812 N N . THR A 1 369 ? -19.553 12.805 41.092 1.00 97.38 369 THR A N 1
ATOM 2813 C CA . THR A 1 369 ? -18.275 13.233 40.515 1.00 97.38 369 THR A CA 1
ATOM 2814 C C . THR A 1 369 ? -17.104 12.692 41.331 1.00 97.38 369 THR A C 1
ATOM 2816 O O . THR A 1 369 ? -16.935 13.030 42.500 1.00 97.38 369 THR A O 1
ATOM 2819 N N . LEU A 1 370 ? -16.269 11.873 40.693 1.00 96.38 370 LEU A N 1
ATOM 2820 C CA . LEU A 1 370 ? -15.036 11.322 41.259 1.00 96.38 370 LEU A CA 1
ATOM 2821 C C . LEU A 1 370 ? -13.802 12.160 40.904 1.00 96.38 370 LEU A C 1
ATOM 2823 O O . LEU A 1 370 ? -12.800 12.125 41.616 1.00 96.38 370 LEU A O 1
ATOM 2827 N N . GLY A 1 371 ? -13.851 12.901 39.796 1.00 96.19 371 GLY A N 1
ATOM 2828 C CA . GLY A 1 371 ? -12.765 13.778 39.367 1.00 96.19 371 GLY A CA 1
ATOM 2829 C C . GLY A 1 371 ? -12.993 14.368 37.980 1.00 96.19 371 GLY A C 1
ATOM 2830 O O . GLY A 1 371 ? -14.128 14.482 37.519 1.00 96.19 371 GLY A O 1
ATOM 2831 N N . ARG A 1 372 ? -11.911 14.779 37.311 1.00 96.69 372 ARG A N 1
ATOM 2832 C CA . ARG A 1 372 ? -11.964 15.475 36.015 1.00 96.69 372 ARG A CA 1
ATOM 2833 C C . ARG A 1 372 ? -11.011 14.851 35.007 1.00 96.69 372 ARG A C 1
ATOM 2835 O O . ARG A 1 372 ? -9.994 14.276 35.383 1.00 96.69 372 ARG A O 1
ATOM 2842 N N . HIS A 1 373 ? -11.315 15.028 33.727 1.00 95.00 373 HIS A N 1
ATOM 2843 C CA . HIS A 1 373 ? -10.472 14.582 32.621 1.00 95.00 373 HIS A CA 1
ATOM 2844 C C . HIS A 1 373 ? -10.177 15.709 31.624 1.00 95.00 373 HIS A C 1
ATOM 2846 O O . HIS A 1 373 ? -10.891 16.711 31.574 1.00 95.00 373 HIS A O 1
ATOM 2852 N N . ALA A 1 374 ? -9.148 15.526 30.789 1.00 91.50 374 ALA A N 1
ATOM 2853 C CA . ALA A 1 374 ? -8.749 16.496 29.762 1.00 91.50 374 ALA A CA 1
ATOM 2854 C C . ALA A 1 374 ? -9.647 16.457 28.510 1.00 91.50 374 ALA A C 1
ATOM 2856 O O . ALA A 1 374 ? -9.892 17.492 27.894 1.00 91.50 374 ALA A O 1
ATOM 2857 N N . GLY A 1 375 ? -10.191 15.288 28.158 1.00 92.31 375 GLY A N 1
ATOM 2858 C CA . GLY A 1 375 ? -11.176 15.148 27.087 1.00 92.31 375 GLY A CA 1
ATOM 2859 C C . GLY A 1 375 ? -11.702 13.722 26.956 1.00 92.31 375 GLY A C 1
ATOM 2860 O O . GLY A 1 375 ? -11.002 12.771 27.280 1.00 92.31 375 GLY A O 1
ATOM 2861 N N . VAL A 1 376 ? -12.934 13.571 26.466 1.00 92.69 376 VAL A N 1
ATOM 2862 C CA . VAL A 1 376 ? -13.573 12.249 26.299 1.00 92.69 376 VAL A CA 1
ATOM 2863 C C . VAL A 1 376 ? -12.847 11.349 25.289 1.00 92.69 376 VAL A C 1
ATOM 2865 O O . VAL A 1 376 ? -12.939 10.132 25.377 1.00 92.69 376 VAL A O 1
ATOM 2868 N N . VAL A 1 377 ? -12.065 11.944 24.380 1.00 92.12 377 VAL A N 1
ATOM 2869 C CA . VAL A 1 377 ? -11.276 11.253 23.341 1.00 92.12 377 VAL A CA 1
ATOM 2870 C C . VAL A 1 377 ? -10.202 10.309 23.898 1.00 92.12 377 VAL A C 1
ATOM 2872 O O . VAL A 1 377 ? -9.677 9.479 23.165 1.00 92.12 377 VAL A O 1
ATOM 2875 N N . ASP A 1 378 ? -9.858 10.437 25.181 1.00 91.69 378 ASP A N 1
ATOM 2876 C CA . ASP A 1 378 ? -8.823 9.627 25.833 1.00 91.69 378 ASP A CA 1
ATOM 2877 C C . ASP A 1 378 ? -9.342 8.300 26.397 1.00 91.69 378 ASP A C 1
ATOM 2879 O O . ASP A 1 378 ? -8.552 7.513 26.942 1.00 91.69 378 ASP A O 1
ATOM 2883 N N . PHE A 1 379 ? -10.657 8.088 26.305 1.00 93.31 379 PHE A N 1
ATOM 2884 C CA . PHE A 1 379 ? -11.379 7.017 26.970 1.00 93.31 379 PHE A CA 1
ATOM 2885 C C . PHE A 1 379 ? -12.029 6.073 25.963 1.00 93.31 379 PHE A C 1
ATOM 2887 O O . PHE A 1 379 ? -12.487 6.460 24.893 1.00 93.31 379 PHE A O 1
ATOM 2894 N N . THR A 1 380 ? -12.063 4.800 26.328 1.00 94.75 380 THR A N 1
ATOM 2895 C CA . THR A 1 380 ? -12.728 3.719 25.600 1.00 94.75 380 THR A CA 1
ATOM 2896 C C . THR A 1 380 ? -13.475 2.873 26.619 1.00 94.75 380 THR A C 1
ATOM 2898 O O . THR A 1 380 ? -12.938 2.621 27.697 1.00 94.75 380 THR A O 1
ATOM 2901 N N . VAL A 1 381 ? -14.691 2.424 26.307 1.00 95.12 381 VAL A N 1
ATOM 2902 C CA . VAL A 1 381 ? -15.435 1.509 27.188 1.00 95.12 381 VAL A CA 1
ATOM 2903 C C . VAL A 1 381 ? -14.596 0.252 27.468 1.00 95.12 381 VAL A C 1
ATOM 2905 O O . VAL A 1 381 ? -13.949 -0.291 26.577 1.00 95.12 381 VAL A O 1
ATOM 2908 N N . GLY A 1 382 ? -14.537 -0.168 28.731 1.00 94.88 382 GLY A N 1
ATOM 2909 C CA . GLY A 1 382 ? -13.669 -1.242 29.223 1.00 94.88 382 GLY A CA 1
ATOM 2910 C C . GLY A 1 382 ? -12.243 -0.804 29.592 1.00 94.88 382 GLY A C 1
ATOM 2911 O O . GLY A 1 382 ? -11.487 -1.590 30.169 1.00 94.88 382 GLY A O 1
ATOM 2912 N N . GLN A 1 383 ? -11.849 0.446 29.324 1.00 95.25 383 GLN A N 1
ATOM 2913 C CA . GLN A 1 383 ? -10.538 0.969 29.717 1.00 95.25 383 GLN A CA 1
ATOM 2914 C C . GLN A 1 383 ? -10.392 0.989 31.240 1.00 95.25 383 GLN A C 1
ATOM 2916 O O . GLN A 1 383 ? -11.211 1.576 31.937 1.00 95.25 383 GLN A O 1
ATOM 2921 N N . ARG A 1 384 ? -9.293 0.414 31.745 1.00 94.62 384 ARG A N 1
ATOM 2922 C CA . ARG A 1 384 ? -8.895 0.462 33.167 1.00 94.62 384 ARG A CA 1
ATOM 2923 C C . ARG A 1 384 ? -7.779 1.471 33.448 1.00 94.62 384 ARG A C 1
ATOM 2925 O O . ARG A 1 384 ? -7.756 2.135 34.478 1.00 94.62 384 ARG A O 1
ATOM 2932 N N . ARG A 1 385 ? -6.773 1.524 32.572 1.00 92.31 385 ARG A N 1
ATOM 2933 C CA . ARG A 1 385 ? -5.566 2.344 32.773 1.00 92.31 385 ARG A CA 1
ATOM 2934 C C . ARG A 1 385 ? -5.802 3.776 32.294 1.00 92.31 385 ARG A C 1
ATOM 2936 O O . ARG A 1 385 ? -6.565 3.993 31.359 1.00 92.31 385 ARG A O 1
ATOM 2943 N N . GLY A 1 386 ? -5.118 4.741 32.907 1.00 90.12 386 GLY A N 1
ATOM 2944 C CA . GLY A 1 386 ? -5.155 6.142 32.469 1.00 90.12 386 GLY A CA 1
ATOM 2945 C C . GLY A 1 386 ? -6.452 6.889 32.793 1.00 90.12 386 GLY A C 1
ATOM 2946 O O . GLY A 1 386 ? -6.693 7.929 32.198 1.00 90.12 386 GLY A O 1
ATOM 2947 N N . ILE A 1 387 ? -7.280 6.376 33.713 1.00 93.94 387 ILE A N 1
ATOM 2948 C CA . ILE A 1 387 ? -8.503 7.062 34.165 1.00 93.94 387 ILE A CA 1
ATOM 2949 C C . ILE A 1 387 ? -8.172 8.265 35.065 1.00 93.94 387 ILE A C 1
ATOM 2951 O O . ILE A 1 387 ? -8.874 9.268 35.038 1.00 93.94 387 ILE A O 1
ATOM 2955 N N . GLY A 1 388 ? -7.089 8.184 35.848 1.00 91.31 388 GLY A N 1
ATOM 2956 C CA . GLY A 1 388 ? -6.658 9.276 36.730 1.00 91.31 388 GLY A CA 1
ATOM 2957 C C . GLY A 1 388 ? -7.459 9.407 38.031 1.00 91.31 388 GLY A C 1
ATOM 2958 O O . GLY A 1 388 ? -7.331 10.416 38.713 1.00 91.31 388 GLY A O 1
ATOM 2959 N N . ILE A 1 389 ? -8.256 8.394 38.391 1.00 92.88 389 ILE A N 1
ATOM 2960 C CA . ILE A 1 389 ? -9.031 8.340 39.637 1.00 92.88 389 ILE A CA 1
ATOM 2961 C C . ILE A 1 389 ? -8.452 7.268 40.562 1.00 92.88 389 ILE A C 1
ATOM 2963 O O . ILE A 1 389 ? -8.238 6.130 40.142 1.00 92.88 389 ILE A O 1
ATOM 2967 N N . SER A 1 390 ? -8.216 7.635 41.824 1.00 91.50 390 SER A N 1
ATOM 2968 C CA . SER A 1 390 ? -7.854 6.691 42.884 1.00 91.50 390 SER A CA 1
ATOM 2969 C C . SER A 1 390 ? -9.120 6.123 43.518 1.00 91.50 390 SER A C 1
ATOM 2971 O O . SER A 1 390 ? -10.012 6.879 43.898 1.00 91.50 390 SER A O 1
ATOM 2973 N N . ALA A 1 391 ? -9.207 4.799 43.630 1.00 89.38 391 ALA A N 1
ATOM 2974 C CA . ALA A 1 391 ? -10.345 4.114 44.228 1.00 89.38 391 ALA A CA 1
ATOM 2975 C C . ALA A 1 391 ? -9.893 2.834 44.954 1.00 89.38 391 ALA A C 1
ATOM 2977 O O . ALA A 1 391 ? -8.900 2.226 44.544 1.00 89.38 391 ALA A O 1
ATOM 2978 N N . PRO A 1 392 ? -10.627 2.372 45.988 1.00 90.31 392 PRO A N 1
ATOM 2979 C CA . PRO A 1 392 ? -10.287 1.150 46.728 1.00 90.31 392 PRO A CA 1
ATOM 2980 C C . PRO A 1 392 ? -10.324 -0.123 45.875 1.00 90.31 392 PRO A C 1
ATOM 2982 O O . PRO A 1 392 ? -9.721 -1.132 46.226 1.00 90.31 392 PRO A O 1
ATOM 2985 N N . THR A 1 393 ? -11.055 -0.091 44.759 1.00 91.25 393 THR A N 1
ATOM 2986 C CA . THR A 1 393 ? -11.148 -1.199 43.806 1.00 91.25 393 THR A CA 1
ATOM 2987 C C . THR A 1 393 ? -10.901 -0.697 42.385 1.00 91.25 393 THR A C 1
ATOM 2989 O O . THR A 1 393 ? -11.114 0.486 42.111 1.00 91.25 393 THR A O 1
ATOM 2992 N N . PRO A 1 394 ? -10.443 -1.564 41.461 1.00 94.06 394 PRO A N 1
ATOM 2993 C CA . PRO A 1 394 ? -10.231 -1.168 40.076 1.00 94.06 394 PRO A CA 1
ATOM 2994 C C . PRO A 1 394 ? -11.522 -0.677 39.415 1.00 94.06 394 PRO A C 1
ATOM 2996 O O . PRO A 1 394 ? -12.511 -1.412 39.362 1.00 94.06 394 PRO A O 1
ATOM 2999 N N . LEU A 1 395 ? -11.461 0.532 38.860 1.00 96.56 395 LEU A N 1
ATOM 3000 C CA . LEU A 1 395 ? -12.523 1.115 38.050 1.00 96.56 395 LEU A CA 1
ATOM 3001 C C . LEU A 1 395 ? -12.246 0.923 36.557 1.00 96.56 395 LEU A C 1
ATOM 3003 O O . LEU A 1 395 ? -11.092 0.852 36.122 1.00 96.56 395 LEU A O 1
ATOM 3007 N N . TYR A 1 396 ? -13.325 0.853 35.789 1.00 97.69 396 TYR A N 1
ATOM 3008 C CA . TYR A 1 396 ? -13.336 0.711 34.341 1.00 97.69 396 TYR A CA 1
ATOM 3009 C C . TYR A 1 396 ? -14.293 1.738 33.754 1.00 97.69 396 TYR A C 1
ATOM 3011 O O . TYR A 1 396 ? -15.337 1.996 34.343 1.00 97.69 396 TYR A O 1
ATOM 3019 N N . VAL A 1 397 ? -13.964 2.299 32.594 1.00 97.50 397 VAL A N 1
ATOM 3020 C CA . VAL A 1 397 ? -14.893 3.149 31.836 1.00 97.50 397 VAL A CA 1
ATOM 3021 C C . VAL A 1 397 ? -16.075 2.303 31.382 1.00 97.50 397 VAL A C 1
ATOM 3023 O O . VAL A 1 397 ? -15.886 1.383 30.593 1.00 97.50 397 VAL A O 1
ATOM 3026 N N . THR A 1 398 ? -17.276 2.602 31.862 1.00 96.50 398 THR A N 1
ATOM 3027 C CA . THR A 1 398 ? -18.511 1.910 31.466 1.00 96.50 398 THR A CA 1
ATOM 3028 C C . THR A 1 398 ? -19.255 2.666 30.375 1.00 96.50 398 THR A C 1
ATOM 3030 O O . THR A 1 398 ? -19.908 2.051 29.542 1.00 96.50 398 THR A O 1
ATOM 3033 N N . GLU A 1 399 ? -19.109 3.990 30.326 1.00 95.75 399 GLU A N 1
ATOM 3034 C CA . GLU A 1 399 ? -19.790 4.830 29.346 1.00 95.75 399 GLU A CA 1
ATOM 3035 C C . GLU A 1 399 ? -18.977 6.094 29.048 1.00 95.75 399 GLU A C 1
ATOM 3037 O O . GLU A 1 399 ? -18.337 6.671 29.932 1.00 95.75 399 GLU A O 1
ATOM 3042 N N . VAL A 1 400 ? -19.033 6.558 27.802 1.00 96.31 400 VAL A N 1
ATOM 3043 C CA . VAL A 1 400 ? -18.475 7.847 27.384 1.00 96.31 400 VAL A CA 1
ATOM 3044 C C . VAL A 1 400 ? -19.620 8.707 26.865 1.00 96.31 400 VAL A C 1
ATOM 3046 O O . VAL A 1 400 ? -20.343 8.302 25.959 1.00 96.31 400 VAL A O 1
ATOM 3049 N N . ARG A 1 401 ? -19.775 9.906 27.433 1.00 95.88 401 ARG A N 1
ATOM 3050 C CA . ARG A 1 401 ? -20.874 10.846 27.171 1.00 95.88 401 ARG A CA 1
ATOM 3051 C C . ARG A 1 401 ? -20.330 12.172 26.619 1.00 95.88 401 ARG A C 1
ATOM 3053 O O . ARG A 1 401 ? -20.141 13.135 27.370 1.00 95.88 401 ARG A O 1
ATOM 3060 N N . PRO A 1 402 ? -20.042 12.264 25.306 1.00 93.19 402 PRO A N 1
ATOM 3061 C CA . PRO A 1 402 ? -19.397 13.439 24.714 1.00 93.19 402 PRO A CA 1
ATOM 3062 C C . PRO A 1 402 ? -20.205 14.728 24.838 1.00 93.19 402 PRO A C 1
ATOM 3064 O O . PRO A 1 402 ? -19.624 15.786 25.074 1.00 93.19 402 PRO A O 1
ATOM 3067 N N . ALA A 1 403 ? -21.534 14.648 24.700 1.00 93.44 403 ALA A N 1
ATOM 3068 C CA . ALA A 1 403 ? -22.415 15.815 24.747 1.00 93.44 403 ALA A CA 1
ATOM 3069 C C . ALA A 1 403 ? -22.364 16.512 26.116 1.00 93.44 403 ALA A C 1
ATOM 3071 O O . ALA A 1 403 ? -22.266 17.737 26.187 1.00 93.44 403 ALA A O 1
ATOM 3072 N N . GLN A 1 404 ? -22.348 15.727 27.196 1.00 95.69 404 GLN A N 1
ATOM 3073 C CA . GLN A 1 404 ? -22.223 16.209 28.572 1.00 95.69 404 GLN A CA 1
ATOM 3074 C C . GLN A 1 404 ? -20.764 16.411 29.007 1.00 95.69 404 GLN A C 1
ATOM 3076 O O . GLN A 1 404 ? -20.526 16.971 30.073 1.00 95.69 404 GLN A O 1
ATOM 3081 N N . LYS A 1 405 ? -19.782 15.986 28.195 1.00 96.06 405 LYS A N 1
ATOM 3082 C CA . LYS A 1 405 ? -18.354 15.921 28.561 1.00 96.06 405 LYS A CA 1
ATOM 3083 C C . LYS A 1 405 ? -18.151 15.087 29.830 1.00 96.06 405 LYS A C 1
ATOM 3085 O O . LYS A 1 405 ? -17.464 15.509 30.756 1.00 96.06 405 LYS A O 1
ATOM 3090 N N . GLN A 1 406 ? -18.805 13.935 29.886 1.00 97.19 406 GLN A N 1
ATOM 3091 C CA . GLN A 1 406 ? -18.765 13.045 31.039 1.00 97.19 406 GLN A CA 1
ATOM 3092 C C . GLN A 1 406 ? -18.197 11.685 30.646 1.00 97.19 406 GLN A C 1
ATOM 3094 O O . GLN A 1 406 ? -18.401 11.200 29.531 1.00 97.19 406 GLN A O 1
ATOM 3099 N N . VAL A 1 407 ? -17.499 11.058 31.584 1.00 97.69 407 VAL A N 1
ATOM 3100 C CA . VAL A 1 407 ? -17.063 9.663 31.499 1.00 97.69 407 VAL A CA 1
ATOM 3101 C C . VAL A 1 407 ? -17.580 8.954 32.737 1.00 97.69 407 VAL A C 1
ATOM 3103 O O . VAL A 1 407 ? -17.314 9.400 33.850 1.00 97.69 407 VAL A O 1
ATOM 3106 N N . VAL A 1 408 ? -18.317 7.864 32.554 1.00 97.81 408 VAL A N 1
ATOM 3107 C CA . VAL A 1 408 ? -18.827 7.060 33.666 1.00 97.81 408 VAL A CA 1
ATOM 3108 C C . VAL A 1 408 ? -17.875 5.902 33.901 1.00 97.81 408 VAL A C 1
ATOM 3110 O O . VAL A 1 408 ? -17.428 5.248 32.953 1.00 97.81 408 VAL A O 1
ATOM 3113 N N . VAL A 1 409 ? -17.547 5.662 35.165 1.00 98.06 409 VAL A N 1
ATOM 3114 C CA . VAL A 1 409 ? -16.714 4.542 35.583 1.00 98.06 409 VAL A CA 1
ATOM 3115 C C . VAL A 1 409 ? -17.434 3.667 36.600 1.00 98.06 409 VAL A C 1
ATOM 3117 O O . VAL A 1 409 ? -18.159 4.144 37.471 1.00 98.06 409 VAL A O 1
ATOM 3120 N N . GLY A 1 410 ? -17.202 2.366 36.498 1.00 96.50 410 GLY A N 1
ATOM 3121 C CA . GLY A 1 410 ? -17.799 1.355 37.359 1.00 96.50 410 GLY A CA 1
ATOM 3122 C C . GLY A 1 410 ? -16.844 0.201 37.628 1.00 96.50 410 GLY A C 1
ATOM 3123 O O . GLY A 1 410 ? -15.667 0.217 37.258 1.00 96.50 410 GLY A O 1
ATOM 3124 N N . ARG A 1 411 ? -17.352 -0.822 38.304 1.00 95.56 411 ARG A N 1
ATOM 3125 C CA . ARG A 1 411 ? -16.648 -2.087 38.524 1.00 95.56 411 ARG A CA 1
ATOM 3126 C C . ARG A 1 411 ? -16.761 -2.956 37.276 1.00 95.56 411 ARG A C 1
ATOM 3128 O O . ARG A 1 411 ? -17.594 -2.735 36.408 1.00 95.56 411 ARG A O 1
ATOM 3135 N N . ARG A 1 412 ? -15.957 -4.019 37.223 1.00 94.00 412 ARG A N 1
ATOM 3136 C CA . ARG A 1 412 ? -15.938 -4.958 36.089 1.00 94.00 412 ARG A CA 1
ATOM 3137 C C . ARG A 1 412 ? -17.321 -5.518 35.729 1.00 94.00 412 ARG A C 1
ATOM 3139 O O . ARG A 1 412 ? -17.619 -5.621 34.551 1.00 94.00 412 ARG A O 1
ATOM 3146 N N . LYS A 1 413 ? -18.143 -5.854 36.725 1.00 93.81 413 LYS A N 1
ATOM 3147 C CA . LYS A 1 413 ? -19.505 -6.372 36.513 1.00 93.81 413 LYS A CA 1
ATOM 3148 C C . LYS A 1 413 ? -20.437 -5.365 35.829 1.00 93.81 413 LYS A C 1
ATOM 3150 O O . LYS A 1 413 ? -21.386 -5.758 35.175 1.00 93.81 413 LYS A O 1
ATOM 3155 N N . ASP A 1 414 ? -20.147 -4.070 35.963 1.00 92.94 414 ASP A N 1
ATOM 3156 C CA . ASP A 1 414 ? -20.958 -3.000 35.383 1.00 92.94 414 ASP A CA 1
ATOM 3157 C C . ASP A 1 414 ? -20.659 -2.834 33.870 1.00 92.94 414 ASP A C 1
ATOM 3159 O O . ASP A 1 414 ? -21.271 -2.001 33.212 1.00 92.94 414 ASP A O 1
ATOM 3163 N N . LEU A 1 415 ? -19.717 -3.618 33.314 1.00 92.44 415 LEU A N 1
ATOM 3164 C CA . LEU A 1 415 ? -19.454 -3.748 31.871 1.00 92.44 415 LEU A CA 1
ATOM 3165 C C . LEU A 1 415 ? -20.231 -4.900 31.216 1.00 92.44 415 LEU A C 1
ATOM 3167 O O . LEU A 1 415 ? -20.153 -5.061 30.000 1.00 92.44 415 LEU A O 1
ATOM 3171 N N . GLU A 1 416 ? -20.885 -5.757 32.002 1.00 91.69 416 GLU A N 1
ATOM 3172 C CA . GLU A 1 416 ? -21.591 -6.922 31.472 1.00 91.69 416 GLU A CA 1
ATOM 3173 C C . GLU A 1 416 ? -22.845 -6.472 30.718 1.00 91.69 416 GLU A C 1
ATOM 3175 O O . GLU A 1 416 ? -23.655 -5.700 31.229 1.00 91.69 416 GLU A O 1
ATOM 3180 N N . VAL A 1 417 ? -22.999 -6.970 29.492 1.00 87.88 417 VAL A N 1
ATOM 3181 C CA . VAL A 1 417 ? -24.161 -6.723 28.637 1.00 87.88 417 VAL A CA 1
ATOM 3182 C C . VAL A 1 417 ? -24.746 -8.060 28.196 1.00 87.88 417 VAL A C 1
ATOM 3184 O O . VAL A 1 417 ? -24.006 -9.013 27.949 1.00 87.88 417 VAL A O 1
ATOM 3187 N N . SER A 1 418 ? -26.073 -8.147 28.117 1.00 89.06 418 SER A N 1
ATOM 3188 C CA . SER A 1 418 ? -26.773 -9.336 27.613 1.00 89.06 418 SER A CA 1
ATOM 3189 C C . SER A 1 418 ? -26.909 -9.345 26.089 1.00 89.06 418 SER A C 1
ATOM 3191 O O . SER A 1 418 ? -27.138 -10.402 25.511 1.00 89.06 418 SER A O 1
ATOM 3193 N N . GLU A 1 419 ? -26.761 -8.182 25.447 1.00 83.00 419 GLU A N 1
ATOM 3194 C CA . GLU A 1 419 ? -26.882 -7.961 24.002 1.00 83.00 419 GLU A CA 1
ATOM 3195 C C . GLU A 1 419 ? -25.875 -6.873 23.577 1.00 83.00 419 GLU A C 1
ATOM 3197 O O . GLU A 1 419 ? -25.543 -5.999 24.384 1.00 83.00 419 GLU A O 1
ATOM 3202 N N . VAL A 1 420 ? -25.351 -6.956 22.347 1.00 62.44 420 VAL A N 1
ATOM 3203 C CA . VAL A 1 420 ? -24.327 -6.047 21.781 1.00 62.44 420 VAL A CA 1
ATOM 3204 C C . VAL A 1 420 ? -24.899 -5.249 20.624 1.00 62.44 420 VAL A C 1
ATOM 3206 O O . VAL A 1 420 ? -25.544 -5.884 19.758 1.00 62.44 420 VAL A O 1
#

Mean predicted aligned error: 6.78 Å

Solvent-accessible surface area (backbone atoms only — not comparable to full-atom values): 22697 Å² total; per-residue (Å²): 130,81,87,64,76,50,72,47,35,48,46,23,48,79,58,56,50,53,70,47,73,56,94,80,50,58,13,52,14,67,25,68,39,84,90,75,54,38,36,24,36,27,24,27,34,72,56,96,59,17,28,69,40,50,20,33,47,63,47,54,54,67,58,30,42,11,41,41,15,51,49,41,60,71,32,43,65,30,41,49,60,65,40,41,30,65,34,65,66,56,50,29,53,73,35,74,39,84,67,55,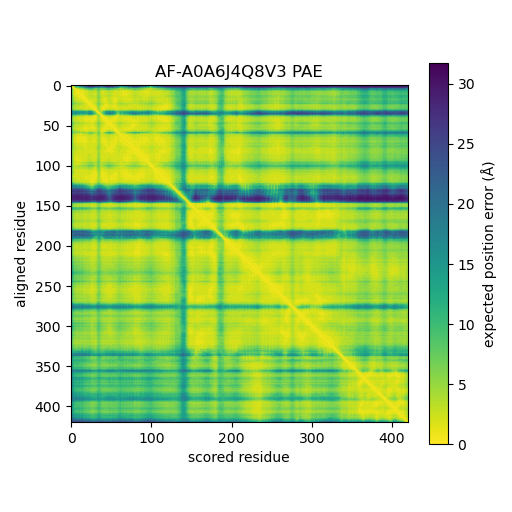91,91,45,62,60,28,48,55,32,37,51,47,2,46,50,37,10,54,22,42,32,52,46,74,52,45,70,69,71,63,48,88,78,76,73,63,79,83,75,72,73,93,76,79,75,70,54,25,28,25,26,42,34,56,51,42,41,52,19,52,45,34,47,50,53,41,43,74,73,61,31,55,54,37,34,35,31,68,32,48,52,93,41,55,80,90,42,90,39,59,37,4,64,61,30,51,53,48,32,40,52,55,31,30,76,71,70,25,18,44,48,50,46,70,36,35,68,58,36,40,64,63,24,50,48,49,41,46,51,30,23,67,63,32,40,83,68,62,54,61,36,41,34,41,47,70,40,55,55,53,52,36,46,49,53,11,55,72,73,73,35,71,23,27,30,41,46,48,28,21,31,72,46,75,52,95,97,52,76,60,42,82,38,74,20,72,28,70,94,56,52,39,44,83,44,45,70,72,47,52,60,71,59,51,70,32,46,44,34,72,39,11,78,41,42,72,68,55,54,39,49,53,25,52,80,69,68,41,85,36,42,80,53,74,78,90,73,78,55,82,94,35,87,84,67,50,57,54,65,58,42,53,76,77,40,88,64,50,66,29,42,28,23,35,86,85,67,51,77,74,49,66,45,65,30,56,58,77,56,46,74,70,41,56,77,89,70,87,70,91,64,101,58,78,51,23,28,56,42,60,37,49,93,80,30,33,35,32,31,32,46,75,76,68,64,69,69,98,74,134

Organism: NCBI:txid349277

Sequence (420 aa):
MTDSYNQQVIDHLVRPRNVGELETPNGVGESGDAACGDVARYTVRIEDNRLREVRYKVYGCAACIAAGSALSELVRGRRLPEAARVSKADLESSLGGPLPEGKEHALTLVLDALHKALEHHWNRQAGEMLVEGYAGGSGGGTNGRKKSVVAAMSGGVDSAVTALLLKEAGYDVVTVTFRLHDGERGSRSCCSPDTVLFARDTAHRMGLPHFTLNLKELFDRRVMKDFVGSYAAGRTPNPCVSCNAHVKFHAASFLADRLGLDHVATGHYARVVEEPGEAVTMARPVDAAKDQTYVLWPVPKGLLSRTVFPLGEYRKEEVRRIAEERGLAVAYTPESQDICFIPDGDYRGFVRKKVTAKPGEILDTEGRTLGRHAGVVDFTVGQRRGIGISAPTPLYVTEVRPAQKQVVVGRRKDLEVSEV

Radius of gyration: 25.4 Å; Cα contacts (8 Å, |Δi|>4): 844; chains: 1; bounding box: 67×45×76 Å

Secondary structure (DSSP, 8-state):
---PPPHHHHHHHHS-SSBS--SS-SEEEEEE-TTTS-EEEEEEEEETTEEEEEEEEEES-HHHHHHHHHHHHHHTT-BHHHHHT--HHHHHHHTTSPPSTT-THHHHHHHHHHHHHHHHHHHHTGGGGG-TT--------SSS---EEEEE--SSHHHHHHHHHHHHTT-EEEEEEEE-S-PPTT--STTSHHHHHHHHHHHHHTT--EEEEE-HHHHIIIIIHHHHHHHHTT----HHHHHIIIIIHHHHHHHHHHHT--EEE---S-EEE--TTS--EEE--S-GGG--GGGTTTS-HHHHTTEE-GGGGS-HHHHHHHHHHTT-GGGGPPP--S-TT-TTS-HHHHHHTTS----EEEEETTS-EEEEES-GGG--TT--TT-----SS--EEEEEETTTTEEEEE-GGGG--S--